Protein AF-A0A951DF27-F1 (afdb_monomer)

Sequence (608 aa):
MFQFIFRFQRRLIPIFALAALFVGFASRPVFAASPILPLKEVTPGMAGECRTVFQGTKIETFRFRVEGVGWDDVGPGRDTIWCRMLDDPTGSMVVAAGMSGSPCYVDGKLMGALAYGWSFNKEPLFGVQPIESMMDVPKDYGGLAGAKGSDRSISGGDGNEGAGGGTGWSMMSMGNVLGKLLRRPPETELPLPIQISRLHPRLARLIMPTWKKDGLTAMEAVGGTSRKTFRAELVPGAAAAGVLARGDFSATATGTLTWRDGDQVLAFGHPFTGLGKVNIPLAESEIIAVVSSYEHSFKMSNTGQIVGTLTDDRISAVAGKVGPKPRMIPLSMKVKYPTAEKEFHFEMADEKMFAPRVFEAGVLNFLAEVMERSGDATVRLTGTIHLKDHPPVTLKRLVSGEDFAWVADLAADTGDEINALYLNDLVKFQIESIDVKAEVDPTYRHWKIEELEVFPKEAHPGETVEGWVALRPPRDQRRTVPFKIKIPEETRPGDLEIRVSDSHGADEMEGRFMGFAVNKPHSADELIRILNERHESNKLYFYAVQDSPGYVLRNQRMPSLPGSIRELLDDEPGRREVQPIHEAHVVKMARELDGTVEGRKSFKITIK

pLDDT: mean 78.54, std 19.5, range [22.69, 98.12]

Mean predicted aligned error: 12.9 Å

Structure (mmCIF, N/CA/C/O backbone):
data_AF-A0A951DF27-F1
#
_entry.id   AF-A0A951DF27-F1
#
loop_
_atom_site.group_PDB
_atom_site.id
_atom_site.type_symbol
_atom_site.label_atom_id
_atom_site.label_alt_id
_atom_site.label_comp_id
_atom_site.label_asym_id
_atom_site.label_entity_id
_atom_site.label_seq_id
_atom_site.pdbx_PDB_ins_code
_atom_site.Cartn_x
_atom_site.Cartn_y
_atom_site.Cartn_z
_atom_site.occupancy
_atom_site.B_iso_or_equiv
_atom_site.auth_seq_id
_atom_site.auth_comp_id
_atom_site.auth_asym_id
_atom_site.auth_atom_id
_atom_site.pdbx_PDB_model_num
ATOM 1 N N . MET A 1 1 ? -75.885 -30.235 -4.280 1.00 36.50 1 MET A N 1
ATOM 2 C CA . MET A 1 1 ? -75.388 -30.214 -5.670 1.00 36.50 1 MET A CA 1
ATOM 3 C C . MET A 1 1 ? -74.949 -28.782 -5.973 1.00 36.50 1 MET A C 1
ATOM 5 O O . MET A 1 1 ? -75.816 -27.927 -5.983 1.00 36.50 1 MET A O 1
ATOM 9 N N . PHE A 1 2 ? -73.623 -28.556 -6.025 1.00 34.97 2 PHE A N 1
ATOM 10 C CA . PHE A 1 2 ? -72.830 -27.442 -6.611 1.00 34.97 2 PHE A CA 1
ATOM 11 C C . PHE A 1 2 ? -73.339 -25.977 -6.498 1.00 34.97 2 PHE A C 1
ATOM 13 O O . PHE A 1 2 ? -74.389 -25.649 -7.024 1.00 34.97 2 PHE A O 1
ATOM 20 N N . GLN A 1 3 ? -72.681 -25.113 -5.693 1.00 36.41 3 GLN A N 1
ATOM 21 C CA . GLN A 1 3 ? -71.585 -24.155 -6.049 1.00 36.41 3 GLN A CA 1
ATOM 22 C C . GLN A 1 3 ? -72.043 -22.904 -6.842 1.00 36.41 3 GLN A C 1
ATOM 24 O O . GLN A 1 3 ? -72.890 -23.032 -7.705 1.00 36.41 3 GLN A O 1
ATOM 29 N N . PHE A 1 4 ? -71.491 -21.684 -6.750 1.00 36.75 4 PHE A N 1
ATOM 30 C CA . PHE A 1 4 ? -70.700 -20.888 -5.791 1.00 36.75 4 PHE A CA 1
ATOM 31 C C . PHE A 1 4 ? -70.522 -19.492 -6.476 1.00 36.75 4 PHE A C 1
ATOM 33 O O . PHE A 1 4 ? -70.116 -19.454 -7.628 1.00 36.75 4 PHE A O 1
ATOM 40 N N . ILE A 1 5 ? -70.811 -18.384 -5.770 1.00 41.81 5 ILE A N 1
ATOM 41 C CA . ILE A 1 5 ? -70.131 -17.051 -5.757 1.00 41.81 5 ILE A CA 1
ATOM 42 C C . ILE A 1 5 ? -69.960 -16.176 -7.036 1.00 41.81 5 ILE A C 1
ATOM 44 O O . ILE A 1 5 ? -69.294 -16.575 -7.977 1.00 41.81 5 ILE A O 1
ATOM 48 N N . PHE A 1 6 ? -70.402 -14.896 -6.964 1.00 34.34 6 PHE A N 1
ATOM 49 C CA . PHE A 1 6 ? -69.589 -13.635 -7.040 1.00 34.34 6 PHE A CA 1
ATOM 50 C C . PHE A 1 6 ? -70.509 -12.384 -6.982 1.00 34.34 6 PHE A C 1
ATOM 52 O O . PHE A 1 6 ? -71.196 -12.056 -7.939 1.00 34.34 6 PHE A O 1
ATOM 59 N N . ARG A 1 7 ? -70.794 -11.803 -5.806 1.00 36.50 7 ARG A N 1
ATOM 60 C CA . ARG A 1 7 ? -70.132 -10.663 -5.116 1.00 36.50 7 ARG A CA 1
ATOM 61 C C . ARG A 1 7 ? -69.949 -9.355 -5.918 1.00 36.50 7 ARG A C 1
ATOM 63 O O . ARG A 1 7 ? -68.945 -9.129 -6.580 1.00 36.50 7 ARG A O 1
ATOM 70 N N . PHE A 1 8 ? -70.912 -8.458 -5.698 1.00 35.19 8 PHE A N 1
ATOM 71 C CA . PHE A 1 8 ? -70.879 -7.003 -5.872 1.00 35.19 8 PHE A CA 1
ATOM 72 C C . PHE A 1 8 ? -69.971 -6.358 -4.804 1.00 35.19 8 PHE A C 1
ATOM 74 O O . PHE A 1 8 ? -70.223 -6.536 -3.614 1.00 35.19 8 PHE A O 1
ATOM 81 N N . GLN A 1 9 ? -68.966 -5.568 -5.189 1.00 36.16 9 GLN A N 1
ATOM 82 C CA . GLN A 1 9 ? -68.341 -4.584 -4.294 1.00 36.16 9 GLN A CA 1
ATOM 83 C C . GLN A 1 9 ? -67.907 -3.347 -5.083 1.00 36.16 9 GLN A C 1
ATOM 85 O O . GLN A 1 9 ? -66.970 -3.382 -5.876 1.00 36.16 9 GLN A O 1
ATOM 90 N N . ARG A 1 10 ? -68.574 -2.221 -4.827 1.00 40.44 10 ARG A N 1
ATOM 91 C CA . ARG A 1 10 ? -68.063 -0.890 -5.148 1.00 40.44 10 ARG A CA 1
ATOM 92 C C . ARG A 1 10 ? -68.508 0.079 -4.059 1.00 40.44 10 ARG A C 1
ATOM 94 O O . ARG A 1 10 ? -69.696 0.178 -3.782 1.00 40.44 10 ARG A O 1
ATOM 101 N N . ARG A 1 11 ? -67.520 0.836 -3.572 1.00 44.31 11 ARG A N 1
ATOM 102 C CA . ARG A 1 11 ? -67.591 2.046 -2.734 1.00 44.31 11 ARG A CA 1
ATOM 103 C C . ARG A 1 11 ? -67.687 1.818 -1.226 1.00 44.31 11 ARG A C 1
ATOM 105 O O . ARG A 1 11 ? -68.772 1.668 -0.693 1.00 44.31 11 ARG A O 1
ATOM 112 N N . LEU A 1 12 ? -66.521 1.889 -0.578 1.00 39.09 12 LEU A N 1
ATOM 113 C CA . LEU A 1 12 ? -66.253 2.618 0.673 1.00 39.09 12 LEU A CA 1
ATOM 114 C C . LEU A 1 12 ? -64.730 2.580 0.932 1.00 39.09 12 LEU A C 1
ATOM 116 O O . LEU A 1 12 ? -64.225 1.759 1.685 1.00 39.09 12 LEU A O 1
ATOM 120 N N . ILE A 1 13 ? -63.981 3.442 0.242 1.00 48.94 13 ILE A N 1
ATOM 121 C CA . ILE A 1 13 ? -62.586 3.791 0.563 1.00 48.94 13 ILE A CA 1
ATOM 122 C C . ILE A 1 13 ? -62.527 5.308 0.362 1.00 48.94 13 ILE A C 1
ATOM 124 O O . ILE A 1 13 ? -62.643 5.742 -0.785 1.00 48.94 13 ILE A O 1
ATOM 128 N N . PRO A 1 14 ? -62.531 6.117 1.442 1.00 46.44 14 PRO A N 1
ATOM 129 C CA . PRO A 1 14 ? -61.310 6.870 1.738 1.00 46.44 14 PRO A CA 1
ATOM 130 C C . PRO A 1 14 ? -61.209 7.295 3.222 1.00 46.44 14 PRO A C 1
ATOM 132 O O . PRO A 1 14 ? -61.487 8.441 3.540 1.00 46.44 14 PRO A O 1
ATOM 135 N N . ILE A 1 15 ? -60.821 6.412 4.150 1.00 45.62 15 ILE A N 1
ATOM 136 C CA . ILE A 1 15 ? -60.373 6.846 5.503 1.00 45.62 15 ILE A CA 1
ATOM 137 C C . ILE A 1 15 ? -59.117 6.080 5.971 1.00 45.62 15 ILE A C 1
ATOM 139 O O . ILE A 1 15 ? -58.309 6.615 6.721 1.00 45.62 15 ILE A O 1
ATOM 143 N N . PHE A 1 16 ? -58.836 4.884 5.440 1.00 41.84 16 PHE A N 1
ATOM 144 C CA . PHE A 1 16 ? -57.645 4.108 5.831 1.00 41.84 16 PHE A CA 1
ATOM 145 C C . PHE A 1 16 ? -56.314 4.538 5.179 1.00 41.84 16 PHE A C 1
ATOM 147 O O . PHE A 1 16 ? -55.256 4.100 5.621 1.00 41.84 16 PHE A O 1
ATOM 154 N N . ALA A 1 17 ? -56.329 5.418 4.170 1.00 40.81 17 ALA A N 1
ATOM 155 C CA . ALA A 1 17 ? -55.104 5.853 3.486 1.00 40.81 17 ALA A CA 1
ATOM 156 C C . ALA A 1 17 ? -54.310 6.933 4.249 1.00 40.81 17 ALA A C 1
ATOM 158 O O . ALA A 1 17 ? -53.128 7.114 3.976 1.00 40.81 17 ALA A O 1
ATOM 159 N N . LEU A 1 18 ? -54.920 7.620 5.226 1.00 38.47 18 LEU A N 1
ATOM 160 C CA . LEU A 1 18 ? -54.225 8.647 6.015 1.00 38.47 18 LEU A CA 1
ATOM 161 C C . LEU A 1 18 ? -53.539 8.084 7.274 1.00 38.47 18 LEU A C 1
ATOM 163 O O . LEU A 1 18 ? -52.577 8.671 7.756 1.00 38.47 18 LEU A O 1
ATOM 167 N N . ALA A 1 19 ? -53.977 6.923 7.776 1.00 39.12 19 ALA A N 1
ATOM 168 C CA . ALA A 1 19 ? -53.366 6.263 8.937 1.00 39.12 19 ALA A CA 1
ATOM 169 C C . ALA A 1 19 ? -52.181 5.348 8.564 1.00 39.12 19 ALA A C 1
ATOM 171 O O . ALA A 1 19 ? -51.322 5.076 9.398 1.00 39.12 19 ALA A O 1
ATOM 172 N N . ALA A 1 20 ? -52.089 4.912 7.302 1.00 40.50 20 ALA A N 1
ATOM 173 C CA . ALA A 1 20 ? -50.977 4.095 6.810 1.00 40.50 20 ALA A CA 1
ATOM 174 C C . ALA A 1 20 ? -49.731 4.915 6.414 1.00 40.50 20 ALA A C 1
ATOM 176 O O . ALA A 1 20 ? -48.667 4.336 6.211 1.00 40.50 20 ALA A O 1
ATOM 177 N N . LEU A 1 21 ? -49.828 6.251 6.341 1.00 38.97 21 LEU A N 1
ATOM 178 C CA . LEU A 1 21 ? -48.683 7.119 6.030 1.00 38.97 21 LEU A CA 1
ATOM 179 C C . LEU A 1 21 ? -47.830 7.498 7.256 1.00 38.97 21 LEU A C 1
ATOM 181 O O . LEU A 1 21 ? -46.766 8.084 7.086 1.00 38.97 21 LEU A O 1
ATOM 185 N N . PHE A 1 22 ? -48.258 7.153 8.476 1.00 42.03 22 PHE A N 1
ATOM 186 C CA . PHE A 1 22 ? -47.570 7.545 9.717 1.00 42.03 22 PHE A CA 1
ATOM 187 C C . PHE A 1 22 ? -46.815 6.412 10.436 1.00 42.03 22 PHE A C 1
ATOM 189 O O . PHE A 1 22 ? -46.157 6.669 11.438 1.00 42.03 22 PHE A O 1
ATOM 196 N N . VAL A 1 23 ? -46.848 5.174 9.927 1.00 43.69 23 VAL A N 1
ATOM 197 C CA . VAL A 1 23 ? -46.215 4.001 10.583 1.00 43.69 23 VAL A CA 1
ATOM 198 C C . VAL A 1 23 ? -44.874 3.600 9.929 1.00 43.69 23 VAL A C 1
ATOM 200 O O . VAL A 1 23 ? -44.226 2.645 10.340 1.00 43.69 23 VAL A O 1
ATOM 203 N N . GLY A 1 24 ? -44.408 4.351 8.926 1.00 39.53 24 GLY A N 1
ATOM 204 C CA . GLY A 1 24 ? -43.211 4.021 8.139 1.00 39.53 24 GLY A CA 1
ATOM 205 C C . GLY A 1 24 ? -41.943 4.822 8.448 1.00 39.53 24 GLY A C 1
ATOM 206 O O . GLY A 1 24 ? -40.939 4.612 7.773 1.00 39.53 24 GLY A O 1
ATOM 207 N N . PHE A 1 25 ? -41.944 5.732 9.428 1.00 42.59 25 PHE A N 1
ATOM 208 C CA . PHE A 1 25 ? -40.685 6.293 9.923 1.00 42.59 25 PHE A CA 1
ATOM 209 C C . PHE A 1 25 ? -40.084 5.286 10.897 1.00 42.59 25 PHE A C 1
ATOM 211 O O . PHE A 1 25 ? -40.340 5.330 12.097 1.00 42.59 25 PHE A O 1
ATOM 218 N N . ALA A 1 26 ? -39.294 4.350 10.366 1.00 42.41 26 ALA A N 1
ATOM 219 C CA . ALA A 1 26 ? -38.326 3.633 11.175 1.00 42.41 26 ALA A CA 1
ATOM 220 C C . ALA A 1 26 ? -37.453 4.694 11.855 1.00 42.41 26 ALA A C 1
ATOM 222 O O . ALA A 1 26 ? -36.599 5.317 11.222 1.00 42.41 26 ALA A O 1
ATOM 223 N N . SER A 1 27 ? -37.732 4.952 13.130 1.00 40.56 27 SER A N 1
ATOM 224 C CA . SER A 1 27 ? -36.882 5.733 14.009 1.00 40.56 27 SER A CA 1
ATOM 225 C C . SER A 1 27 ? -35.501 5.094 13.953 1.00 40.56 27 SER A C 1
ATOM 227 O O . SER A 1 27 ? -35.292 4.013 14.507 1.00 40.56 27 SER A O 1
ATOM 229 N N . ARG A 1 28 ? -34.566 5.712 13.223 1.00 47.38 28 ARG A N 1
ATOM 230 C CA . ARG A 1 28 ? -33.155 5.355 13.348 1.00 47.38 28 ARG A CA 1
ATOM 231 C C . ARG A 1 28 ? -32.812 5.470 14.835 1.00 47.38 28 ARG A C 1
ATOM 233 O O . ARG A 1 28 ? -33.168 6.498 15.416 1.00 47.38 28 ARG A O 1
ATOM 240 N N . PRO A 1 29 ? -32.195 4.456 15.467 1.00 50.28 29 PRO A N 1
ATOM 241 C CA . PRO A 1 29 ? -31.736 4.610 16.837 1.00 50.28 29 PRO A CA 1
ATOM 242 C C . PRO A 1 29 ? -30.808 5.826 16.873 1.00 50.28 29 PRO A C 1
ATOM 244 O O . PRO A 1 29 ? -29.774 5.858 16.205 1.00 50.28 29 PRO A O 1
ATOM 247 N N . VAL A 1 30 ? -31.236 6.869 17.582 1.00 52.88 30 VAL A N 1
ATOM 248 C CA . VAL A 1 30 ? -30.407 8.042 17.837 1.00 52.88 30 VAL A CA 1
ATOM 249 C C . VAL A 1 30 ? -29.455 7.624 18.946 1.00 52.88 30 VAL A C 1
ATOM 251 O O . VAL A 1 30 ? -29.840 7.543 20.111 1.00 52.88 30 VAL A O 1
ATOM 254 N N . PHE A 1 31 ? -28.230 7.270 18.566 1.00 63.75 31 PHE A N 1
ATOM 255 C CA . PHE A 1 31 ? -27.162 7.020 19.523 1.00 63.75 31 PHE A CA 1
ATOM 256 C C . PHE A 1 31 ? -26.745 8.349 20.135 1.00 63.75 31 PHE A C 1
ATOM 258 O O . PHE A 1 31 ? -26.119 9.158 19.456 1.00 63.75 31 PHE A O 1
ATOM 265 N N . ALA A 1 32 ? -27.121 8.568 21.394 1.00 66.06 32 ALA A N 1
ATOM 266 C CA . ALA A 1 32 ? -26.644 9.696 22.175 1.00 66.06 32 ALA A CA 1
ATOM 267 C C . ALA A 1 32 ? -25.257 9.381 22.746 1.00 66.06 32 ALA A C 1
ATOM 269 O O . ALA A 1 32 ? -25.027 8.296 23.292 1.00 66.06 32 ALA A O 1
ATOM 270 N N . ALA A 1 33 ? -24.350 10.349 22.640 1.00 73.50 33 ALA A N 1
ATOM 271 C CA . ALA A 1 33 ? -23.034 10.296 23.257 1.00 73.50 33 ALA A CA 1
ATOM 272 C C . ALA A 1 33 ? -23.123 9.997 24.764 1.00 73.50 33 ALA A C 1
ATOM 274 O O . ALA A 1 33 ? -23.957 10.561 25.476 1.00 73.50 33 ALA A O 1
ATOM 275 N N . SER A 1 34 ? -22.227 9.142 25.268 1.00 81.81 34 SER A N 1
ATOM 276 C CA . SER A 1 34 ? -22.070 8.954 26.714 1.00 81.81 34 SER A CA 1
ATOM 277 C C . SER A 1 34 ? -21.668 10.276 27.388 1.00 81.81 34 SER A C 1
ATOM 279 O O . SER A 1 34 ? -20.889 11.031 26.799 1.00 81.81 34 SER A O 1
ATOM 281 N N . PRO A 1 35 ? -22.133 10.549 28.623 1.00 91.56 35 PRO A N 1
ATOM 282 C CA . PRO A 1 35 ? -21.623 11.663 29.419 1.00 91.56 35 PRO A CA 1
ATOM 283 C C . PRO A 1 35 ? -20.097 11.592 29.541 1.00 91.56 35 PRO A C 1
ATOM 285 O O . PRO A 1 35 ? -19.550 10.499 29.659 1.00 91.56 35 PRO A O 1
ATOM 288 N N . ILE A 1 36 ? -19.415 12.735 29.521 1.00 95.25 36 ILE A N 1
ATOM 289 C CA . ILE A 1 36 ? -17.947 12.821 29.575 1.00 95.25 36 ILE A CA 1
ATOM 290 C C . ILE A 1 36 ? -17.487 13.066 31.019 1.00 95.25 36 ILE A C 1
ATOM 292 O O . ILE A 1 36 ? -18.128 13.824 31.749 1.00 95.25 36 ILE A O 1
ATOM 296 N N . LEU A 1 37 ? -16.386 12.426 31.426 1.00 96.69 37 LEU A N 1
ATOM 297 C CA . LEU A 1 37 ? -15.624 12.779 32.624 1.00 96.69 37 LEU A CA 1
ATOM 298 C C . LEU A 1 37 ? -14.494 13.734 32.207 1.00 96.69 37 LEU A C 1
ATOM 300 O O . LEU A 1 37 ? -13.592 13.293 31.494 1.00 96.69 37 LEU A O 1
ATOM 304 N N . PRO A 1 38 ? -14.530 15.016 32.612 1.00 96.06 38 PRO A N 1
ATOM 305 C CA . PRO A 1 38 ? -13.468 15.966 32.289 1.00 96.06 38 PRO A CA 1
ATOM 306 C C . PRO A 1 38 ? -12.113 15.513 32.840 1.00 96.06 38 PRO A C 1
ATOM 308 O O . PRO A 1 38 ? -12.050 15.037 33.976 1.00 96.06 38 PRO A O 1
ATOM 311 N N . LEU A 1 39 ? -11.019 15.723 32.100 1.00 94.69 39 LEU A N 1
ATOM 312 C CA . LEU A 1 39 ? -9.683 15.262 32.503 1.00 94.69 39 LEU A CA 1
ATOM 313 C C . LEU A 1 39 ? -9.264 15.810 33.874 1.00 94.69 39 LEU A C 1
ATOM 315 O O . LEU A 1 39 ? -8.706 15.092 34.697 1.00 94.69 39 LEU A O 1
ATOM 319 N N . LYS A 1 40 ? -9.608 17.068 34.162 1.00 95.00 40 LYS A N 1
ATOM 320 C CA . LYS A 1 40 ? -9.341 17.727 35.453 1.00 95.00 40 LYS A CA 1
ATOM 321 C C . LYS A 1 40 ? -10.008 17.055 36.664 1.00 95.00 40 LYS A C 1
ATOM 323 O O . LYS A 1 40 ? -9.631 17.346 37.794 1.00 95.00 40 LYS A O 1
ATOM 328 N N . GLU A 1 41 ? -11.040 16.239 36.444 1.00 96.38 41 GLU A N 1
ATOM 329 C CA . GLU A 1 41 ? -11.749 15.503 37.498 1.00 96.38 41 GLU A CA 1
ATOM 330 C C . GLU A 1 41 ? -11.150 14.107 37.725 1.00 96.38 41 GLU A C 1
ATOM 332 O O . GLU A 1 41 ? -11.500 13.455 38.705 1.00 96.38 41 GLU A O 1
ATOM 337 N N . VAL A 1 42 ? -10.238 13.649 36.860 1.00 96.62 42 VAL A N 1
ATOM 338 C CA . VAL A 1 42 ? -9.584 12.341 36.968 1.00 96.62 42 VAL A CA 1
ATOM 339 C C . VAL A 1 42 ? -8.529 12.374 38.072 1.00 96.62 42 VAL A C 1
ATOM 341 O O . VAL A 1 42 ? -7.599 13.180 38.037 1.00 96.62 42 VAL A O 1
ATOM 344 N N . THR A 1 43 ? -8.641 11.469 39.047 1.00 96.12 43 THR A N 1
ATOM 345 C CA . THR A 1 43 ? -7.683 11.357 40.156 1.00 96.12 43 THR A CA 1
ATOM 346 C C . THR A 1 43 ? -7.165 9.924 40.337 1.00 96.12 43 THR A C 1
ATOM 348 O O . THR A 1 43 ? -7.876 8.958 40.035 1.00 96.12 43 THR A O 1
ATOM 351 N N . PRO A 1 44 ? -5.922 9.748 40.833 1.00 97.44 44 PRO A N 1
ATOM 352 C CA . PRO A 1 44 ? -5.400 8.433 41.193 1.00 97.44 44 PRO A CA 1
ATOM 353 C C . PRO A 1 44 ? -6.318 7.681 42.162 1.00 97.44 44 PRO A C 1
ATOM 355 O O . PRO A 1 44 ? -6.880 8.256 43.093 1.00 97.44 44 PRO A O 1
ATOM 358 N N . GLY A 1 45 ? -6.434 6.370 41.969 1.00 96.38 45 GLY A N 1
ATOM 359 C CA . GLY A 1 45 ? -7.245 5.478 42.794 1.00 96.38 45 GLY A CA 1
ATOM 360 C C . GLY A 1 45 ? -8.687 5.297 42.319 1.00 96.38 45 GLY A C 1
ATOM 361 O O . GLY A 1 45 ? -9.334 4.352 42.775 1.00 96.38 45 GLY A O 1
ATOM 362 N N . MET A 1 46 ? -9.180 6.120 41.384 1.00 98.12 46 MET A N 1
ATOM 363 C CA . MET A 1 46 ? -10.496 5.919 40.770 1.00 98.12 46 MET A CA 1
ATOM 364 C C . MET A 1 46 ? -10.596 4.526 40.137 1.00 98.12 46 MET A C 1
ATOM 366 O O . MET A 1 46 ? -9.696 4.092 39.413 1.00 98.12 46 MET A O 1
ATOM 370 N N . ALA A 1 47 ? -11.692 3.820 40.413 1.00 97.38 47 ALA A N 1
ATOM 371 C CA . ALA A 1 47 ? -12.009 2.550 39.771 1.00 97.38 47 ALA A CA 1
ATOM 372 C C . ALA A 1 47 ? -12.838 2.811 38.512 1.00 97.38 47 ALA A C 1
ATOM 374 O O . ALA A 1 47 ? -13.776 3.606 38.534 1.00 97.38 47 ALA A O 1
ATOM 375 N N . GLY A 1 48 ? -12.502 2.126 37.426 1.00 96.81 48 GLY A N 1
ATOM 376 C CA . GLY A 1 48 ? -13.189 2.279 36.154 1.00 96.81 48 GLY A CA 1
ATOM 377 C C . GLY A 1 48 ? -13.391 0.962 35.428 1.00 96.81 48 GLY A C 1
ATOM 378 O O . GLY A 1 48 ? -12.946 -0.102 35.865 1.00 96.81 48 GLY A O 1
ATOM 379 N N . GLU A 1 49 ? -14.088 1.049 34.304 1.00 96.19 49 GLU A N 1
ATOM 380 C CA . GLU A 1 49 ? -14.421 -0.076 33.445 1.00 96.19 49 GLU A CA 1
ATOM 381 C C . GLU A 1 49 ? -14.082 0.235 31.982 1.00 96.19 49 GLU A C 1
ATOM 383 O O . GLU A 1 49 ? -14.353 1.329 31.490 1.00 96.19 49 GLU A O 1
ATOM 388 N N . CYS A 1 50 ? -13.462 -0.704 31.272 1.00 95.94 50 CYS A N 1
ATOM 389 C CA . CYS A 1 50 ? -13.106 -0.554 29.863 1.00 95.94 50 CYS A CA 1
ATOM 390 C C . CYS A 1 50 ? -13.834 -1.602 29.024 1.00 95.94 50 CYS A C 1
ATOM 392 O O . CYS A 1 50 ? -13.865 -2.777 29.395 1.00 95.94 50 CYS A O 1
ATOM 394 N N . ARG A 1 51 ? -14.442 -1.173 27.912 1.00 95.62 51 ARG A N 1
ATOM 395 C CA . ARG A 1 51 ? -15.304 -2.023 27.075 1.00 95.62 51 ARG A CA 1
ATOM 396 C C . ARG A 1 51 ? -14.615 -2.407 25.777 1.00 95.62 51 ARG A C 1
ATOM 398 O O . ARG A 1 51 ? -14.131 -1.545 25.052 1.00 95.62 51 ARG A O 1
ATOM 405 N N . THR A 1 52 ? -14.596 -3.692 25.448 1.00 94.44 52 THR A N 1
ATOM 406 C CA . THR A 1 52 ? -13.931 -4.202 24.244 1.00 94.44 52 THR A CA 1
ATOM 407 C C . THR A 1 52 ? -14.500 -5.556 23.820 1.00 94.44 52 THR A C 1
ATOM 409 O O . THR A 1 52 ? -15.194 -6.210 24.588 1.00 94.44 52 THR A O 1
ATOM 412 N N . VAL A 1 53 ? -14.187 -6.016 22.609 1.00 93.81 53 VAL A N 1
ATOM 413 C CA . VAL A 1 53 ? -14.531 -7.376 22.150 1.00 93.81 53 VAL A CA 1
ATOM 414 C C . VAL A 1 53 ? -13.318 -8.300 22.265 1.00 93.81 53 VAL A C 1
ATOM 416 O O . VAL A 1 53 ? -12.302 -8.034 21.620 1.00 93.81 53 VAL A O 1
ATOM 419 N N . PHE A 1 54 ? -13.417 -9.389 23.029 1.00 91.75 54 PHE A N 1
ATOM 420 C CA . PHE A 1 54 ? -12.375 -10.428 23.092 1.00 91.75 54 PHE A CA 1
ATOM 421 C C . PHE A 1 54 ? -12.626 -11.584 22.115 1.00 91.75 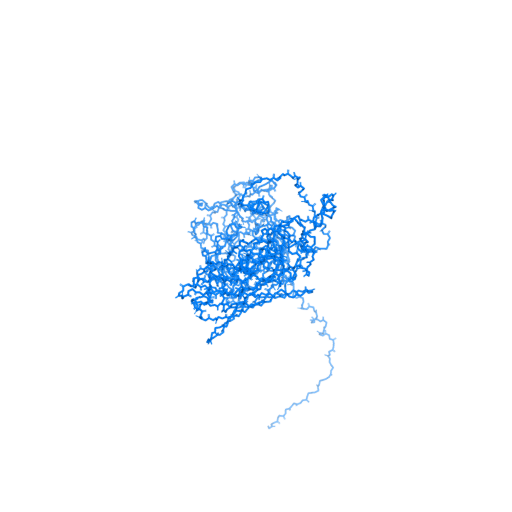54 PHE A C 1
ATOM 423 O O . PHE A 1 54 ? -11.673 -12.164 21.595 1.00 91.75 54 PHE A O 1
ATOM 430 N N . GLN A 1 55 ? -13.895 -11.891 21.830 1.00 91.69 55 GLN A N 1
ATOM 431 C CA . GLN A 1 55 ? -14.295 -12.943 20.897 1.00 91.69 55 GLN A CA 1
ATOM 432 C C . GLN A 1 55 ? -15.665 -12.647 20.261 1.00 91.69 55 GLN A C 1
ATOM 434 O O . GLN A 1 55 ? -16.588 -12.145 20.905 1.00 91.69 55 GLN A O 1
ATOM 439 N N . GLY A 1 56 ? -15.813 -12.989 18.982 1.00 92.62 56 GLY A N 1
ATOM 440 C CA . GLY A 1 56 ? -17.000 -12.733 18.176 1.00 92.62 56 GLY A CA 1
ATOM 441 C C . GLY A 1 56 ? -17.244 -11.237 17.987 1.00 92.62 56 GLY A C 1
ATOM 442 O O . GLY A 1 56 ? -16.355 -10.491 17.580 1.00 92.62 56 GLY A O 1
ATOM 443 N N . THR A 1 57 ? -18.464 -10.799 18.289 1.00 93.44 57 THR A N 1
ATOM 444 C CA . THR A 1 57 ? -18.887 -9.387 18.256 1.00 93.44 57 THR A CA 1
ATOM 445 C C . THR A 1 57 ? -19.411 -8.900 19.610 1.00 93.44 57 THR A C 1
ATOM 447 O O . THR A 1 57 ? -19.894 -7.774 19.724 1.00 93.44 57 THR A O 1
ATOM 450 N N . LYS A 1 58 ? -19.345 -9.746 20.647 1.00 93.62 58 LYS A N 1
ATOM 451 C CA . LYS A 1 58 ? -19.876 -9.445 21.977 1.00 93.62 58 LYS A CA 1
ATOM 452 C C . LYS A 1 58 ? -18.946 -8.464 22.685 1.00 93.62 58 LYS A C 1
ATOM 454 O O . LYS A 1 58 ? -17.771 -8.756 22.883 1.00 93.62 58 LYS A O 1
ATOM 459 N N . ILE A 1 59 ? -19.494 -7.324 23.090 1.00 94.50 59 ILE A N 1
ATOM 460 C CA . ILE A 1 59 ? -18.777 -6.351 23.913 1.00 94.50 59 ILE A CA 1
ATOM 461 C C . ILE A 1 59 ? -18.751 -6.863 25.351 1.00 94.50 59 ILE A C 1
ATOM 463 O O . ILE A 1 59 ? -19.781 -7.233 25.918 1.00 94.50 59 ILE A O 1
ATOM 467 N N . GLU A 1 60 ? -17.561 -6.880 25.927 1.00 93.25 60 GLU A N 1
ATOM 468 C CA . GLU A 1 60 ? -17.276 -7.299 27.289 1.00 93.25 60 GLU A CA 1
ATOM 469 C C . GLU A 1 60 ? -16.499 -6.200 28.007 1.00 93.25 60 GLU A C 1
ATOM 471 O O . GLU A 1 60 ? -15.959 -5.283 27.384 1.00 93.25 60 GLU A O 1
ATOM 476 N N . THR A 1 61 ? -16.463 -6.285 29.331 1.00 92.94 61 THR A N 1
ATOM 477 C CA . THR A 1 61 ? -15.920 -5.231 30.181 1.00 92.94 61 THR A CA 1
ATOM 478 C C . THR A 1 61 ? -14.865 -5.801 31.116 1.00 92.94 61 THR A C 1
ATOM 480 O O . THR A 1 61 ? -15.072 -6.867 31.693 1.00 92.94 61 THR A O 1
ATOM 483 N N . PHE A 1 62 ? -13.766 -5.074 31.304 1.00 93.00 62 PHE A N 1
ATOM 484 C CA . PHE A 1 62 ? -12.773 -5.356 32.342 1.00 93.00 62 PHE A CA 1
ATOM 485 C C . PHE A 1 62 ? -12.569 -4.140 33.241 1.00 93.00 62 PHE A C 1
ATOM 487 O O . PHE A 1 62 ? -12.676 -2.997 32.786 1.00 93.00 62 PHE A O 1
ATOM 494 N N . ARG A 1 63 ? -12.277 -4.369 34.524 1.00 95.12 63 ARG A N 1
ATOM 495 C CA . ARG A 1 63 ? -12.036 -3.283 35.479 1.00 95.12 63 ARG A CA 1
ATOM 496 C C . ARG A 1 63 ? -10.593 -2.809 35.439 1.00 95.12 63 ARG A C 1
ATOM 498 O O . ARG A 1 63 ? -9.662 -3.586 35.217 1.00 95.12 63 ARG A O 1
ATOM 505 N N . PHE A 1 64 ? -10.411 -1.532 35.738 1.00 95.44 64 PHE A N 1
ATOM 506 C CA . PHE A 1 64 ? -9.106 -0.915 35.923 1.00 95.44 64 PHE A CA 1
ATOM 507 C C . PHE A 1 64 ? -9.105 0.034 37.125 1.00 95.44 64 PHE A C 1
ATOM 509 O O . PHE A 1 64 ? -10.155 0.404 37.655 1.00 95.44 64 PHE A O 1
ATOM 516 N N . ARG A 1 65 ? -7.908 0.442 37.543 1.00 96.81 65 ARG A N 1
ATOM 517 C CA . ARG A 1 65 ? -7.680 1.543 38.481 1.00 96.81 65 ARG A CA 1
ATOM 518 C C . ARG A 1 65 ? -6.853 2.627 37.802 1.00 96.81 65 ARG A C 1
ATOM 520 O O . ARG A 1 65 ? -5.885 2.301 37.122 1.00 96.81 65 ARG A O 1
ATOM 527 N N . VAL A 1 66 ? -7.210 3.890 38.003 1.00 97.81 66 VAL A N 1
ATOM 528 C CA . VAL A 1 66 ? -6.387 5.032 37.589 1.00 97.81 66 VAL A CA 1
ATOM 529 C C . VAL A 1 66 ? -5.158 5.114 38.493 1.00 97.81 66 VAL A C 1
ATOM 531 O O . VAL A 1 66 ? -5.288 5.185 39.713 1.00 97.81 66 VAL A O 1
ATOM 534 N N . GLU A 1 67 ? -3.971 5.112 37.902 1.00 96.62 67 GLU A N 1
ATOM 535 C CA . GLU A 1 67 ? -2.692 5.285 38.600 1.00 96.62 67 GLU A CA 1
ATOM 536 C C . GLU A 1 67 ? -2.275 6.762 38.626 1.00 96.62 67 GLU A C 1
ATOM 538 O O . GLU A 1 67 ? -1.729 7.239 39.618 1.00 96.62 67 GLU A O 1
ATOM 543 N N . GLY A 1 68 ? -2.599 7.520 37.576 1.00 95.12 68 GLY A N 1
ATOM 544 C CA . GLY A 1 68 ? -2.393 8.965 37.544 1.00 95.12 68 GLY A CA 1
ATOM 545 C C . GLY A 1 68 ? -2.571 9.581 36.164 1.00 95.12 68 GLY A C 1
ATOM 546 O O . GLY A 1 68 ? -2.860 8.886 35.193 1.00 95.12 68 GLY A O 1
ATOM 547 N N . VAL A 1 69 ? -2.398 10.900 36.097 1.00 94.12 69 VAL A N 1
ATOM 548 C CA . VAL A 1 69 ? -2.376 11.662 34.844 1.00 94.12 69 VAL A CA 1
ATOM 549 C C . VAL A 1 69 ? -0.938 12.078 34.572 1.00 94.12 69 VAL A C 1
ATOM 551 O O . VAL A 1 69 ? -0.307 12.718 35.415 1.00 94.12 69 VAL A O 1
ATOM 554 N N . GLY A 1 70 ? -0.428 11.674 33.417 1.00 87.50 70 GLY A N 1
ATOM 555 C CA . GLY A 1 70 ? 0.829 12.144 32.866 1.00 87.50 70 GLY A CA 1
ATOM 556 C C . GLY A 1 70 ? 0.576 13.334 31.951 1.00 87.50 70 GLY A C 1
ATOM 557 O O . GLY A 1 70 ? -0.173 13.217 30.980 1.00 87.50 70 GLY A O 1
ATOM 558 N N . TRP A 1 71 ? 1.147 14.482 32.301 1.00 86.06 71 TRP A N 1
ATOM 559 C CA . TRP A 1 71 ? 0.948 15.743 31.590 1.00 86.06 71 TRP A CA 1
ATOM 560 C C . TRP A 1 71 ? 2.035 15.905 30.533 1.00 86.06 71 TRP A C 1
ATOM 562 O O . TRP A 1 71 ? 3.216 15.803 30.860 1.00 86.06 71 TRP A O 1
ATOM 572 N N . ASP A 1 72 ? 1.642 16.160 29.285 1.00 79.69 72 ASP A N 1
ATOM 573 C CA . ASP A 1 72 ? 2.550 16.258 28.127 1.00 79.69 72 ASP A CA 1
ATOM 574 C C . ASP A 1 72 ? 3.391 14.994 27.816 1.00 79.69 72 ASP A C 1
ATOM 576 O O . ASP A 1 72 ? 4.373 15.058 27.069 1.00 79.69 72 ASP A O 1
ATOM 580 N N . ASP A 1 73 ? 3.002 13.828 28.343 1.00 73.88 73 ASP A N 1
ATOM 581 C CA . ASP A 1 73 ? 3.762 12.568 28.251 1.00 73.88 73 ASP A CA 1
ATOM 582 C C . ASP A 1 73 ? 4.042 12.115 26.809 1.00 73.88 73 ASP A C 1
ATOM 584 O O . ASP A 1 73 ? 5.063 11.485 26.531 1.00 73.88 73 ASP A O 1
ATOM 588 N N . VAL A 1 74 ? 3.137 12.435 25.881 1.00 66.38 74 VAL A N 1
ATOM 589 C CA . VAL A 1 74 ? 3.238 12.061 24.457 1.00 66.38 74 VAL A CA 1
ATOM 590 C C . VAL A 1 74 ? 3.444 13.281 23.548 1.00 66.38 74 VAL A C 1
ATOM 592 O O . VAL A 1 74 ? 3.275 13.217 22.324 1.00 66.38 74 VAL A O 1
ATOM 595 N N . GLY A 1 75 ? 3.825 14.412 24.150 1.00 69.25 75 GLY A N 1
ATOM 596 C CA . GLY A 1 75 ? 4.165 15.672 23.497 1.00 69.25 75 GLY A CA 1
ATOM 597 C C . GLY A 1 75 ? 3.427 16.880 24.093 1.00 69.25 75 GLY A C 1
ATOM 598 O O . GLY A 1 75 ? 2.481 16.710 24.853 1.00 69.25 75 GLY A O 1
ATOM 599 N N . PRO A 1 76 ? 3.812 18.114 23.716 1.00 71.38 76 PRO A N 1
ATOM 600 C CA . PRO A 1 76 ? 3.199 19.328 24.256 1.00 71.38 76 PRO A CA 1
ATOM 601 C C . PRO A 1 76 ? 1.683 19.396 24.017 1.00 71.38 76 PRO A C 1
ATOM 603 O O . PRO A 1 76 ? 1.221 19.268 22.878 1.00 71.38 76 PRO A O 1
ATOM 606 N N . GLY A 1 77 ? 0.927 19.643 25.084 1.00 74.38 77 GLY A N 1
ATOM 607 C CA . GLY A 1 77 ? -0.533 19.656 25.133 1.00 74.38 77 GLY A CA 1
ATOM 608 C C . GLY A 1 77 ? -1.177 18.273 25.027 1.00 74.38 77 GLY A C 1
ATOM 609 O O . GLY A 1 77 ? -2.319 18.187 24.573 1.00 74.38 77 GLY A O 1
ATOM 610 N N . ARG A 1 78 ? -0.451 17.189 25.337 1.00 78.88 78 ARG A N 1
ATOM 611 C CA . ARG A 1 78 ? -0.946 15.815 25.161 1.00 78.88 78 ARG A CA 1
ATOM 612 C C . ARG A 1 78 ? -0.791 14.976 26.409 1.00 78.88 78 ARG A C 1
ATOM 614 O O . ARG A 1 78 ? 0.223 14.317 26.637 1.00 78.88 78 ARG A O 1
ATOM 621 N N . ASP A 1 79 ? -1.877 14.956 27.154 1.00 90.06 79 ASP A N 1
ATOM 622 C CA . ASP A 1 79 ? -1.964 14.242 28.411 1.00 90.06 79 ASP A CA 1
ATOM 623 C C . ASP A 1 79 ? -2.347 12.778 28.187 1.00 90.06 79 ASP A C 1
ATOM 625 O O . ASP A 1 79 ? -3.051 12.428 27.236 1.00 90.06 79 ASP A O 1
ATOM 629 N N . THR A 1 80 ? -1.896 11.915 29.090 1.00 92.12 80 THR A N 1
ATOM 630 C CA . THR A 1 80 ? -2.235 10.489 29.123 1.00 92.12 80 THR A CA 1
ATOM 631 C C . THR A 1 80 ? -2.725 10.118 30.513 1.00 92.12 80 THR A C 1
ATOM 633 O O . THR A 1 80 ? -2.143 10.516 31.519 1.00 92.12 80 THR A O 1
ATOM 636 N N . ILE A 1 81 ? -3.793 9.328 30.597 1.00 95.88 81 ILE A N 1
ATOM 637 C CA . ILE A 1 81 ? -4.271 8.789 31.873 1.00 95.88 81 ILE A CA 1
ATOM 638 C C . ILE A 1 81 ? -3.728 7.371 32.016 1.00 95.88 81 ILE A C 1
ATOM 640 O O . ILE A 1 81 ? -4.122 6.463 31.283 1.00 95.88 81 ILE A O 1
ATOM 644 N N . TRP A 1 82 ? -2.833 7.162 32.970 1.00 94.88 82 TRP A N 1
ATOM 645 C CA . TRP A 1 82 ? -2.245 5.857 33.236 1.00 94.88 82 TRP A CA 1
ATOM 646 C C . TRP A 1 82 ? -3.162 5.032 34.122 1.00 94.88 82 TRP A C 1
ATOM 648 O O . TRP A 1 82 ? -3.619 5.485 35.173 1.00 94.88 82 TRP A O 1
ATOM 658 N N . CYS A 1 83 ? -3.434 3.809 33.684 1.00 95.31 83 CYS A N 1
ATOM 659 C CA . CYS A 1 83 ? -4.340 2.884 34.339 1.00 95.31 83 CYS A CA 1
ATOM 660 C C . CYS A 1 83 ? -3.688 1.512 34.500 1.00 95.31 83 CYS A C 1
ATOM 662 O O . CYS A 1 83 ? -2.834 1.100 33.715 1.00 95.31 83 CYS A O 1
ATOM 664 N N . ARG A 1 84 ? -4.150 0.770 35.501 1.00 92.88 84 ARG A N 1
ATOM 665 C CA . ARG A 1 84 ? -3.783 -0.622 35.741 1.00 92.88 84 ARG A CA 1
ATOM 666 C C . ARG A 1 84 ? -5.000 -1.510 35.594 1.00 92.88 84 ARG A C 1
ATOM 668 O O . ARG A 1 84 ? -6.016 -1.278 36.249 1.00 92.88 84 ARG A O 1
ATOM 675 N N . MET A 1 85 ? -4.888 -2.544 34.771 1.00 91.56 85 MET A N 1
ATOM 676 C CA . MET A 1 85 ? -5.924 -3.563 34.647 1.00 91.56 85 MET A CA 1
ATOM 677 C C . MET A 1 85 ? -6.038 -4.355 35.956 1.00 91.56 85 MET A C 1
ATOM 679 O O . MET A 1 85 ? -5.027 -4.749 36.535 1.00 91.56 85 MET A O 1
ATOM 683 N N . LEU A 1 86 ? -7.264 -4.570 36.433 1.00 90.12 86 LEU A N 1
ATOM 684 C CA . LEU A 1 86 ? -7.540 -5.326 37.661 1.00 90.12 86 LEU A CA 1
ATOM 685 C C . LEU A 1 86 ? -8.053 -6.740 37.377 1.00 90.12 86 LEU A C 1
ATOM 687 O O . LEU A 1 86 ? -7.897 -7.623 38.217 1.00 90.12 86 LEU A O 1
ATOM 691 N N . ASP A 1 87 ? -8.658 -6.935 36.207 1.00 83.56 87 ASP A N 1
ATOM 692 C CA . ASP A 1 87 ? -9.208 -8.212 35.765 1.00 83.56 87 ASP A CA 1
ATOM 693 C C . ASP A 1 87 ? -8.439 -8.732 34.554 1.00 83.56 87 ASP A C 1
ATOM 695 O O . ASP A 1 87 ? -7.924 -7.954 33.759 1.00 83.56 87 ASP A O 1
ATOM 699 N N . ASP A 1 88 ? -8.412 -10.049 34.382 1.00 73.06 88 ASP A N 1
ATOM 700 C CA . ASP A 1 88 ? -7.740 -10.699 33.261 1.00 73.06 88 ASP A CA 1
ATOM 701 C C . ASP A 1 88 ? -8.711 -11.557 32.443 1.00 73.06 88 ASP A C 1
ATOM 703 O O . ASP A 1 88 ? -8.722 -12.784 32.567 1.00 73.06 88 ASP A O 1
ATOM 707 N N . PRO A 1 89 ? -9.566 -10.937 31.615 1.00 70.25 89 PRO A N 1
ATOM 708 C CA . PRO A 1 89 ? -10.538 -11.678 30.816 1.00 70.25 89 PRO A CA 1
ATOM 709 C C . PRO A 1 89 ? -9.888 -12.621 29.789 1.00 70.25 89 PRO A C 1
ATOM 711 O O . PRO A 1 89 ? -10.564 -13.523 29.301 1.00 70.25 89 PRO A O 1
ATOM 714 N N . THR A 1 90 ? -8.598 -12.451 29.468 1.00 68.12 90 THR A N 1
ATOM 715 C CA . THR A 1 90 ? -7.870 -13.305 28.512 1.00 68.12 90 THR A CA 1
ATOM 716 C C . THR A 1 90 ? -6.960 -14.340 29.177 1.00 68.12 90 THR A C 1
ATOM 718 O O . THR A 1 90 ? -6.401 -15.183 28.479 1.00 68.12 90 THR A O 1
ATOM 721 N N . GLY A 1 91 ? -6.793 -14.297 30.502 1.00 65.62 91 GLY A N 1
ATOM 722 C CA . GLY A 1 91 ? -5.889 -15.178 31.253 1.00 65.62 91 GLY A CA 1
ATOM 723 C C . GLY A 1 91 ? -4.391 -14.914 31.031 1.00 65.62 91 GLY A C 1
ATOM 724 O O . GLY A 1 91 ? -3.568 -15.749 31.407 1.00 65.62 91 GLY A O 1
ATOM 725 N N . SER A 1 92 ? -4.031 -13.792 30.396 1.00 65.38 92 SER A N 1
ATOM 726 C CA . SER A 1 92 ? -2.639 -13.412 30.119 1.00 65.38 92 SER A CA 1
ATOM 727 C C . SER A 1 92 ? -2.236 -12.026 30.638 1.00 65.38 92 SER A C 1
ATOM 729 O O . SER A 1 92 ? -1.067 -11.671 30.536 1.00 65.38 92 SER A O 1
ATOM 731 N N . MET A 1 93 ? -3.172 -11.236 31.169 1.00 64.81 93 MET A N 1
ATOM 732 C CA . MET A 1 93 ? -2.992 -9.859 31.645 1.00 64.81 93 MET A CA 1
ATOM 733 C C . MET A 1 93 ? -2.317 -8.932 30.622 1.00 64.81 93 MET A C 1
ATOM 735 O O . MET A 1 93 ? -1.531 -8.061 30.992 1.00 64.81 93 MET A O 1
ATOM 739 N N . VAL A 1 94 ? -2.619 -9.092 29.325 1.00 70.44 94 VAL A N 1
ATOM 740 C CA . VAL A 1 94 ? -1.964 -8.300 28.270 1.00 70.44 94 VAL A CA 1
ATOM 741 C C . VAL A 1 94 ? -2.937 -7.375 27.558 1.00 70.44 94 VAL A C 1
ATOM 743 O O . VAL A 1 94 ? -4.004 -7.777 27.100 1.00 70.44 94 VAL A O 1
ATOM 746 N N . VAL A 1 95 ? -2.502 -6.130 27.403 1.00 83.75 95 VAL A N 1
ATOM 747 C CA . VAL A 1 95 ? -3.107 -5.146 26.511 1.00 83.75 95 VAL A CA 1
ATOM 748 C C . VAL A 1 95 ? -2.707 -5.504 25.081 1.00 83.75 95 VAL A C 1
ATOM 750 O O . VAL A 1 95 ? -1.537 -5.418 24.712 1.00 83.75 95 VAL A O 1
ATOM 753 N N . ALA A 1 96 ? -3.670 -5.950 24.282 1.00 85.81 96 ALA A N 1
ATOM 754 C CA . ALA A 1 96 ? -3.421 -6.419 22.925 1.00 85.81 96 ALA A CA 1
ATOM 755 C C . ALA A 1 96 ? -3.635 -5.313 21.881 1.00 85.81 96 ALA A C 1
ATOM 757 O O . ALA A 1 96 ? -4.604 -4.553 21.948 1.00 85.81 96 ALA A O 1
ATOM 758 N N . ALA A 1 97 ? -2.794 -5.279 20.847 1.00 85.19 97 ALA A N 1
ATOM 759 C CA . ALA A 1 97 ? -3.039 -4.495 19.644 1.00 85.19 97 ALA A CA 1
ATOM 760 C C . ALA A 1 97 ? -4.426 -4.832 19.067 1.00 85.19 97 ALA A C 1
ATOM 762 O O . ALA A 1 97 ? -4.836 -5.994 19.010 1.00 85.19 97 ALA A O 1
ATOM 763 N N . GLY A 1 98 ? -5.185 -3.809 18.680 1.00 85.62 98 GLY A N 1
ATOM 764 C CA . GLY A 1 98 ? -6.602 -3.942 18.326 1.00 85.62 98 GLY A CA 1
ATOM 765 C C . GLY A 1 98 ? -7.579 -3.784 19.501 1.00 85.62 98 GLY A C 1
ATO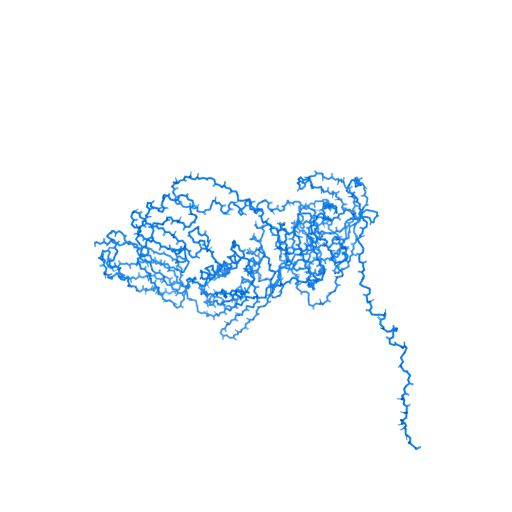M 766 O O . GLY A 1 98 ? -8.786 -3.687 19.277 1.00 85.62 98 GLY A O 1
ATOM 767 N N . MET A 1 99 ? -7.100 -3.692 20.750 1.00 91.50 99 MET A N 1
ATOM 768 C CA . MET A 1 99 ? -7.868 -3.088 21.853 1.00 91.50 99 MET A CA 1
ATOM 769 C C . MET A 1 99 ? -7.843 -1.560 21.792 1.00 91.50 99 MET A C 1
ATOM 771 O O . MET A 1 99 ? -8.696 -0.927 22.411 1.00 91.50 99 MET A O 1
ATOM 775 N N . SER A 1 100 ? -6.916 -0.969 21.039 1.00 90.75 100 SER A N 1
ATOM 776 C CA . SER A 1 100 ? -6.822 0.474 20.857 1.00 90.75 100 SER A CA 1
ATOM 777 C C . SER A 1 100 ? -8.175 1.076 20.469 1.00 90.75 100 SER A C 1
ATOM 779 O O . SER A 1 100 ? -8.860 0.569 19.574 1.00 90.75 100 SER A O 1
ATOM 781 N N . GLY A 1 101 ? -8.589 2.126 21.172 1.00 93.81 101 GLY A N 1
ATOM 782 C CA . GLY A 1 101 ? -9.902 2.743 21.034 1.00 93.81 101 GLY A CA 1
ATOM 783 C C . GLY A 1 101 ? -10.956 2.215 22.011 1.00 93.81 101 GLY A C 1
ATOM 784 O O . GLY A 1 101 ? -12.076 2.719 21.997 1.00 93.81 101 GLY A O 1
ATOM 785 N N . SER A 1 102 ? -10.648 1.219 22.850 1.00 96.56 102 SER A N 1
ATOM 786 C CA . SER A 1 102 ? -11.621 0.684 23.816 1.00 96.56 102 SER A CA 1
ATOM 787 C C . SER A 1 102 ? -12.014 1.773 24.819 1.00 96.56 102 SER A C 1
ATOM 789 O O . SER A 1 102 ? -11.122 2.316 25.475 1.00 96.56 102 SER A O 1
ATOM 791 N N . PRO A 1 103 ? -13.304 2.138 24.928 1.00 97.62 103 PRO A N 1
ATOM 792 C CA . PRO A 1 103 ? -13.725 3.237 25.781 1.00 97.62 103 PRO A CA 1
ATOM 793 C C . PRO A 1 103 ? -13.613 2.871 27.260 1.00 97.62 103 PRO A C 1
ATOM 795 O O . PRO A 1 103 ? -14.107 1.828 27.700 1.00 97.62 103 PRO A O 1
ATOM 798 N N . CYS A 1 104 ? -12.986 3.770 28.013 1.00 97.81 104 CYS A N 1
ATOM 799 C CA . CYS A 1 104 ? -12.751 3.682 29.446 1.00 97.81 104 CYS A CA 1
ATOM 800 C C . CYS A 1 104 ? -13.702 4.625 30.185 1.00 97.81 104 CYS A C 1
ATOM 802 O O . CYS A 1 104 ? -13.739 5.826 29.904 1.00 97.81 104 CYS A O 1
ATOM 804 N N . TYR A 1 105 ? -14.437 4.089 31.153 1.00 98.00 105 TYR A N 1
ATOM 805 C CA . TYR A 1 105 ? -15.440 4.805 31.927 1.00 98.00 105 TYR A CA 1
ATOM 806 C C . TYR A 1 105 ? -15.103 4.807 33.415 1.00 98.00 105 TYR A C 1
ATOM 808 O O . TYR A 1 105 ? -14.581 3.826 33.940 1.00 98.00 105 TYR A O 1
ATOM 816 N N . VAL A 1 106 ? -15.485 5.879 34.102 1.00 97.88 106 VAL A N 1
ATOM 817 C CA . VAL A 1 106 ? -15.540 5.972 35.568 1.00 97.88 106 VAL A CA 1
ATOM 818 C C . VAL A 1 106 ? -16.926 6.506 35.918 1.00 97.88 106 VAL A C 1
ATOM 820 O O . VAL A 1 106 ? -17.381 7.480 35.320 1.00 97.88 106 VAL A O 1
ATOM 823 N N . ASP A 1 107 ? -17.642 5.822 36.812 1.00 94.88 107 ASP A N 1
ATOM 824 C CA . ASP A 1 107 ? -19.024 6.157 37.197 1.00 94.88 107 ASP A CA 1
ATOM 825 C C . ASP A 1 107 ? -19.980 6.361 36.001 1.00 94.88 107 ASP A C 1
ATOM 827 O O . ASP A 1 107 ? -20.830 7.253 35.981 1.00 94.88 107 ASP A O 1
ATOM 831 N N . GLY A 1 108 ? -19.815 5.545 34.953 1.00 94.19 108 GLY A N 1
ATOM 832 C CA . GLY A 1 108 ? -20.613 5.609 33.722 1.00 94.19 108 GLY A CA 1
ATOM 833 C C . GLY A 1 108 ? -20.299 6.797 32.801 1.00 94.19 108 GLY A C 1
ATOM 834 O O . GLY A 1 108 ? -20.923 6.923 31.745 1.00 94.19 108 GLY A O 1
ATOM 835 N N . LYS A 1 109 ? -19.329 7.646 33.157 1.00 97.12 109 LYS A N 1
ATOM 836 C CA . LYS A 1 109 ? -18.846 8.758 32.334 1.00 97.12 109 LYS A CA 1
ATOM 837 C C . LYS A 1 109 ? -17.606 8.346 31.544 1.00 97.12 109 LYS A C 1
ATOM 839 O O . LYS A 1 109 ? -16.694 7.734 32.093 1.00 97.12 109 LYS A O 1
ATOM 844 N N . LEU A 1 110 ? -17.573 8.672 30.255 1.00 97.50 110 LEU A N 1
ATOM 845 C CA . LEU A 1 110 ? -16.466 8.378 29.350 1.00 97.50 110 LEU A CA 1
ATOM 846 C C . LEU A 1 110 ? -15.270 9.267 29.696 1.00 97.50 110 LEU A C 1
ATOM 848 O O . LEU A 1 110 ? -15.362 10.487 29.604 1.00 97.50 110 LEU A O 1
ATOM 852 N N . MET A 1 111 ? -14.163 8.641 30.073 1.00 97.31 111 MET A N 1
ATOM 853 C CA . MET A 1 111 ? -12.907 9.298 30.433 1.00 97.31 111 MET A CA 1
ATOM 854 C C . MET A 1 111 ? -11.947 9.372 29.237 1.00 97.31 111 MET A C 1
ATOM 856 O O . MET A 1 111 ? -11.197 10.333 29.084 1.00 97.31 111 MET A O 1
ATOM 860 N N . GLY A 1 112 ? -11.978 8.366 28.360 1.00 97.06 112 GLY A N 1
ATOM 861 C CA . GLY A 1 112 ? -11.056 8.274 27.232 1.00 97.06 112 GLY A CA 1
ATOM 862 C C . GLY A 1 112 ? -11.069 6.916 26.549 1.00 97.06 112 GLY A C 1
ATOM 863 O O . GLY A 1 112 ? -11.978 6.114 26.766 1.00 97.06 112 GLY A O 1
ATOM 864 N N . ALA A 1 113 ? -10.046 6.658 25.740 1.00 97.06 113 ALA A N 1
ATOM 865 C CA . ALA A 1 113 ? -9.825 5.382 25.072 1.00 97.06 113 ALA A CA 1
ATOM 866 C C . ALA A 1 113 ? -8.486 4.763 25.456 1.00 97.06 113 ALA A C 1
ATOM 868 O O . ALA A 1 113 ? -7.471 5.451 25.460 1.00 97.06 113 ALA A O 1
ATOM 869 N N . LEU A 1 114 ? -8.454 3.455 25.694 1.00 95.31 114 LEU A N 1
ATOM 870 C CA . LEU A 1 114 ? -7.200 2.707 25.762 1.00 95.31 114 LEU A CA 1
ATOM 871 C C . LEU A 1 114 ? -6.418 2.893 24.451 1.00 95.31 114 LEU A C 1
ATOM 873 O O . LEU A 1 114 ? -6.968 2.644 23.379 1.00 95.31 114 LEU A O 1
ATOM 877 N N . ALA A 1 115 ? -5.156 3.313 24.540 1.00 90.06 115 ALA A N 1
ATOM 878 C CA . ALA A 1 115 ? -4.330 3.660 23.377 1.00 90.06 115 ALA A CA 1
ATOM 879 C C . ALA A 1 115 ? -2.857 3.235 23.504 1.00 90.06 115 ALA A C 1
ATOM 881 O O . ALA A 1 115 ? -2.215 2.939 22.496 1.00 90.06 115 ALA A O 1
ATOM 882 N N . TYR A 1 116 ? -2.336 3.155 24.731 1.00 86.62 116 TYR A N 1
ATOM 883 C CA . TYR A 1 116 ? -0.913 2.942 24.993 1.00 86.62 116 TYR A CA 1
ATOM 884 C C . TYR A 1 116 ? -0.672 1.672 25.803 1.00 86.62 116 TYR A C 1
ATOM 886 O O . TYR A 1 116 ? -1.475 1.298 26.662 1.00 86.62 116 TYR A O 1
ATOM 894 N N . GLY A 1 117 ? 0.467 1.036 25.560 1.00 82.25 117 GLY A N 1
ATOM 895 C CA . GLY A 1 117 ? 0.931 -0.145 26.270 1.00 82.25 117 GLY A CA 1
ATOM 896 C C . GLY A 1 117 ? 2.393 -0.430 25.944 1.00 82.25 117 GLY A C 1
ATOM 897 O O . GLY A 1 117 ? 2.945 0.103 24.988 1.00 82.25 117 GLY A O 1
ATOM 898 N N . TRP A 1 118 ? 3.024 -1.289 26.739 1.00 74.25 118 TRP A N 1
ATOM 899 C CA . TRP A 1 118 ? 4.426 -1.654 26.548 1.00 74.25 118 TRP A CA 1
ATOM 900 C C . TRP A 1 118 ? 4.574 -3.111 26.127 1.00 74.25 118 TRP A C 1
ATOM 902 O O . TRP A 1 118 ? 3.921 -4.006 26.669 1.00 74.25 118 TRP A O 1
ATOM 912 N N . SER A 1 119 ? 5.504 -3.349 25.210 1.00 69.50 119 SER A N 1
ATOM 913 C CA . SER A 1 119 ? 6.016 -4.682 24.887 1.00 69.50 119 SER A CA 1
ATOM 914 C C . SER A 1 119 ? 6.722 -5.284 26.103 1.00 69.50 119 SER A C 1
ATOM 916 O O . SER A 1 119 ? 7.380 -4.567 26.858 1.00 69.50 119 SER A O 1
ATOM 918 N N . PHE A 1 120 ? 6.624 -6.603 26.288 1.00 70.44 120 PHE A N 1
ATOM 919 C CA . PHE A 1 120 ? 7.271 -7.336 27.390 1.00 70.44 120 PHE A CA 1
ATOM 920 C C . PHE A 1 120 ? 6.917 -6.858 28.817 1.00 70.44 120 PHE A C 1
ATOM 922 O O . PHE A 1 120 ? 7.653 -7.159 29.762 1.00 70.44 120 PHE A O 1
ATOM 929 N N . ASN A 1 121 ? 5.810 -6.129 29.007 1.00 70.00 121 ASN A N 1
ATOM 930 C CA . ASN A 1 121 ? 5.433 -5.646 30.334 1.00 70.00 121 ASN A CA 1
ATOM 931 C C . ASN A 1 121 ? 5.031 -6.807 31.259 1.00 70.00 121 ASN A C 1
ATOM 933 O O . ASN A 1 121 ? 4.282 -7.700 30.866 1.00 70.00 121 ASN A O 1
ATOM 937 N N . LYS A 1 122 ? 5.528 -6.787 32.500 1.00 68.31 122 LYS A N 1
ATOM 938 C CA . LYS A 1 122 ? 5.150 -7.756 33.544 1.00 68.31 122 LYS A CA 1
ATOM 939 C C . LYS A 1 122 ? 3.891 -7.338 34.294 1.00 68.31 122 LYS A C 1
ATOM 941 O O . LYS A 1 122 ? 3.233 -8.181 34.894 1.00 68.31 122 LYS A O 1
ATOM 946 N N . GLU A 1 123 ? 3.593 -6.044 34.293 1.00 75.88 123 GLU A N 1
ATOM 947 C CA . GLU A 1 123 ? 2.427 -5.477 34.952 1.00 75.88 123 GLU A CA 1
ATOM 948 C C . GLU A 1 123 ? 1.406 -5.021 33.905 1.00 75.88 123 GLU A C 1
ATOM 950 O O . GLU A 1 123 ? 1.799 -4.492 32.868 1.00 75.88 123 GLU A O 1
ATOM 955 N N . PRO A 1 124 ? 0.093 -5.156 34.149 1.00 83.56 124 PRO A N 1
ATOM 956 C CA . PRO A 1 124 ? -0.921 -4.794 33.164 1.00 83.56 124 PRO A CA 1
ATOM 957 C C . PRO A 1 124 ? -1.224 -3.285 33.179 1.00 83.56 124 PRO A C 1
ATOM 959 O O . PRO A 1 124 ? -2.365 -2.860 33.378 1.00 83.56 124 PRO A O 1
ATOM 962 N N . LEU A 1 125 ? -0.184 -2.464 33.031 1.00 88.44 125 LEU A N 1
ATOM 963 C CA . LEU A 1 125 ? -0.298 -1.014 32.894 1.00 88.44 125 LEU A CA 1
ATOM 964 C C . LEU A 1 125 ? -0.613 -0.639 31.444 1.00 88.44 125 LEU A C 1
ATOM 966 O O . LEU A 1 125 ? -0.015 -1.177 30.510 1.00 88.44 125 LEU A O 1
ATOM 970 N N . PHE A 1 126 ? -1.523 0.314 31.271 1.00 91.44 126 PHE A N 1
ATOM 971 C CA . PHE A 1 126 ? -1.909 0.864 29.976 1.00 91.44 126 PHE A CA 1
ATOM 972 C C . PHE A 1 126 ? -2.210 2.353 30.079 1.00 91.44 126 PHE A C 1
ATOM 974 O O . PHE A 1 126 ? -2.601 2.852 31.135 1.00 91.44 126 PHE A O 1
ATOM 981 N N . GLY A 1 127 ? -2.039 3.062 28.969 1.00 92.81 127 GLY A N 1
ATOM 982 C CA . GLY A 1 127 ? -2.401 4.470 28.872 1.00 92.81 127 GLY A CA 1
ATOM 983 C C . GLY A 1 127 ? -3.734 4.646 28.162 1.00 92.81 127 GLY A C 1
ATOM 984 O O . GLY A 1 127 ? -4.056 3.952 27.190 1.00 92.81 127 GLY A O 1
ATOM 985 N N . VAL A 1 128 ? -4.499 5.606 28.659 1.00 95.94 128 VAL A N 1
ATOM 986 C CA . VAL A 1 128 ? -5.777 6.042 28.117 1.00 95.94 128 VAL A CA 1
ATOM 987 C C . VAL A 1 128 ? -5.601 7.441 27.541 1.00 95.94 128 VAL A C 1
ATOM 989 O O . VAL A 1 128 ? -5.230 8.366 28.261 1.00 95.94 128 VAL A O 1
ATOM 992 N N . GLN A 1 129 ? -5.892 7.595 26.252 1.00 95.38 129 GLN A N 1
ATOM 993 C CA . GLN A 1 129 ? -6.010 8.887 25.591 1.00 95.38 129 GLN A CA 1
ATOM 994 C C . GLN A 1 129 ? -7.280 9.590 26.102 1.00 95.38 129 GLN A C 1
ATOM 996 O O . GLN A 1 129 ? -8.374 9.035 25.932 1.00 95.38 129 GLN A O 1
ATOM 1001 N N . PRO A 1 130 ? -7.181 10.786 26.714 1.00 96.38 130 PRO A N 1
ATOM 1002 C CA . PRO A 1 130 ? -8.342 11.523 27.200 1.00 96.38 130 PRO A CA 1
ATOM 1003 C C . PRO A 1 130 ? -9.366 11.790 26.098 1.00 96.38 130 PRO A C 1
ATOM 1005 O O . PRO A 1 130 ? -9.014 12.180 24.983 1.00 96.38 130 PRO A O 1
ATOM 1008 N N . ILE A 1 131 ? -10.652 11.622 26.420 1.00 95.81 131 ILE A N 1
ATOM 1009 C CA . ILE A 1 131 ? -11.732 11.819 25.444 1.00 95.81 131 ILE A CA 1
ATOM 1010 C C . ILE A 1 131 ? -11.774 13.256 24.918 1.00 95.81 131 ILE A C 1
ATOM 1012 O O . ILE A 1 131 ? -12.077 13.459 23.747 1.00 95.81 131 ILE A O 1
ATOM 1016 N N . GLU A 1 132 ? -11.429 14.242 25.747 1.00 93.38 132 GLU A N 1
ATOM 1017 C CA . GLU A 1 132 ? -11.376 15.655 25.357 1.00 93.38 132 GLU A CA 1
ATOM 1018 C C . GLU A 1 132 ? -10.402 15.855 24.182 1.00 93.38 132 GLU A C 1
ATOM 1020 O O . GLU A 1 132 ? -10.796 16.395 23.151 1.00 93.38 132 GLU A O 1
ATOM 1025 N N . SER A 1 133 ? -9.202 15.266 24.249 1.00 92.06 133 SER A N 1
ATOM 1026 C CA . SER A 1 133 ? -8.220 15.304 23.156 1.00 92.06 133 SER A CA 1
ATOM 1027 C C . SER A 1 133 ? -8.697 14.590 21.888 1.00 92.06 133 SER A C 1
ATOM 1029 O O . SER A 1 133 ? -8.329 14.974 20.778 1.00 92.06 133 SER A O 1
ATOM 1031 N N . MET A 1 134 ? -9.493 13.525 22.024 1.00 93.75 134 MET A N 1
ATOM 1032 C CA . MET A 1 134 ? -10.068 12.815 20.874 1.00 93.75 134 MET A CA 1
ATOM 1033 C C . MET A 1 134 ? -11.193 13.619 20.212 1.00 93.75 134 MET A C 1
ATOM 1035 O O . MET A 1 134 ? -11.383 13.536 19.000 1.00 93.75 134 MET A O 1
ATOM 1039 N N . MET A 1 135 ? -11.953 14.390 20.993 1.00 92.19 135 MET A N 1
ATOM 1040 C CA . MET A 1 135 ? -13.071 15.202 20.506 1.00 92.19 135 MET A CA 1
ATOM 1041 C C . MET A 1 135 ? -12.621 16.410 19.683 1.00 92.19 135 MET A C 1
ATOM 1043 O O . MET A 1 135 ? -13.390 16.854 18.829 1.00 92.19 135 MET A O 1
ATOM 1047 N N . ASP A 1 136 ? -11.387 16.876 19.881 1.00 89.81 136 ASP A N 1
ATOM 1048 C CA . ASP A 1 136 ? -10.756 17.931 19.078 1.00 89.81 136 ASP A CA 1
ATOM 1049 C C . ASP A 1 136 ? -10.441 17.487 17.639 1.00 89.81 136 ASP A C 1
ATOM 1051 O O . ASP A 1 136 ? -10.168 18.313 16.762 1.00 89.81 136 ASP A O 1
ATOM 1055 N N . VAL A 1 137 ? -10.486 16.179 17.358 1.00 86.75 137 VAL A N 1
ATOM 1056 C CA . VAL A 1 137 ? -10.299 15.660 16.003 1.00 86.75 137 VAL A CA 1
ATOM 1057 C C . VAL A 1 137 ? -11.483 16.077 15.123 1.00 86.75 137 VAL A C 1
ATOM 1059 O O . VAL A 1 137 ? -12.633 15.782 15.460 1.00 86.75 137 VAL A O 1
ATOM 1062 N N . PRO A 1 138 ? -11.240 16.717 13.961 1.00 83.81 138 PRO A N 1
ATOM 1063 C CA . PRO A 1 138 ? -12.311 17.093 13.050 1.00 83.81 138 PRO A CA 1
ATOM 1064 C C . PRO A 1 138 ? -13.122 15.874 12.607 1.00 83.81 138 PRO A C 1
ATOM 1066 O O . PRO A 1 138 ? -12.564 14.878 12.158 1.00 83.81 138 PRO A O 1
ATOM 1069 N N . LYS A 1 139 ? -14.451 15.977 12.686 1.00 74.12 139 LYS A N 1
ATOM 1070 C CA . LYS A 1 139 ? -15.377 14.891 12.318 1.00 74.12 139 LYS A CA 1
ATOM 1071 C C . LYS A 1 139 ? -16.003 15.083 10.939 1.00 74.12 139 LYS A C 1
ATOM 1073 O O . LYS A 1 139 ? -16.810 14.262 10.516 1.00 74.12 139 LYS A O 1
ATOM 1078 N N . ASP A 1 140 ? -15.649 16.154 10.227 1.00 64.69 140 ASP A N 1
ATOM 1079 C CA . ASP A 1 140 ? -16.238 16.503 8.936 1.00 64.69 140 ASP A CA 1
ATOM 1080 C C . ASP A 1 140 ? -15.299 16.281 7.752 1.00 64.69 140 ASP A C 1
ATOM 1082 O O . ASP A 1 140 ? -14.216 16.863 7.653 1.00 64.69 140 ASP A O 1
ATOM 1086 N N . TYR A 1 141 ? -15.795 15.520 6.775 1.00 52.41 141 TYR A N 1
ATOM 1087 C CA . TYR A 1 141 ? -15.327 15.566 5.395 1.00 52.41 141 TYR A CA 1
ATOM 1088 C C . TYR A 1 141 ? -15.927 16.805 4.710 1.00 52.41 141 TYR A C 1
ATOM 1090 O O . TYR A 1 141 ? -16.895 16.724 3.958 1.00 52.41 141 TYR A O 1
ATOM 1098 N N . GLY A 1 142 ? -15.393 17.983 5.027 1.00 43.53 142 GLY A N 1
ATOM 1099 C CA . GLY A 1 142 ? -15.533 19.139 4.149 1.00 43.53 142 GLY A CA 1
ATOM 1100 C C . GLY A 1 142 ? -14.538 18.949 3.014 1.00 43.53 142 GLY A C 1
ATOM 1101 O O . GLY A 1 142 ? -13.333 18.994 3.265 1.00 43.53 142 GLY A O 1
ATOM 1102 N N . GLY A 1 143 ? -15.020 18.664 1.802 1.00 38.81 143 GLY A N 1
ATOM 1103 C CA . GLY A 1 143 ? -14.167 18.568 0.620 1.00 38.81 143 GLY A CA 1
ATOM 1104 C C . GLY A 1 143 ? -13.211 19.759 0.562 1.00 38.81 143 GLY A C 1
ATOM 1105 O O . GLY A 1 143 ? -13.595 20.881 0.891 1.00 38.81 143 GLY A O 1
ATOM 1106 N N . LEU A 1 144 ? -11.958 19.506 0.185 1.00 38.09 144 LEU A N 1
ATOM 1107 C CA . LEU A 1 144 ? -10.942 20.530 -0.053 1.00 38.09 144 LEU A CA 1
ATOM 1108 C C . LEU A 1 144 ? -11.350 21.405 -1.250 1.00 38.09 144 LEU A C 1
ATOM 1110 O O . LEU A 1 144 ? -10.792 21.314 -2.334 1.00 38.09 144 LEU A O 1
ATOM 1114 N N . ALA A 1 145 ? -12.336 22.265 -1.041 1.00 34.06 145 ALA A N 1
ATOM 1115 C CA . ALA A 1 145 ? -12.594 23.457 -1.816 1.00 34.06 145 ALA A CA 1
ATOM 1116 C C . ALA A 1 145 ? -12.354 24.628 -0.855 1.00 34.06 145 ALA A C 1
ATOM 1118 O O . ALA A 1 145 ? -13.278 25.107 -0.206 1.00 34.06 145 ALA A O 1
ATOM 1119 N N . GLY A 1 146 ? -11.090 25.037 -0.689 1.00 30.14 146 GLY A N 1
ATOM 1120 C CA . GLY A 1 146 ? -10.777 26.317 -0.036 1.00 30.14 146 GLY A CA 1
ATOM 1121 C C . GLY A 1 146 ? -9.664 26.345 1.012 1.00 30.14 146 GLY A C 1
ATOM 1122 O O . GLY A 1 146 ? -9.307 27.437 1.447 1.00 30.14 146 GLY A O 1
ATOM 1123 N N . ALA A 1 147 ? -9.052 25.222 1.398 1.00 28.06 147 ALA A N 1
ATOM 1124 C CA . ALA A 1 147 ? -7.826 25.295 2.191 1.00 28.06 147 ALA A CA 1
ATOM 1125 C C . ALA A 1 147 ? -6.663 25.659 1.257 1.00 28.06 147 ALA A C 1
ATOM 1127 O O . ALA A 1 147 ? -6.113 24.790 0.583 1.00 28.06 147 ALA A O 1
ATOM 1128 N N . LYS A 1 148 ? -6.308 26.951 1.190 1.00 29.27 148 LYS A N 1
ATOM 1129 C CA . LYS A 1 148 ? -4.996 27.373 0.686 1.00 29.27 148 LYS A CA 1
ATOM 1130 C C . LYS A 1 148 ? -3.960 26.552 1.447 1.00 29.27 148 LYS A C 1
ATOM 1132 O O . LYS A 1 148 ? -3.826 26.722 2.659 1.00 29.27 148 LYS A O 1
ATOM 1137 N N . GLY A 1 149 ? -3.289 25.637 0.749 1.00 29.75 149 GLY A N 1
ATOM 1138 C CA . GLY A 1 149 ? -2.134 24.944 1.292 1.00 29.75 149 GLY A CA 1
ATOM 1139 C C . GLY A 1 149 ? -1.189 26.004 1.832 1.00 29.75 149 GLY A C 1
ATOM 1140 O O . GLY A 1 149 ? -0.815 26.929 1.112 1.00 29.75 149 GLY A O 1
ATOM 1141 N N . SER A 1 150 ? -0.880 25.942 3.122 1.00 28.33 150 SER A N 1
ATOM 1142 C CA . SER A 1 150 ? 0.218 26.721 3.665 1.00 28.33 150 SER A CA 1
ATOM 1143 C C . SER A 1 150 ? 1.493 26.125 3.079 1.00 28.33 150 SER A C 1
ATOM 1145 O O . SER A 1 150 ? 2.082 25.216 3.664 1.00 28.33 150 SER A O 1
ATOM 1147 N N . ASP A 1 151 ? 1.867 26.607 1.896 1.00 30.33 151 ASP A N 1
ATOM 1148 C CA . ASP A 1 151 ? 3.187 26.441 1.308 1.00 30.33 151 ASP A CA 1
ATOM 1149 C C . ASP A 1 151 ? 4.193 27.056 2.280 1.00 30.33 151 ASP A C 1
ATOM 1151 O O . ASP A 1 151 ? 4.482 28.251 2.272 1.00 30.33 151 ASP A O 1
ATOM 1155 N N . ARG A 1 152 ? 4.708 26.231 3.188 1.00 27.56 152 ARG A N 1
ATOM 1156 C CA . ARG A 1 152 ? 5.988 26.497 3.832 1.00 27.56 152 ARG A CA 1
ATOM 1157 C C . ARG A 1 152 ? 7.030 25.697 3.078 1.00 27.56 152 ARG A C 1
ATOM 1159 O O . ARG A 1 152 ? 7.492 24.655 3.534 1.00 27.56 152 ARG A O 1
ATOM 1166 N N . SER A 1 153 ? 7.385 26.209 1.903 1.00 26.45 153 SER A N 1
ATOM 1167 C CA . SER A 1 153 ? 8.643 25.870 1.258 1.00 26.45 153 SER A CA 1
ATOM 1168 C C . SER A 1 153 ? 9.773 26.284 2.200 1.00 26.45 153 SER A C 1
ATOM 1170 O O . SER A 1 153 ? 9.989 27.474 2.434 1.00 26.45 153 SER A O 1
ATOM 1172 N N . ILE A 1 154 ? 10.476 25.309 2.768 1.00 26.52 154 ILE A N 1
ATOM 1173 C CA . ILE A 1 154 ? 11.766 25.553 3.409 1.00 26.52 154 ILE A CA 1
ATOM 1174 C C . ILE A 1 154 ? 12.723 25.938 2.279 1.00 26.52 154 ILE A C 1
ATOM 1176 O O . ILE A 1 154 ? 13.081 25.107 1.446 1.00 26.52 154 ILE A O 1
ATOM 1180 N N . SER A 1 155 ? 13.076 27.219 2.207 1.00 25.97 155 SER A N 1
ATOM 1181 C CA . SER A 1 155 ? 14.113 27.730 1.317 1.00 25.97 155 SER A CA 1
ATOM 1182 C C . SER A 1 155 ? 15.476 27.252 1.826 1.00 25.97 155 SER A C 1
ATOM 1184 O O . SER A 1 155 ? 15.986 27.777 2.816 1.00 25.97 155 SER A O 1
ATOM 1186 N N . GLY A 1 156 ? 16.041 26.228 1.187 1.00 27.39 156 GLY A N 1
ATOM 1187 C CA . GLY A 1 156 ? 17.448 25.859 1.348 1.00 27.39 156 GLY A CA 1
ATOM 1188 C C . GLY A 1 156 ? 18.308 26.746 0.452 1.00 27.39 156 GLY A C 1
ATOM 1189 O O . GLY A 1 156 ? 18.057 26.801 -0.748 1.00 27.39 156 GLY A O 1
ATOM 1190 N N . GLY A 1 157 ? 19.246 27.474 1.061 1.00 23.80 157 GLY A N 1
ATOM 1191 C CA . GLY A 1 157 ? 20.164 28.394 0.392 1.00 23.80 157 GLY A CA 1
ATOM 1192 C C . GLY A 1 157 ? 21.264 27.707 -0.422 1.00 23.80 157 GLY A C 1
ATOM 1193 O O . GLY A 1 157 ? 21.506 26.507 -0.290 1.00 23.80 157 GLY A O 1
ATOM 1194 N N . ASP A 1 158 ? 21.891 28.528 -1.260 1.00 27.64 158 ASP A N 1
ATOM 1195 C CA . ASP A 1 158 ? 22.824 28.197 -2.334 1.00 27.64 158 ASP A CA 1
ATOM 1196 C C . ASP A 1 158 ? 24.133 27.503 -1.917 1.00 27.64 158 ASP A C 1
ATOM 1198 O O . ASP A 1 158 ? 24.738 27.827 -0.897 1.00 27.64 158 ASP A O 1
ATOM 1202 N N . GLY A 1 159 ? 24.588 26.625 -2.821 1.00 27.38 159 GLY A N 1
ATOM 1203 C CA . GLY A 1 159 ? 25.964 26.553 -3.329 1.00 27.38 159 GLY A CA 1
ATOM 1204 C C . GLY A 1 159 ? 27.066 25.985 -2.430 1.00 27.38 159 GLY A C 1
ATOM 1205 O O . GLY A 1 159 ? 27.590 26.685 -1.572 1.00 27.38 159 GLY A O 1
ATOM 1206 N N . ASN A 1 160 ? 27.556 24.782 -2.759 1.00 24.94 160 ASN A N 1
ATOM 1207 C CA . ASN A 1 160 ? 28.907 24.656 -3.324 1.00 24.94 160 ASN A CA 1
ATOM 1208 C C . ASN A 1 160 ? 29.119 23.288 -3.999 1.00 24.94 160 ASN A C 1
ATOM 1210 O O . ASN A 1 160 ? 28.744 22.246 -3.462 1.00 24.94 160 ASN A O 1
ATOM 1214 N N . GLU A 1 161 ? 29.746 23.322 -5.170 1.00 28.25 161 GLU A N 1
ATOM 1215 C CA . GLU A 1 161 ? 30.199 22.171 -5.947 1.00 28.25 161 GLU A CA 1
ATOM 1216 C C . GLU A 1 161 ? 31.480 21.565 -5.353 1.00 28.25 161 GLU A C 1
ATOM 1218 O O . GLU A 1 161 ? 32.317 22.277 -4.794 1.00 28.25 161 GLU A O 1
ATOM 1223 N N . GLY A 1 162 ? 31.682 20.258 -5.559 1.00 23.09 162 GLY A N 1
ATOM 1224 C CA . GLY A 1 162 ? 33.025 19.679 -5.562 1.00 23.09 162 GLY A CA 1
ATOM 1225 C C . GLY A 1 162 ? 33.174 18.271 -4.982 1.00 23.09 162 GLY A C 1
ATOM 1226 O O . GLY A 1 162 ? 33.230 18.100 -3.771 1.00 23.09 162 GLY A O 1
ATOM 1227 N N . ALA A 1 163 ? 33.433 17.330 -5.897 1.00 22.69 163 ALA A N 1
ATOM 1228 C CA . ALA A 1 163 ? 34.233 16.107 -5.742 1.00 22.69 163 ALA A CA 1
ATOM 1229 C C . ALA A 1 163 ? 33.551 14.789 -5.315 1.00 22.69 163 ALA A C 1
ATOM 1231 O O . ALA A 1 163 ? 33.128 14.600 -4.181 1.00 22.69 163 ALA A O 1
ATOM 1232 N N . GLY A 1 164 ? 33.669 13.804 -6.216 1.00 22.86 164 GLY A N 1
ATOM 1233 C CA . GLY A 1 164 ? 33.887 12.399 -5.860 1.00 22.86 164 GLY A CA 1
ATOM 1234 C C . GLY A 1 164 ? 32.660 11.500 -5.967 1.00 22.86 164 GLY A C 1
ATOM 1235 O O . GLY A 1 164 ? 31.628 11.761 -5.369 1.00 22.86 164 GLY A O 1
ATOM 1236 N N . GLY A 1 165 ? 32.785 10.424 -6.746 1.00 28.98 165 GLY A N 1
ATOM 1237 C CA . GLY A 1 165 ? 31.710 9.473 -7.005 1.00 28.98 165 GLY A CA 1
ATOM 1238 C C . GLY A 1 165 ? 31.177 8.755 -5.762 1.00 28.98 165 GLY A C 1
ATOM 1239 O O . GLY A 1 165 ? 31.875 8.555 -4.772 1.00 28.98 165 GLY A O 1
ATOM 1240 N N . GLY A 1 166 ? 29.926 8.310 -5.880 1.00 29.42 166 GLY A N 1
ATOM 1241 C CA . GLY A 1 166 ? 29.186 7.605 -4.839 1.00 29.42 166 GLY A CA 1
ATOM 1242 C C . GLY A 1 166 ? 28.172 8.507 -4.136 1.00 29.42 166 GLY A C 1
ATOM 1243 O O . GLY A 1 166 ? 28.462 9.638 -3.776 1.00 29.42 166 GLY A O 1
ATOM 1244 N N . THR A 1 167 ? 26.971 7.974 -3.904 1.00 29.61 167 THR A N 1
ATOM 1245 C CA . THR A 1 167 ? 25.941 8.515 -2.992 1.00 29.61 167 THR A CA 1
ATOM 1246 C C . THR A 1 167 ? 25.225 9.817 -3.394 1.00 29.61 167 THR A C 1
ATOM 1248 O O . THR A 1 167 ? 25.296 10.830 -2.713 1.00 29.61 167 THR A O 1
ATOM 1251 N N . GLY A 1 168 ? 24.340 9.733 -4.396 1.00 25.38 168 GLY A N 1
ATOM 1252 C CA . GLY A 1 168 ? 23.195 10.651 -4.574 1.00 25.38 168 GLY A CA 1
ATOM 1253 C C . GLY A 1 168 ? 22.049 10.418 -3.568 1.00 25.38 168 GLY A C 1
ATOM 1254 O O . GLY A 1 168 ? 20.875 10.552 -3.901 1.00 25.38 168 GLY A O 1
ATOM 1255 N N . TRP A 1 169 ? 22.374 10.017 -2.338 1.00 32.06 169 TRP A N 1
ATOM 1256 C CA . TRP A 1 169 ? 21.456 9.887 -1.204 1.00 32.06 169 TRP A CA 1
ATOM 1257 C C . TRP A 1 169 ? 21.689 11.082 -0.263 1.00 32.06 169 TRP A C 1
ATOM 1259 O O . TRP A 1 169 ? 22.455 10.926 0.679 1.00 32.06 169 TRP A O 1
ATOM 1269 N N . SER A 1 170 ? 21.110 12.279 -0.474 1.00 40.56 170 SER A N 1
ATOM 1270 C CA . SER A 1 170 ? 21.344 13.352 0.530 1.00 40.56 170 SER A CA 1
ATOM 1271 C C . SER A 1 170 ? 20.342 14.510 0.697 1.00 40.56 170 SER A C 1
ATOM 1273 O O . SER A 1 170 ? 20.610 15.392 1.505 1.00 40.56 170 SER A O 1
ATOM 1275 N N . MET A 1 171 ? 19.156 14.552 0.075 1.00 26.59 171 MET A N 1
ATOM 1276 C CA . MET A 1 171 ? 18.163 15.571 0.510 1.00 26.59 171 MET A CA 1
ATOM 1277 C C . MET A 1 171 ? 16.709 15.112 0.446 1.00 26.59 171 MET A C 1
ATOM 1279 O O . MET A 1 171 ? 15.982 15.254 1.427 1.00 26.59 171 MET A O 1
ATOM 1283 N N . MET A 1 172 ? 16.300 14.443 -0.636 1.00 33.47 172 MET A N 1
ATOM 1284 C CA . MET A 1 172 ? 14.981 13.796 -0.713 1.00 33.47 172 MET A CA 1
ATOM 1285 C C . MET A 1 172 ? 14.865 12.589 0.229 1.00 33.47 172 MET A C 1
ATOM 1287 O O . MET A 1 172 ? 13.821 12.402 0.856 1.00 33.47 172 MET A O 1
ATOM 1291 N N . SER A 1 173 ? 15.941 11.804 0.395 1.00 38.25 173 SER A N 1
ATOM 1292 C CA . SER A 1 173 ? 15.956 10.731 1.397 1.00 38.25 173 SER A CA 1
ATOM 1293 C C . SER A 1 173 ? 15.971 11.308 2.806 1.00 38.25 173 SER A C 1
ATOM 1295 O O . SER A 1 173 ? 15.267 10.784 3.646 1.00 38.25 173 SER A O 1
ATOM 1297 N N . MET A 1 174 ? 16.651 12.428 3.066 1.00 28.45 174 MET A N 1
ATOM 1298 C CA . MET A 1 174 ? 16.663 13.048 4.392 1.00 28.45 174 MET A CA 1
ATOM 1299 C C . MET A 1 174 ? 15.297 13.631 4.775 1.00 28.45 174 MET A C 1
ATOM 1301 O O . MET A 1 174 ? 14.867 13.431 5.900 1.00 28.45 174 MET A O 1
ATOM 1305 N N . GLY A 1 175 ? 14.570 14.273 3.853 1.00 33.81 175 GLY A N 1
ATOM 1306 C CA . GLY A 1 175 ? 13.204 14.756 4.102 1.00 33.81 175 GLY A CA 1
ATOM 1307 C C . GLY A 1 175 ? 12.199 13.620 4.324 1.00 33.81 175 GLY A C 1
ATOM 1308 O O . GLY A 1 175 ? 11.399 13.673 5.256 1.00 33.81 175 GLY A O 1
ATOM 1309 N N . ASN A 1 176 ? 12.290 12.545 3.534 1.00 40.22 176 ASN A N 1
ATOM 1310 C CA . ASN A 1 176 ? 11.458 11.355 3.714 1.00 40.22 176 ASN A CA 1
ATOM 1311 C C . ASN A 1 176 ? 11.864 10.522 4.936 1.00 40.22 176 ASN A C 1
ATOM 1313 O O . ASN A 1 176 ? 10.996 9.959 5.587 1.00 40.22 176 ASN A O 1
ATOM 1317 N N . VAL A 1 177 ? 13.148 10.442 5.282 1.00 38.53 177 VAL A N 1
ATOM 1318 C CA . VAL A 1 177 ? 13.660 9.723 6.459 1.00 38.53 177 VAL A CA 1
ATOM 1319 C C . VAL A 1 177 ? 13.372 10.513 7.726 1.00 38.53 177 VAL A C 1
ATOM 1321 O O . VAL A 1 177 ? 12.901 9.916 8.681 1.00 38.53 177 VAL A O 1
ATOM 1324 N N . LEU A 1 178 ? 13.562 11.833 7.739 1.00 33.47 178 LEU A N 1
ATOM 1325 C CA . LEU A 1 178 ? 13.205 12.698 8.866 1.00 33.47 178 LEU A CA 1
ATOM 1326 C C . LEU A 1 178 ? 11.684 12.762 9.031 1.00 33.47 178 LEU A C 1
ATOM 1328 O O . LEU A 1 178 ? 11.189 12.641 10.143 1.00 33.47 178 LEU A O 1
ATOM 1332 N N . GLY A 1 179 ? 10.929 12.843 7.932 1.00 46.34 179 GLY A N 1
ATOM 1333 C CA . GLY A 1 179 ? 9.472 12.718 7.939 1.00 46.34 179 GLY A CA 1
ATOM 1334 C C . GLY A 1 179 ? 8.994 11.348 8.429 1.00 46.34 179 GLY A C 1
ATOM 1335 O O . GLY A 1 179 ? 8.057 11.288 9.214 1.00 46.34 179 GLY A O 1
ATOM 1336 N N . LYS A 1 180 ? 9.649 10.247 8.035 1.00 42.97 180 LYS A N 1
ATOM 1337 C CA . LYS A 1 180 ? 9.371 8.894 8.554 1.00 42.97 180 LYS A CA 1
ATOM 1338 C C . LYS A 1 180 ? 9.773 8.747 10.023 1.00 42.97 180 LYS A C 1
ATOM 1340 O O . LYS A 1 180 ? 9.042 8.115 10.770 1.00 42.97 180 LYS A O 1
ATOM 1345 N N . LEU A 1 181 ? 10.889 9.341 10.449 1.00 42.84 181 LEU A N 1
ATOM 1346 C CA . LEU A 1 181 ? 11.395 9.290 11.823 1.00 42.84 181 LEU A CA 1
ATOM 1347 C C . LEU A 1 181 ? 10.511 10.103 12.777 1.00 42.84 181 LEU A C 1
ATOM 1349 O O . LEU A 1 181 ? 10.185 9.617 13.851 1.00 42.84 181 LEU A O 1
ATOM 1353 N N . LEU A 1 182 ? 10.065 11.292 12.360 1.00 47.97 182 LEU A N 1
ATOM 1354 C CA . LEU A 1 182 ? 9.140 12.150 13.113 1.00 47.97 182 LEU A CA 1
ATOM 1355 C C . LEU A 1 182 ? 7.695 11.621 13.125 1.00 47.97 182 LEU A C 1
ATOM 1357 O O . LEU A 1 182 ? 6.898 12.061 13.946 1.00 47.97 182 LEU A O 1
ATOM 1361 N N . ARG A 1 183 ? 7.346 10.704 12.212 1.00 51.22 183 ARG A N 1
ATOM 1362 C CA . ARG A 1 183 ? 6.039 10.021 12.161 1.00 51.22 183 ARG A CA 1
ATOM 1363 C C . ARG A 1 183 ? 6.050 8.644 12.814 1.00 51.22 183 ARG A C 1
ATOM 1365 O O . ARG A 1 183 ? 5.017 7.978 12.794 1.00 51.22 183 ARG A O 1
ATOM 1372 N N . ARG A 1 184 ? 7.187 8.191 13.357 1.00 51.41 184 ARG A N 1
ATOM 1373 C CA . ARG A 1 184 ? 7.198 6.953 14.133 1.00 51.41 184 ARG A CA 1
ATOM 1374 C C . ARG A 1 184 ? 6.380 7.174 15.402 1.00 51.41 184 ARG A C 1
ATOM 1376 O O . ARG A 1 184 ? 6.671 8.133 16.120 1.00 51.41 184 ARG A O 1
ATOM 1383 N N . PRO A 1 185 ? 5.383 6.319 15.672 1.00 54.91 185 PRO A N 1
ATOM 1384 C CA . PRO A 1 185 ? 4.702 6.362 16.951 1.00 54.91 185 PRO A CA 1
ATOM 1385 C C . PRO A 1 185 ? 5.734 6.126 18.072 1.00 54.91 185 PRO A C 1
ATOM 1387 O O . PRO A 1 185 ? 6.707 5.389 17.853 1.00 54.91 185 PRO A O 1
ATOM 1390 N N . PRO A 1 186 ? 5.578 6.757 19.249 1.00 59.44 186 PRO A N 1
ATOM 1391 C CA . PRO A 1 186 ? 6.338 6.409 20.444 1.00 59.44 186 PRO A CA 1
ATOM 1392 C C . PRO A 1 186 ? 6.323 4.893 20.671 1.00 59.44 186 PRO A C 1
ATOM 1394 O O . PRO A 1 186 ? 5.315 4.243 20.407 1.00 59.44 186 PRO A O 1
ATOM 1397 N N . GLU A 1 187 ? 7.396 4.318 21.224 1.00 59.22 187 GLU A N 1
ATOM 1398 C CA . GLU A 1 187 ? 7.451 2.874 21.540 1.00 59.22 187 GLU A CA 1
ATOM 1399 C C . GLU A 1 187 ? 6.350 2.416 22.521 1.00 59.22 187 GLU A C 1
ATOM 1401 O O . GLU A 1 187 ? 6.124 1.219 22.686 1.00 59.22 187 GLU A O 1
ATOM 1406 N N . THR A 1 188 ? 5.680 3.368 23.172 1.00 60.34 188 THR A N 1
ATOM 1407 C CA . THR A 1 188 ? 4.586 3.170 24.125 1.00 60.34 188 THR A CA 1
ATOM 1408 C C . THR A 1 188 ? 3.191 3.216 23.489 1.00 60.34 188 THR A C 1
ATOM 1410 O O . THR A 1 188 ? 2.219 2.835 24.141 1.00 60.34 188 THR A O 1
ATOM 1413 N N . GLU A 1 189 ? 3.047 3.678 22.242 1.00 68.56 189 GLU A N 1
ATOM 1414 C CA . GLU A 1 189 ? 1.785 3.569 21.497 1.00 68.56 189 GLU A CA 1
ATOM 1415 C C . GLU A 1 189 ? 1.541 2.116 21.095 1.00 68.56 189 GLU A C 1
ATOM 1417 O O . GLU A 1 189 ? 2.450 1.417 20.640 1.00 68.56 189 GLU A O 1
ATOM 1422 N N . LEU A 1 190 ? 0.296 1.647 21.238 1.00 65.69 190 LEU A N 1
ATOM 1423 C CA . LEU A 1 190 ? -0.036 0.314 20.753 1.00 65.69 190 LEU A CA 1
ATOM 1424 C C . LEU A 1 190 ? 0.137 0.274 19.233 1.00 65.69 190 LEU A C 1
ATOM 1426 O O . LEU A 1 190 ? -0.428 1.113 18.527 1.00 65.69 190 LEU A O 1
ATOM 1430 N N . PRO A 1 191 ? 0.877 -0.712 18.698 1.00 70.94 191 PRO A N 1
ATOM 1431 C CA . PRO A 1 191 ? 1.064 -0.803 17.264 1.00 70.94 191 PRO A CA 1
ATOM 1432 C C . PRO A 1 191 ? -0.292 -1.001 16.591 1.00 70.94 191 PRO A C 1
ATOM 1434 O O . PRO A 1 191 ? -1.066 -1.862 17.010 1.00 70.94 191 PRO A O 1
ATOM 1437 N N . LEU A 1 192 ? -0.572 -0.251 15.521 1.00 74.06 192 LEU A N 1
ATOM 1438 C CA . LEU A 1 192 ? -1.731 -0.524 14.676 1.00 74.06 192 LEU A CA 1
ATOM 1439 C C . LEU A 1 192 ? -1.496 -1.855 13.941 1.00 74.06 192 LEU A C 1
ATOM 1441 O O . LEU A 1 192 ? -0.643 -1.895 13.047 1.00 74.06 192 LEU A O 1
ATOM 1445 N N . PRO A 1 193 ? -2.223 -2.941 14.270 1.00 74.19 193 PRO A N 1
ATOM 1446 C CA . PRO A 1 193 ? -1.968 -4.225 13.647 1.00 74.19 193 PRO A CA 1
ATOM 1447 C C . PRO A 1 193 ? -2.624 -4.230 12.268 1.00 74.19 193 PRO A C 1
ATOM 1449 O O . PRO A 1 193 ? -3.852 -4.311 12.154 1.00 74.19 193 PRO A O 1
ATOM 1452 N N . ILE A 1 194 ? -1.815 -4.148 11.210 1.00 81.88 194 ILE A N 1
ATOM 1453 C CA . ILE A 1 194 ? -2.306 -4.387 9.854 1.00 81.88 194 ILE A CA 1
ATOM 1454 C C . ILE A 1 194 ? -2.235 -5.883 9.593 1.00 81.88 194 ILE A C 1
ATOM 1456 O O . ILE A 1 194 ? -1.168 -6.449 9.354 1.00 81.88 194 ILE A O 1
ATOM 1460 N N . GLN A 1 195 ? -3.402 -6.511 9.641 1.00 83.06 195 GLN A N 1
ATOM 1461 C CA . GLN A 1 195 ? -3.576 -7.915 9.323 1.00 83.06 195 GLN A CA 1
ATOM 1462 C C . GLN A 1 195 ? -3.568 -8.079 7.810 1.00 83.06 195 GLN A C 1
ATOM 1464 O O . GLN A 1 195 ? -4.458 -7.577 7.116 1.00 83.06 195 GLN A O 1
ATOM 1469 N N . ILE A 1 196 ? -2.550 -8.775 7.311 1.00 82.94 196 ILE A N 1
ATOM 1470 C CA . ILE A 1 196 ? -2.463 -9.182 5.913 1.00 82.94 196 ILE A CA 1
ATOM 1471 C C . ILE A 1 196 ? -2.869 -10.649 5.836 1.00 82.94 196 ILE A C 1
ATOM 1473 O O . ILE A 1 196 ? -2.353 -11.486 6.577 1.00 82.94 196 ILE A O 1
ATOM 1477 N N . SER A 1 197 ? -3.798 -10.958 4.937 1.00 81.25 197 SER A N 1
ATOM 1478 C CA . SER A 1 197 ? -4.286 -12.319 4.724 1.00 81.25 197 SER A CA 1
ATOM 1479 C C . SER A 1 197 ? -4.332 -12.673 3.247 1.00 81.25 197 SER A C 1
ATOM 1481 O O . SER A 1 197 ? -4.327 -11.792 2.384 1.00 81.25 197 SER A O 1
ATOM 1483 N N . ARG A 1 198 ? -4.370 -13.985 2.970 1.00 80.12 198 ARG A N 1
ATOM 1484 C CA . ARG A 1 198 ? -4.225 -14.553 1.615 1.00 80.12 198 ARG A CA 1
ATOM 1485 C C . ARG A 1 198 ? -2.898 -14.157 0.954 1.00 80.12 198 ARG A C 1
ATOM 1487 O O . ARG A 1 198 ? -2.814 -14.004 -0.262 1.00 80.12 198 ARG A O 1
ATOM 1494 N N . LEU A 1 199 ? -1.872 -13.994 1.787 1.00 82.44 199 LEU A N 1
ATOM 1495 C CA . LEU A 1 199 ? -0.508 -13.751 1.359 1.00 82.44 199 LEU A CA 1
ATOM 1496 C C . LEU A 1 199 ? 0.184 -15.082 1.056 1.00 82.44 199 LEU A C 1
ATOM 1498 O O . LEU A 1 199 ? 0.047 -16.046 1.809 1.00 82.44 199 LEU A O 1
ATOM 1502 N N . HIS A 1 200 ? 0.947 -15.128 -0.028 1.00 82.88 200 HIS A N 1
ATOM 1503 C CA . HIS A 1 200 ? 1.770 -16.272 -0.372 1.00 82.88 200 HIS A CA 1
ATOM 1504 C C . HIS A 1 200 ? 2.801 -16.532 0.749 1.00 82.88 200 HIS A C 1
ATOM 1506 O O . HIS A 1 200 ? 3.497 -15.595 1.152 1.00 82.88 200 HIS A O 1
ATOM 1512 N N . PRO A 1 201 ? 2.984 -17.776 1.239 1.00 76.62 201 PRO A N 1
ATOM 1513 C CA . PRO A 1 201 ? 3.791 -18.052 2.437 1.00 76.62 201 PRO A CA 1
ATOM 1514 C C . PRO A 1 201 ? 5.245 -17.559 2.377 1.00 76.62 201 PRO A C 1
ATOM 1516 O O . PRO A 1 201 ? 5.836 -17.195 3.392 1.00 76.62 201 PRO A O 1
ATOM 1519 N N . ARG A 1 202 ? 5.844 -17.510 1.180 1.00 76.62 202 ARG A N 1
ATOM 1520 C CA . ARG A 1 202 ? 7.221 -17.008 0.997 1.00 76.62 202 ARG A CA 1
ATOM 1521 C C . ARG A 1 202 ? 7.351 -15.485 1.149 1.00 76.62 202 ARG A C 1
ATOM 1523 O O . ARG A 1 202 ? 8.464 -14.997 1.321 1.00 76.62 202 ARG A O 1
ATOM 1530 N N . LEU A 1 203 ? 6.245 -14.738 1.120 1.00 77.19 203 LEU A N 1
ATOM 1531 C CA . LEU A 1 203 ? 6.252 -13.273 1.089 1.00 77.19 203 LEU A CA 1
ATOM 1532 C C . LEU A 1 203 ? 6.247 -12.592 2.447 1.00 77.19 203 LEU A C 1
ATOM 1534 O O . LEU A 1 203 ? 6.667 -11.438 2.539 1.00 77.19 203 LEU A O 1
ATOM 1538 N N . ALA A 1 204 ? 5.828 -13.288 3.502 1.00 74.06 204 ALA A N 1
ATOM 1539 C CA . ALA A 1 204 ? 5.787 -12.729 4.850 1.00 74.06 204 ALA A CA 1
ATOM 1540 C C . ALA A 1 204 ? 7.134 -12.097 5.255 1.00 74.06 204 ALA A C 1
ATOM 1542 O O . ALA A 1 204 ? 7.189 -10.973 5.753 1.00 74.06 204 ALA A O 1
ATOM 1543 N N . ARG A 1 205 ? 8.241 -12.778 4.928 1.00 71.75 205 ARG A N 1
ATOM 1544 C CA . ARG A 1 205 ? 9.612 -12.339 5.242 1.00 71.75 205 ARG A CA 1
ATOM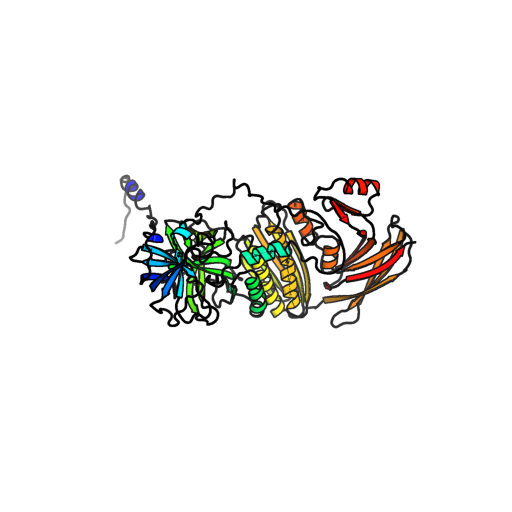 1545 C C . ARG A 1 205 ? 10.102 -11.144 4.418 1.00 71.75 205 ARG A C 1
ATOM 1547 O O . ARG A 1 205 ? 11.078 -10.521 4.818 1.00 71.75 205 ARG A O 1
ATOM 1554 N N . LEU A 1 206 ? 9.451 -10.829 3.299 1.00 70.94 206 LEU A N 1
ATOM 1555 C CA . LEU A 1 206 ? 9.813 -9.712 2.420 1.00 70.94 206 LEU A CA 1
ATOM 1556 C C . LEU A 1 206 ? 8.977 -8.462 2.721 1.00 70.94 206 LEU A C 1
ATOM 1558 O O . LEU A 1 206 ? 9.520 -7.366 2.836 1.00 70.94 206 LEU A O 1
ATOM 1562 N N . ILE A 1 207 ? 7.664 -8.625 2.901 1.00 73.50 207 ILE A N 1
ATOM 1563 C CA . ILE A 1 207 ? 6.733 -7.499 3.069 1.00 73.50 207 ILE A CA 1
ATOM 1564 C C . ILE A 1 207 ? 6.815 -6.907 4.480 1.00 73.50 207 ILE A C 1
ATOM 1566 O O . ILE A 1 207 ? 6.908 -5.687 4.638 1.00 73.50 207 ILE A O 1
ATOM 1570 N N . MET A 1 208 ? 6.802 -7.755 5.515 1.00 75.12 208 MET A N 1
ATOM 1571 C CA . MET A 1 208 ? 6.678 -7.286 6.902 1.00 75.12 208 MET A CA 1
ATOM 1572 C C . MET A 1 208 ? 7.835 -6.377 7.343 1.00 75.12 208 MET A C 1
ATOM 1574 O O . MET A 1 208 ? 7.554 -5.323 7.919 1.00 75.12 208 MET A O 1
ATOM 1578 N N . PRO A 1 209 ? 9.121 -6.684 7.056 1.00 73.44 209 PRO A N 1
ATOM 1579 C CA . PRO A 1 209 ? 10.219 -5.796 7.440 1.00 73.44 209 PRO A CA 1
ATOM 1580 C C . PRO A 1 209 ? 10.154 -4.429 6.754 1.00 73.44 209 PRO A C 1
ATOM 1582 O O . PRO A 1 209 ? 10.487 -3.415 7.368 1.00 73.44 209 PRO A O 1
ATOM 1585 N N . THR A 1 210 ? 9.720 -4.388 5.494 1.00 69.69 210 THR A N 1
ATOM 1586 C CA . THR A 1 210 ? 9.620 -3.153 4.704 1.00 69.69 210 THR A CA 1
ATOM 1587 C C . THR A 1 210 ? 8.525 -2.243 5.253 1.00 69.69 210 THR A C 1
ATOM 1589 O O . THR A 1 210 ? 8.764 -1.060 5.486 1.00 69.69 210 THR A O 1
ATOM 1592 N N . TRP A 1 211 ? 7.360 -2.805 5.584 1.00 75.19 211 TRP A N 1
ATOM 1593 C CA . TRP A 1 211 ? 6.265 -2.053 6.202 1.00 75.19 211 TRP A CA 1
ATOM 1594 C C . TRP A 1 211 ? 6.626 -1.587 7.623 1.00 75.19 211 TRP A C 1
ATOM 1596 O O . TRP A 1 211 ? 6.367 -0.434 7.970 1.00 75.19 211 TRP A O 1
ATOM 1606 N N . LYS A 1 212 ? 7.337 -2.417 8.404 1.00 72.25 212 LYS A N 1
ATOM 1607 C CA . LYS A 1 212 ? 7.849 -2.040 9.735 1.00 72.25 212 LYS A CA 1
ATOM 1608 C C . LYS A 1 212 ? 8.839 -0.879 9.674 1.00 72.25 212 LYS A C 1
ATOM 1610 O O . LYS A 1 212 ? 8.761 0.036 10.493 1.00 72.25 212 LYS A O 1
ATOM 1615 N N . LYS A 1 213 ? 9.753 -0.865 8.694 1.00 65.62 213 LYS A N 1
ATOM 1616 C CA . LYS A 1 213 ? 10.684 0.264 8.484 1.00 65.62 213 LYS A CA 1
ATOM 1617 C C . LYS A 1 213 ? 9.945 1.585 8.269 1.00 65.62 213 LYS A C 1
ATOM 1619 O O . LYS A 1 213 ? 10.413 2.613 8.762 1.00 65.62 213 LYS A O 1
ATOM 1624 N N . ASP A 1 214 ? 8.789 1.520 7.618 1.00 59.03 214 ASP A N 1
ATOM 1625 C CA . ASP A 1 214 ? 7.906 2.647 7.322 1.00 59.03 214 ASP A CA 1
ATOM 1626 C C . ASP A 1 214 ? 6.931 3.008 8.459 1.00 59.03 214 ASP A C 1
ATOM 1628 O O . ASP A 1 214 ? 6.087 3.882 8.278 1.00 59.03 214 ASP A O 1
ATOM 1632 N N . GLY A 1 215 ? 7.061 2.382 9.635 1.00 61.12 215 GLY A N 1
ATOM 1633 C CA . GLY A 1 215 ? 6.246 2.683 10.819 1.00 61.12 215 GLY A CA 1
ATOM 1634 C C . GLY A 1 215 ? 4.926 1.911 10.901 1.00 61.12 215 GLY A C 1
ATOM 1635 O O . GLY A 1 215 ? 4.120 2.192 11.781 1.00 61.12 215 GLY A O 1
ATOM 1636 N N . LEU A 1 216 ? 4.698 0.932 10.020 1.00 68.62 216 LEU A N 1
ATOM 1637 C CA . LEU A 1 216 ? 3.503 0.088 10.026 1.00 68.62 216 LEU A CA 1
ATOM 1638 C C . LEU A 1 216 ? 3.794 -1.268 10.669 1.00 68.62 216 LEU A C 1
ATOM 1640 O O . LEU A 1 216 ? 4.698 -1.985 10.242 1.00 68.62 216 LEU A O 1
ATOM 1644 N N . THR A 1 217 ? 2.980 -1.683 11.639 1.00 69.19 217 THR A N 1
ATOM 1645 C CA . THR A 1 217 ? 3.102 -3.028 12.219 1.00 69.19 217 THR A CA 1
ATOM 1646 C C . THR A 1 217 ? 2.253 -4.009 11.418 1.00 69.19 217 THR A C 1
ATOM 1648 O O . THR A 1 217 ? 1.095 -4.280 11.734 1.00 69.19 217 THR A O 1
ATOM 1651 N N . ALA A 1 218 ? 2.829 -4.505 10.322 1.00 67.25 218 ALA A N 1
ATOM 1652 C CA . ALA A 1 218 ? 2.230 -5.566 9.523 1.00 67.25 218 ALA A CA 1
ATOM 1653 C C . ALA A 1 218 ? 2.388 -6.917 10.230 1.00 67.25 218 ALA A C 1
ATOM 1655 O O . ALA A 1 218 ? 3.475 -7.257 10.697 1.00 67.25 218 ALA A O 1
ATOM 1656 N N . MET A 1 219 ? 1.309 -7.691 10.275 1.00 66.50 219 MET A N 1
ATOM 1657 C CA . MET A 1 219 ? 1.284 -9.028 10.860 1.00 66.50 219 MET A CA 1
ATOM 1658 C C . MET A 1 219 ? 0.670 -10.015 9.872 1.00 66.50 219 MET A C 1
ATOM 1660 O O . MET A 1 219 ? -0.297 -9.690 9.173 1.00 66.50 219 MET A O 1
ATOM 1664 N N . GLU A 1 220 ? 1.215 -11.233 9.830 1.00 60.38 220 GLU A N 1
ATOM 1665 C CA . GLU A 1 220 ? 0.540 -12.335 9.147 1.00 60.38 220 GLU A CA 1
ATOM 1666 C C . GLU A 1 220 ? -0.689 -12.693 9.964 1.00 60.38 220 GLU A C 1
ATOM 1668 O O . GLU A 1 220 ? -0.576 -13.071 11.131 1.00 60.38 220 GLU A O 1
ATOM 1673 N N . ALA A 1 221 ? -1.864 -12.568 9.364 1.00 59.72 221 ALA A N 1
ATOM 1674 C CA . ALA A 1 221 ? -3.085 -13.001 10.008 1.00 59.72 221 ALA A CA 1
ATOM 1675 C C . ALA A 1 221 ? -3.545 -14.324 9.404 1.00 59.72 221 ALA A C 1
ATOM 1677 O O . ALA A 1 221 ? -3.821 -14.427 8.206 1.00 59.72 221 ALA A O 1
ATOM 1678 N N . VAL A 1 222 ? -3.726 -15.326 10.267 1.00 50.84 222 VAL A N 1
ATOM 1679 C CA . VAL A 1 222 ? -4.541 -16.508 9.964 1.00 50.84 222 VAL A CA 1
ATOM 1680 C C . VAL A 1 222 ? -6.011 -16.136 10.211 1.00 50.84 222 VAL A C 1
ATOM 1682 O O . VAL A 1 222 ? -6.662 -16.598 11.137 1.00 50.84 222 VAL A O 1
ATOM 1685 N N . GLY A 1 223 ? -6.524 -15.216 9.400 1.00 49.62 223 GLY A N 1
ATOM 1686 C CA . GLY A 1 223 ? -7.871 -14.647 9.486 1.00 49.62 223 GLY A CA 1
ATOM 1687 C C . GLY A 1 223 ? -8.102 -13.773 8.258 1.00 49.62 223 GLY A C 1
ATOM 1688 O O . GLY A 1 223 ? -7.165 -13.139 7.794 1.00 49.62 223 GLY A O 1
ATOM 1689 N N . GLY A 1 224 ? -9.287 -13.810 7.649 1.00 53.12 224 GLY A N 1
ATOM 1690 C CA . GLY A 1 224 ? -9.513 -13.221 6.322 1.00 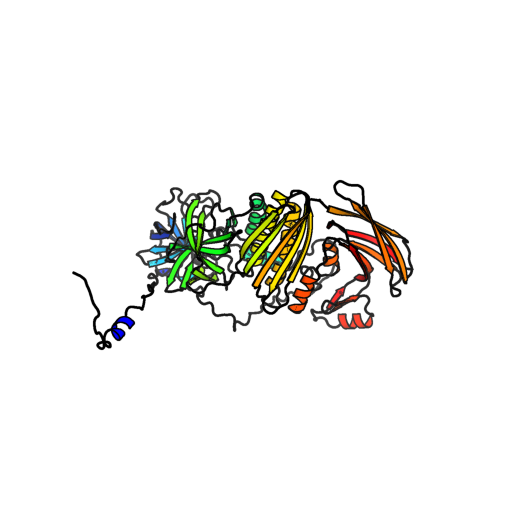53.12 224 GLY A CA 1
ATOM 1691 C C . GLY A 1 224 ? -10.805 -12.420 6.230 1.00 53.12 224 GLY A C 1
ATOM 1692 O O . GLY A 1 224 ? -11.401 -12.021 7.226 1.00 53.12 224 GLY A O 1
ATOM 1693 N N . THR A 1 225 ? -11.298 -12.193 5.011 1.00 56.62 225 THR A N 1
ATOM 1694 C CA . THR A 1 225 ? -12.696 -11.770 4.840 1.00 56.62 225 THR A CA 1
ATOM 1695 C C . THR A 1 225 ? -13.609 -12.897 5.326 1.00 56.62 225 THR A C 1
ATOM 1697 O O . THR A 1 225 ? -13.494 -14.024 4.830 1.00 56.62 225 THR A O 1
ATOM 1700 N N . SER A 1 226 ? -14.512 -12.613 6.272 1.00 54.72 226 SER A N 1
ATOM 1701 C CA . SER A 1 226 ? -15.425 -13.647 6.773 1.00 54.72 226 SER A CA 1
ATOM 1702 C C . SER A 1 226 ? -16.286 -14.195 5.634 1.00 54.72 226 SER A C 1
ATOM 1704 O O . SER A 1 226 ? -16.882 -13.437 4.867 1.00 54.72 226 SER A O 1
ATOM 1706 N N . ARG A 1 227 ? -16.374 -15.527 5.526 1.00 55.03 227 ARG A N 1
ATOM 1707 C CA . ARG A 1 227 ? -17.338 -16.199 4.634 1.00 55.03 227 ARG A CA 1
ATOM 1708 C C . ARG A 1 227 ? -18.761 -16.161 5.195 1.00 55.03 227 ARG A C 1
ATOM 1710 O O . ARG A 1 227 ? -19.709 -16.393 4.451 1.00 55.03 227 ARG A O 1
ATOM 1717 N N . LYS A 1 228 ? -18.918 -15.891 6.495 1.00 57.03 228 LYS A N 1
ATOM 1718 C CA . LYS A 1 228 ? -20.217 -15.707 7.143 1.00 57.03 228 LYS A CA 1
ATOM 1719 C C . LYS A 1 228 ? -20.507 -14.217 7.250 1.00 57.03 228 LYS A C 1
ATOM 1721 O O . LYS A 1 228 ? -19.678 -13.440 7.710 1.00 57.03 228 LYS A O 1
ATOM 1726 N N . THR A 1 229 ? -21.704 -13.810 6.853 1.00 64.25 229 THR A N 1
ATOM 1727 C CA . THR A 1 229 ? -22.185 -12.459 7.141 1.00 64.25 229 THR A CA 1
ATOM 1728 C C . THR A 1 229 ? -22.436 -12.341 8.639 1.00 64.25 229 THR A C 1
ATOM 1730 O O . THR A 1 229 ? -23.391 -12.928 9.146 1.00 64.25 229 THR A O 1
ATOM 1733 N N . PHE A 1 230 ? -21.590 -11.592 9.338 1.00 77.88 230 PHE A N 1
ATOM 1734 C CA . PHE A 1 230 ? -21.896 -11.079 10.667 1.00 77.88 230 PHE A CA 1
ATOM 1735 C C . PHE A 1 230 ? -22.337 -9.618 10.547 1.00 77.88 230 PHE A C 1
ATOM 1737 O O . PHE A 1 230 ? -22.035 -8.952 9.555 1.00 77.88 230 PHE A O 1
ATOM 1744 N N . ARG A 1 231 ? -23.098 -9.152 11.538 1.00 75.12 231 ARG A N 1
ATOM 1745 C CA . ARG A 1 231 ? -23.352 -7.730 11.747 1.00 75.12 231 ARG A CA 1
ATOM 1746 C C . ARG A 1 231 ? -22.854 -7.356 13.129 1.00 75.12 231 ARG A C 1
ATOM 1748 O O . ARG A 1 231 ? -23.339 -7.914 14.112 1.00 75.12 231 ARG A O 1
ATOM 1755 N N . ALA A 1 232 ? -21.891 -6.449 13.191 1.00 77.31 232 ALA A N 1
ATOM 1756 C CA . ALA A 1 232 ? -21.472 -5.816 14.431 1.00 77.31 232 ALA A CA 1
ATOM 1757 C C . ALA A 1 232 ? -22.012 -4.388 14.435 1.00 77.31 232 ALA A C 1
ATOM 1759 O O . ALA A 1 232 ? -21.611 -3.558 13.623 1.00 77.31 232 ALA A O 1
ATOM 1760 N N . GLU A 1 233 ? -22.949 -4.094 15.333 1.00 85.88 233 GLU A N 1
ATOM 1761 C CA . GLU A 1 233 ? -23.414 -2.722 15.485 1.00 85.88 233 GLU A CA 1
ATOM 1762 C C . GLU A 1 233 ? -22.255 -1.856 15.995 1.00 85.88 233 GLU A C 1
ATOM 1764 O O . GLU A 1 233 ? -21.674 -2.141 17.042 1.00 85.88 233 GLU A O 1
ATOM 1769 N N . LEU A 1 234 ? -21.890 -0.814 15.242 1.00 90.50 234 LEU A N 1
ATOM 1770 C CA . LEU A 1 234 ? -20.804 0.088 15.622 1.00 90.50 234 LEU A CA 1
ATOM 1771 C C . LEU A 1 234 ? -21.243 0.983 16.786 1.00 90.50 234 LEU A C 1
ATOM 1773 O O . LEU A 1 234 ? -21.693 2.107 16.580 1.00 90.50 234 LEU A O 1
ATOM 1777 N N . VAL A 1 235 ? -21.123 0.478 18.006 1.00 93.88 235 VAL A N 1
ATOM 1778 C CA . VAL A 1 235 ? -21.329 1.205 19.267 1.00 93.88 235 VAL A CA 1
ATOM 1779 C C . VAL A 1 235 ? -20.017 1.260 20.061 1.00 93.88 235 VAL A C 1
ATOM 1781 O O . VAL A 1 235 ? -19.111 0.476 19.770 1.00 93.88 235 VAL A O 1
ATOM 1784 N N . PRO A 1 236 ? -19.868 2.164 21.048 1.00 95.69 236 PRO A N 1
ATOM 1785 C CA . PRO A 1 236 ? -18.683 2.205 21.906 1.00 95.69 236 PRO A CA 1
ATOM 1786 C C . PRO A 1 236 ? -18.310 0.822 22.472 1.00 95.69 236 PRO A C 1
ATOM 1788 O O . PRO A 1 236 ? -19.130 0.170 23.119 1.00 95.69 236 PRO A O 1
ATOM 1791 N N . GLY A 1 237 ? -17.079 0.374 22.212 1.00 95.25 237 GLY A N 1
ATOM 1792 C CA . GLY A 1 237 ? -16.554 -0.949 22.571 1.00 95.25 237 GLY A CA 1
ATOM 1793 C C . GLY A 1 237 ? -16.603 -1.994 21.450 1.00 95.25 237 GLY A C 1
ATOM 1794 O O . GLY A 1 237 ? -15.942 -3.026 21.566 1.00 95.25 237 GLY A O 1
ATOM 1795 N N . ALA A 1 238 ? -17.332 -1.743 20.357 1.00 95.88 238 ALA A N 1
ATOM 1796 C CA . ALA A 1 238 ? -17.386 -2.640 19.203 1.00 95.88 238 ALA A CA 1
ATOM 1797 C C . ALA A 1 238 ? -16.064 -2.643 18.420 1.00 95.88 238 ALA A C 1
ATOM 1799 O O . ALA A 1 238 ? -15.410 -1.608 18.272 1.00 95.88 238 ALA A O 1
ATOM 1800 N N . ALA A 1 239 ? -15.696 -3.799 17.865 1.00 95.00 239 ALA A N 1
ATOM 1801 C CA . ALA A 1 239 ? -14.544 -3.904 16.979 1.00 95.00 239 ALA A CA 1
ATOM 1802 C C . ALA A 1 239 ? -14.844 -3.269 15.609 1.00 95.00 239 ALA A C 1
ATOM 1804 O O . ALA A 1 239 ? -15.887 -3.514 14.998 1.00 95.00 239 ALA A O 1
ATOM 1805 N N . ALA A 1 240 ? -13.898 -2.476 15.115 1.00 94.50 240 ALA A N 1
ATOM 1806 C CA . ALA A 1 240 ? -13.980 -1.767 13.844 1.00 94.50 240 ALA A CA 1
ATOM 1807 C C . ALA A 1 240 ? -12.678 -1.940 13.057 1.00 94.50 240 ALA A C 1
ATOM 1809 O O . ALA A 1 240 ? -11.617 -2.175 13.639 1.00 94.50 240 ALA A O 1
ATOM 1810 N N . ALA A 1 241 ? -12.751 -1.821 11.733 1.00 92.81 241 ALA A N 1
ATOM 1811 C CA . ALA A 1 241 ? -11.592 -1.958 10.864 1.00 92.81 241 ALA A CA 1
ATOM 1812 C C . ALA A 1 241 ? -11.486 -0.826 9.837 1.00 92.81 241 ALA A C 1
ATOM 1814 O O . ALA A 1 241 ? -12.483 -0.413 9.246 1.00 92.81 241 ALA A O 1
ATOM 1815 N N . GLY A 1 242 ? -10.257 -0.365 9.599 1.00 93.94 242 GLY A N 1
ATOM 1816 C CA . GLY A 1 242 ? -9.889 0.397 8.409 1.00 93.94 242 GLY A CA 1
ATOM 1817 C C . GLY A 1 242 ? -9.416 -0.560 7.318 1.00 93.94 242 GLY A C 1
ATOM 1818 O O . GLY A 1 242 ? -8.478 -1.334 7.530 1.00 93.94 242 GLY A O 1
ATOM 1819 N N . VAL A 1 243 ? -10.070 -0.535 6.159 1.00 94.31 243 VAL A N 1
ATOM 1820 C CA . VAL A 1 243 ? -9.797 -1.475 5.061 1.00 94.31 243 VAL A CA 1
ATOM 1821 C C . VAL A 1 243 ? -8.846 -0.840 4.053 1.00 94.31 243 VAL A C 1
ATOM 1823 O O . VAL A 1 243 ? -9.222 0.109 3.377 1.00 94.31 243 VAL A O 1
ATOM 1826 N N . LEU A 1 244 ? -7.629 -1.375 3.925 1.00 93.69 244 LEU A N 1
ATOM 1827 C CA . LEU A 1 244 ? -6.652 -0.929 2.923 1.00 93.69 244 LEU A CA 1
ATOM 1828 C C . LEU A 1 244 ? -6.743 -1.756 1.636 1.00 93.69 244 LEU A C 1
ATOM 1830 O O . LEU A 1 244 ? -6.581 -1.211 0.549 1.00 93.69 244 LEU A O 1
ATOM 1834 N N . ALA A 1 245 ? -7.032 -3.053 1.759 1.00 94.50 245 ALA A N 1
ATOM 1835 C CA . ALA A 1 245 ? -7.309 -3.946 0.639 1.00 94.50 245 ALA A CA 1
ATOM 1836 C C . ALA A 1 245 ? -8.326 -5.024 1.025 1.00 94.50 245 ALA A C 1
ATOM 1838 O O . ALA A 1 245 ? -8.343 -5.465 2.179 1.00 94.50 245 ALA A O 1
ATOM 1839 N N . ARG A 1 246 ? -9.131 -5.485 0.063 1.00 92.69 246 ARG A N 1
ATOM 1840 C CA . ARG A 1 246 ? -10.078 -6.597 0.240 1.00 92.69 246 ARG A CA 1
ATOM 1841 C C . ARG A 1 246 ? -10.247 -7.392 -1.056 1.00 92.69 246 ARG A C 1
ATOM 1843 O O . ARG A 1 246 ? -10.425 -6.805 -2.114 1.00 92.69 246 ARG A O 1
ATOM 1850 N N . GLY A 1 247 ? -10.295 -8.720 -0.951 1.00 91.19 247 GLY A N 1
ATOM 1851 C CA . GLY A 1 247 ? -10.481 -9.631 -2.084 1.00 91.19 247 GLY A CA 1
ATOM 1852 C C . GLY A 1 247 ? -9.547 -10.829 -1.974 1.00 91.19 247 GLY A C 1
ATOM 1853 O O . GLY A 1 247 ? -9.378 -11.386 -0.886 1.00 91.19 247 GLY A O 1
ATOM 1854 N N . ASP A 1 248 ? -8.929 -11.218 -3.084 1.00 89.69 248 ASP A N 1
ATOM 1855 C CA . ASP A 1 248 ? -7.898 -12.263 -3.130 1.00 89.69 248 ASP A CA 1
ATOM 1856 C C . ASP A 1 248 ? -6.583 -11.850 -2.458 1.00 89.69 248 ASP A C 1
ATOM 1858 O O . ASP A 1 248 ? -5.810 -12.711 -2.052 1.00 89.69 248 ASP A O 1
ATOM 1862 N N . PHE A 1 249 ? -6.394 -10.551 -2.230 1.00 90.00 249 PHE A N 1
ATOM 1863 C CA . PHE A 1 249 ? -5.442 -9.975 -1.287 1.00 90.00 249 PHE A CA 1
ATOM 1864 C C . PHE A 1 249 ? -6.212 -9.080 -0.309 1.00 90.00 249 PHE A C 1
ATOM 1866 O O . PHE A 1 249 ? -7.124 -8.351 -0.708 1.00 90.00 249 PHE A O 1
ATOM 1873 N N . SER A 1 250 ? -5.890 -9.147 0.983 1.00 89.50 250 SER A N 1
ATOM 1874 C CA . SER A 1 250 ? -6.581 -8.359 2.006 1.00 89.50 250 SER A CA 1
ATOM 1875 C C . SER A 1 250 ? -5.590 -7.800 3.014 1.00 89.50 250 SER A C 1
ATOM 1877 O O . SER A 1 250 ? -4.759 -8.536 3.542 1.00 89.50 250 SER A O 1
ATOM 1879 N N . ALA A 1 251 ? -5.733 -6.512 3.315 1.00 90.00 251 ALA A N 1
ATOM 1880 C CA . ALA A 1 251 ? -4.922 -5.779 4.279 1.00 90.00 251 ALA A CA 1
ATOM 1881 C C . ALA A 1 251 ? -5.842 -4.861 5.089 1.00 90.00 251 ALA A C 1
ATOM 1883 O O . ALA A 1 251 ? -6.473 -3.956 4.537 1.00 90.00 251 ALA A O 1
ATOM 1884 N N . THR A 1 252 ? -5.964 -5.117 6.389 1.00 90.00 252 THR A N 1
ATOM 1885 C CA . THR A 1 252 ? -6.953 -4.442 7.241 1.00 90.00 252 THR A CA 1
ATOM 1886 C C . THR A 1 252 ? -6.380 -4.128 8.610 1.00 90.00 252 THR A C 1
ATOM 1888 O O . THR A 1 252 ? -5.810 -5.002 9.261 1.00 90.00 252 THR A O 1
ATOM 1891 N N . ALA A 1 253 ? -6.569 -2.896 9.067 1.00 89.50 253 ALA A N 1
ATOM 1892 C CA . ALA A 1 253 ? -6.208 -2.474 10.410 1.00 89.50 253 ALA A CA 1
ATOM 1893 C C . ALA A 1 253 ? -7.418 -2.610 11.336 1.00 89.50 253 ALA A C 1
ATOM 1895 O O . ALA A 1 253 ? -8.454 -2.013 11.056 1.00 89.50 253 ALA A O 1
ATOM 1896 N N . THR A 1 254 ? -7.306 -3.374 12.424 1.00 90.38 254 THR A N 1
ATOM 1897 C CA . THR A 1 254 ? -8.414 -3.577 13.379 1.00 90.38 254 THR A CA 1
ATOM 1898 C C . THR A 1 254 ? -8.168 -2.827 14.682 1.00 90.38 254 THR A C 1
ATOM 1900 O O . THR A 1 254 ? -7.060 -2.848 15.211 1.00 90.38 254 THR A O 1
ATOM 1903 N N . GLY A 1 255 ? -9.219 -2.204 15.209 1.00 92.69 255 GLY A N 1
ATOM 1904 C CA . GLY A 1 255 ? -9.251 -1.523 16.499 1.00 92.69 255 GLY A CA 1
ATOM 1905 C C . GLY A 1 255 ? -10.651 -1.541 17.102 1.00 92.69 255 GLY A C 1
ATOM 1906 O O . GLY A 1 255 ? -11.490 -2.372 16.745 1.00 92.69 255 GLY A O 1
ATOM 1907 N N . THR A 1 256 ? -10.907 -0.616 18.020 1.00 95.06 256 THR A N 1
ATOM 1908 C CA . THR A 1 256 ? -12.177 -0.501 18.745 1.00 95.06 256 THR A CA 1
ATOM 1909 C C . THR A 1 256 ? -12.789 0.887 18.552 1.00 95.06 256 THR A C 1
ATOM 1911 O O . THR A 1 256 ? -12.077 1.892 18.471 1.00 95.06 256 THR A O 1
ATOM 1914 N N . LEU A 1 257 ? -14.118 0.948 18.473 1.00 95.88 257 LEU A N 1
ATOM 1915 C CA . LEU A 1 257 ? -14.875 2.195 18.470 1.00 95.88 257 LEU A CA 1
ATOM 1916 C C . LEU A 1 257 ? -14.914 2.782 19.887 1.00 95.88 257 LEU A C 1
ATOM 1918 O O . LEU A 1 257 ? -15.387 2.126 20.813 1.00 95.88 257 LEU A O 1
ATOM 1922 N N . THR A 1 258 ? -14.478 4.023 20.059 1.00 96.31 258 THR A N 1
ATOM 1923 C CA . THR A 1 258 ? -14.500 4.714 21.357 1.00 96.31 258 THR A CA 1
ATOM 1924 C C . THR A 1 258 ? -15.827 5.405 21.598 1.00 96.31 258 THR A C 1
ATOM 1926 O O . THR A 1 258 ? -16.404 5.327 22.678 1.00 96.31 258 THR A O 1
ATOM 1929 N N . TRP A 1 259 ? -16.304 6.127 20.592 1.00 95.44 259 TRP A N 1
ATOM 1930 C CA . TRP A 1 259 ? -17.416 7.049 20.744 1.00 95.44 259 TRP A CA 1
ATOM 1931 C C . TRP A 1 259 ? -18.233 7.109 19.463 1.00 95.44 259 TRP A C 1
ATOM 1933 O O . TRP A 1 259 ? -17.689 6.985 18.363 1.00 95.44 259 TRP A O 1
ATOM 1943 N N . ARG A 1 260 ? -19.540 7.318 19.621 1.00 93.38 260 ARG A N 1
ATOM 1944 C CA . ARG A 1 260 ? -20.473 7.526 18.522 1.00 93.38 260 ARG A CA 1
ATOM 1945 C C . ARG A 1 260 ? -21.565 8.507 18.926 1.00 93.38 260 ARG A C 1
ATOM 1947 O O . ARG A 1 260 ? -22.132 8.372 20.007 1.00 93.38 260 ARG A O 1
ATOM 1954 N N . ASP A 1 261 ? -21.879 9.422 18.020 1.00 91.69 261 ASP A N 1
ATOM 1955 C CA . ASP A 1 261 ? -23.046 10.303 18.085 1.00 91.69 261 ASP A CA 1
ATOM 1956 C C . ASP A 1 261 ? -23.683 10.374 16.699 1.00 91.69 261 ASP A C 1
ATOM 1958 O O . ASP A 1 261 ? -23.074 10.838 15.728 1.00 91.69 261 ASP A O 1
ATOM 1962 N N . GLY A 1 262 ? -24.883 9.807 16.587 1.00 91.19 262 GLY A N 1
ATOM 1963 C CA . GLY A 1 262 ? -25.525 9.562 15.298 1.00 91.19 262 GLY A CA 1
ATOM 1964 C C . GLY A 1 262 ? -24.616 8.784 14.336 1.00 91.19 262 GLY A C 1
ATOM 1965 O O . GLY A 1 262 ? -24.295 7.613 14.566 1.00 91.19 262 GLY A O 1
ATOM 1966 N N . ASP A 1 263 ? -24.213 9.437 13.247 1.00 92.81 263 ASP A N 1
ATOM 1967 C CA . ASP A 1 263 ? -23.345 8.854 12.219 1.00 92.81 263 ASP A CA 1
ATOM 1968 C C . ASP A 1 263 ? -21.855 9.137 12.458 1.00 92.81 263 ASP A C 1
ATOM 1970 O O . ASP A 1 263 ? -21.022 8.508 11.814 1.00 92.81 263 ASP A O 1
ATOM 1974 N N . GLN A 1 264 ? -21.488 10.046 13.364 1.00 94.12 264 GLN A N 1
ATOM 1975 C CA . GLN A 1 264 ? -20.087 10.377 13.639 1.00 94.12 264 GLN A CA 1
ATOM 1976 C C . GLN A 1 264 ? -19.468 9.381 14.614 1.00 94.12 264 GLN A C 1
ATOM 1978 O O . GLN A 1 264 ? -20.100 8.999 15.599 1.00 94.12 264 GLN A O 1
ATOM 1983 N N . VAL A 1 265 ? -18.216 8.996 14.367 1.00 95.25 265 VAL A N 1
ATOM 1984 C CA . VAL A 1 265 ? -17.489 8.042 15.209 1.00 95.25 265 VAL A CA 1
ATOM 1985 C C . VAL A 1 265 ? -16.056 8.479 15.494 1.00 95.25 265 VAL A C 1
ATOM 1987 O O . VAL A 1 265 ? -15.431 9.152 14.674 1.00 95.25 265 VAL A O 1
ATOM 1990 N N . LEU A 1 266 ? -15.534 8.043 16.642 1.00 95.75 266 LEU A N 1
ATOM 1991 C CA . LEU A 1 266 ? -14.112 8.080 16.996 1.00 95.75 266 LEU A CA 1
ATOM 1992 C C . LEU A 1 266 ? -13.635 6.661 17.321 1.00 95.75 266 LEU A C 1
ATOM 1994 O O . LEU A 1 266 ? -14.357 5.902 17.975 1.00 95.75 266 LEU A O 1
ATOM 1998 N N . ALA A 1 267 ? -12.432 6.305 16.879 1.00 94.38 267 ALA A N 1
ATOM 1999 C CA . ALA A 1 267 ? -11.847 4.977 17.045 1.00 94.38 267 ALA A CA 1
ATOM 2000 C C . ALA A 1 267 ? -10.325 5.034 17.270 1.00 94.38 267 ALA A C 1
ATOM 2002 O O . ALA A 1 267 ? -9.694 6.079 17.091 1.00 94.38 267 ALA A O 1
ATOM 2003 N N . PHE A 1 268 ? -9.751 3.880 17.630 1.00 88.00 268 PHE A N 1
ATOM 2004 C CA . PHE A 1 268 ? -8.316 3.603 17.818 1.00 88.00 268 PHE A CA 1
ATOM 2005 C C . PHE A 1 268 ? -7.623 4.342 18.974 1.00 88.00 268 PHE A C 1
ATOM 2007 O O . PHE A 1 268 ? -6.721 3.772 19.571 1.00 88.00 268 PHE A O 1
ATOM 2014 N N . GLY A 1 269 ? -8.038 5.553 19.355 1.00 81.38 269 GLY A N 1
ATOM 2015 C CA . GLY A 1 269 ? -7.401 6.304 20.452 1.00 81.38 269 GLY A CA 1
ATOM 2016 C C . GLY A 1 269 ? -5.956 6.745 20.172 1.00 81.38 269 GLY A C 1
ATOM 2017 O O . GLY A 1 269 ? -5.319 7.292 21.059 1.00 81.38 269 GLY A O 1
ATOM 2018 N N . HIS A 1 270 ? -5.454 6.493 18.961 1.00 83.06 270 HIS A N 1
ATOM 2019 C CA . HIS A 1 270 ? -4.138 6.863 18.441 1.00 83.06 270 HIS A CA 1
ATOM 2020 C C . HIS A 1 270 ? -4.224 6.923 16.897 1.00 83.06 270 HIS A C 1
ATOM 2022 O O . HIS A 1 270 ? -5.240 6.486 16.331 1.00 83.06 270 HIS A O 1
ATOM 2028 N N . PRO A 1 271 ? -3.208 7.447 16.186 1.00 82.06 271 PRO A N 1
ATOM 2029 C CA . PRO A 1 271 ? -3.264 7.579 14.739 1.00 82.06 271 PRO A CA 1
ATOM 2030 C C 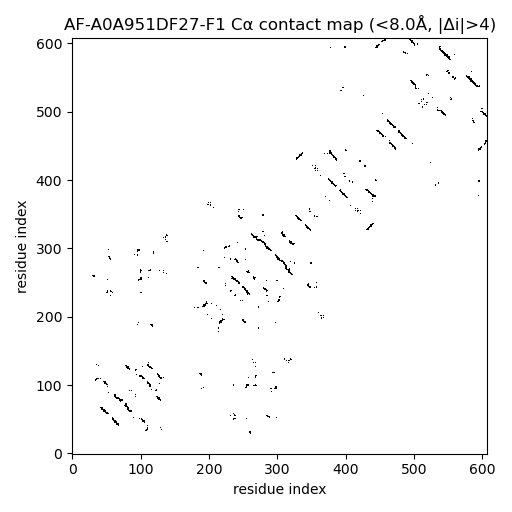. PRO A 1 271 ? -3.023 6.238 14.030 1.00 82.06 271 PRO A C 1
ATOM 2032 O O . PRO A 1 271 ? -2.420 5.319 14.583 1.00 82.06 271 PRO A O 1
ATOM 2035 N N . PHE A 1 272 ? -3.407 6.154 12.754 1.00 76.69 272 PHE A N 1
ATOM 2036 C CA . PHE A 1 272 ? -2.815 5.187 11.828 1.00 76.69 272 PHE A CA 1
ATOM 2037 C C . PHE A 1 272 ? -1.363 5.566 11.557 1.00 76.69 272 PHE A C 1
ATOM 2039 O O . PHE A 1 272 ? -0.451 4.819 11.887 1.00 76.69 272 PHE A O 1
ATOM 2046 N N . THR A 1 273 ? -1.160 6.731 10.937 1.00 72.88 273 THR A N 1
ATOM 2047 C CA . THR A 1 273 ? 0.170 7.328 10.692 1.00 72.88 273 THR A CA 1
ATOM 2048 C C . THR A 1 273 ? 0.133 8.866 10.741 1.00 72.88 273 THR A C 1
ATOM 2050 O O . THR A 1 273 ? 1.057 9.552 10.282 1.00 72.88 273 THR A O 1
ATOM 2053 N N . GLY A 1 274 ? -0.965 9.433 11.254 1.00 80.06 274 GLY A N 1
ATOM 2054 C CA . GLY A 1 274 ? -1.193 10.868 11.362 1.00 80.06 274 GLY A CA 1
ATOM 2055 C C . GLY A 1 274 ? -1.326 11.525 9.990 1.00 80.06 274 GLY A C 1
ATOM 2056 O O . GLY A 1 274 ? -0.690 12.545 9.727 1.00 80.06 274 GLY A O 1
ATOM 2057 N N . LEU A 1 275 ? -2.074 10.913 9.069 1.00 78.62 275 LEU A N 1
ATOM 2058 C CA . LEU A 1 275 ? -2.215 11.395 7.686 1.00 78.62 275 LEU A CA 1
ATOM 2059 C C . LEU A 1 275 ? -3.008 12.699 7.560 1.00 78.62 275 LEU A C 1
ATOM 2061 O O . LEU A 1 275 ? -2.936 13.368 6.530 1.00 78.62 275 LEU A O 1
ATOM 2065 N N . GLY A 1 276 ? -3.741 13.095 8.598 1.00 87.62 276 GLY A N 1
ATOM 2066 C CA . GLY A 1 276 ? -4.678 14.199 8.515 1.00 87.62 276 GLY A CA 1
ATOM 2067 C C . GLY A 1 276 ? -5.954 13.754 7.815 1.00 87.62 276 GLY A C 1
ATOM 2068 O O . GLY A 1 276 ? -6.596 12.818 8.272 1.00 87.62 276 GLY A O 1
ATOM 2069 N N . LYS A 1 277 ? -6.360 14.429 6.737 1.00 89.62 277 LYS A N 1
ATOM 2070 C CA . LYS A 1 277 ? -7.570 14.041 5.998 1.00 89.62 277 LYS A CA 1
ATOM 2071 C C . LYS A 1 277 ? -7.318 12.744 5.236 1.00 89.62 277 LYS A C 1
ATOM 2073 O O . LYS A 1 277 ? -6.361 12.671 4.474 1.00 89.62 277 LYS A O 1
ATOM 2078 N N . VAL A 1 278 ? -8.201 11.770 5.421 1.00 90.44 278 VAL A N 1
ATOM 2079 C CA . VAL A 1 278 ? -8.118 10.441 4.801 1.00 90.44 278 VAL A CA 1
ATOM 2080 C C . VAL A 1 278 ? -9.459 10.035 4.207 1.00 90.44 278 VAL A C 1
ATOM 2082 O O . VAL A 1 278 ? -10.493 10.634 4.506 1.00 90.44 278 VAL A O 1
ATOM 2085 N N . ASN A 1 279 ? -9.440 9.025 3.341 1.00 91.31 279 ASN A N 1
ATOM 2086 C CA . ASN A 1 279 ? -10.647 8.459 2.743 1.00 91.31 279 ASN A CA 1
ATOM 2087 C C . ASN A 1 279 ? -10.627 6.924 2.794 1.00 91.31 279 ASN A C 1
ATOM 2089 O O . ASN A 1 279 ? -10.708 6.247 1.769 1.00 91.31 279 ASN A O 1
ATOM 2093 N N . ILE A 1 280 ? -10.473 6.369 3.999 1.00 94.06 280 ILE A N 1
ATOM 2094 C CA . ILE A 1 280 ? -10.279 4.927 4.209 1.00 94.06 280 ILE A CA 1
ATOM 2095 C C . ILE A 1 280 ? -11.628 4.265 4.542 1.00 94.06 280 ILE A C 1
ATOM 2097 O O . ILE A 1 280 ? -12.350 4.768 5.403 1.00 94.06 280 ILE A O 1
ATOM 2101 N N . PRO A 1 281 ? -12.003 3.138 3.911 1.00 95.94 281 PRO A N 1
ATOM 2102 C CA . PRO A 1 281 ? -13.244 2.446 4.246 1.00 95.94 281 PRO A CA 1
ATOM 2103 C C . PRO A 1 281 ? -13.293 1.982 5.708 1.00 95.94 281 PRO A C 1
ATOM 2105 O O . PRO A 1 281 ? -12.390 1.290 6.180 1.00 95.94 281 PRO A O 1
ATOM 2108 N N . LEU A 1 282 ? -14.386 2.328 6.397 1.00 95.88 282 LEU A N 1
ATOM 2109 C CA . LEU A 1 282 ? -14.712 1.855 7.744 1.00 95.88 282 LEU A CA 1
ATOM 2110 C C . LEU A 1 282 ? -15.589 0.607 7.641 1.00 95.88 282 LEU A C 1
ATOM 2112 O O . LEU A 1 282 ? -16.673 0.651 7.049 1.00 95.88 282 LEU A O 1
ATOM 2116 N N . ALA A 1 283 ? -15.141 -0.487 8.245 1.00 94.50 283 ALA A N 1
ATOM 2117 C CA . ALA A 1 283 ? -15.839 -1.761 8.260 1.00 94.50 283 ALA A CA 1
ATOM 2118 C C . ALA A 1 283 ? -16.095 -2.279 9.678 1.00 94.50 283 ALA A C 1
ATOM 2120 O O . ALA A 1 283 ? -15.386 -1.956 10.632 1.00 94.50 283 ALA A O 1
ATOM 2121 N N . GLU A 1 284 ? -17.116 -3.121 9.788 1.00 93.12 284 GLU A N 1
ATOM 2122 C CA . GLU A 1 284 ? -17.361 -3.949 10.967 1.00 93.12 284 GLU A CA 1
ATOM 2123 C C . GLU A 1 284 ? -16.262 -5.015 11.110 1.00 93.12 284 GLU A C 1
ATOM 2125 O O . GLU A 1 284 ? -15.725 -5.495 10.107 1.00 93.12 284 GLU A O 1
ATOM 2130 N N . SER A 1 285 ? -15.946 -5.418 12.342 1.00 92.25 285 SER A N 1
ATOM 2131 C CA . SER A 1 285 ? -14.930 -6.440 12.617 1.00 92.25 285 SER A CA 1
ATOM 2132 C C . SER A 1 285 ? -15.443 -7.481 13.616 1.00 92.25 285 SER A C 1
ATOM 2134 O O . SER A 1 285 ? -16.162 -7.155 14.559 1.00 92.25 285 SER A O 1
ATOM 2136 N N . GLU A 1 286 ? -15.094 -8.745 13.386 1.00 92.62 286 GLU A N 1
ATOM 2137 C CA . GLU A 1 286 ? -15.365 -9.873 14.282 1.00 92.62 286 GLU A CA 1
ATOM 2138 C C . GLU A 1 286 ? -14.029 -10.374 14.818 1.00 92.62 286 GLU A C 1
ATOM 2140 O O . GLU A 1 286 ? -13.126 -10.683 14.043 1.00 92.62 286 GLU A O 1
ATOM 2145 N N . ILE A 1 287 ? -13.891 -10.487 16.135 1.00 91.69 287 ILE A N 1
ATOM 2146 C CA . ILE A 1 287 ? -12.660 -10.975 16.753 1.00 91.69 287 ILE A CA 1
ATOM 2147 C C . ILE A 1 287 ? -12.706 -12.500 16.821 1.00 91.69 287 ILE A C 1
ATOM 2149 O O . ILE A 1 287 ? -13.577 -13.077 17.461 1.00 91.69 287 ILE A O 1
ATOM 2153 N N . ILE A 1 288 ? -11.759 -13.174 16.177 1.00 90.38 288 ILE A N 1
ATOM 2154 C CA . ILE A 1 288 ? -11.640 -14.634 16.246 1.00 90.38 288 ILE A CA 1
ATOM 2155 C C . ILE A 1 288 ? -11.098 -15.032 17.620 1.00 90.38 288 ILE A C 1
ATOM 2157 O O . ILE A 1 288 ? -11.669 -15.892 18.290 1.00 90.38 288 ILE A O 1
ATOM 2161 N N . ALA A 1 289 ? -9.990 -14.404 18.016 1.00 88.25 289 ALA A N 1
ATOM 2162 C CA . ALA A 1 289 ? -9.316 -14.624 19.287 1.00 88.25 289 ALA A CA 1
ATOM 2163 C C . ALA A 1 289 ? -8.353 -13.470 19.598 1.00 88.25 289 ALA A C 1
ATOM 2165 O O . ALA A 1 289 ? -7.915 -12.741 18.701 1.00 88.25 289 ALA A O 1
ATOM 2166 N N . VAL A 1 290 ? -7.965 -13.360 20.867 1.00 88.00 290 VAL A N 1
ATOM 2167 C CA . VAL A 1 290 ? -6.791 -12.588 21.283 1.00 88.00 290 VAL A CA 1
ATOM 2168 C C . VAL A 1 290 ? -5.590 -13.525 21.329 1.00 88.00 290 VAL A C 1
ATOM 2170 O O . VAL A 1 290 ? -5.626 -14.551 22.003 1.00 88.00 290 VAL A O 1
ATOM 2173 N N . VAL A 1 291 ? -4.540 -13.184 20.588 1.00 85.19 291 VAL A N 1
ATOM 2174 C CA . VAL A 1 291 ? -3.278 -13.922 20.569 1.00 85.19 291 VAL A CA 1
ATOM 2175 C C . VAL A 1 291 ? -2.335 -13.278 21.575 1.00 85.19 291 VAL A C 1
ATOM 2177 O O . VAL A 1 291 ? -1.898 -12.140 21.389 1.00 85.19 291 VAL A O 1
ATOM 2180 N N . SER A 1 292 ? -2.017 -14.015 22.634 1.00 82.88 292 SER A N 1
ATOM 2181 C CA . SER A 1 292 ? -1.037 -13.598 23.635 1.00 82.88 292 SER A CA 1
ATOM 2182 C C . SER A 1 292 ? 0.377 -13.894 23.131 1.00 82.88 292 SER A C 1
ATOM 2184 O O . SER A 1 292 ? 0.697 -15.027 22.775 1.00 82.88 292 SER A O 1
ATOM 2186 N N . SER A 1 293 ? 1.232 -12.876 23.094 1.00 77.38 293 SER A N 1
ATOM 2187 C CA . SER A 1 293 ? 2.618 -12.965 22.626 1.00 77.38 293 SER A CA 1
ATOM 2188 C C . SER A 1 293 ? 3.533 -12.121 23.505 1.00 77.38 293 SER A C 1
ATOM 2190 O O . SER A 1 293 ? 3.137 -11.048 23.966 1.00 77.38 293 SER A O 1
ATOM 2192 N N . TYR A 1 294 ? 4.759 -12.610 23.714 1.00 72.81 294 TYR A N 1
ATOM 2193 C CA . TYR A 1 294 ? 5.796 -11.887 24.449 1.00 72.81 294 TYR A CA 1
ATOM 2194 C C . TYR A 1 294 ? 6.263 -10.632 23.707 1.00 72.81 294 TYR A C 1
ATOM 2196 O O . TYR A 1 294 ? 6.558 -9.638 24.359 1.00 72.81 294 TYR A O 1
ATOM 2204 N N . GLU A 1 295 ? 6.312 -10.671 22.369 1.00 72.31 295 GLU A N 1
ATOM 2205 C CA . GLU A 1 295 ? 6.714 -9.515 21.560 1.00 72.31 295 GLU A CA 1
ATOM 2206 C C . GLU A 1 295 ? 5.587 -8.473 21.541 1.00 72.31 295 GLU A C 1
ATOM 2208 O O . GLU A 1 295 ? 5.713 -7.414 22.149 1.00 72.31 295 GLU A O 1
ATOM 2213 N N . HIS A 1 296 ? 4.450 -8.809 20.924 1.00 75.25 296 HIS A N 1
ATOM 2214 C CA . HIS A 1 296 ? 3.241 -7.984 20.919 1.00 75.25 296 HIS A CA 1
ATOM 2215 C C . HIS A 1 296 ? 1.997 -8.868 20.871 1.00 75.25 296 HIS A C 1
ATOM 2217 O O . HIS A 1 296 ? 1.802 -9.607 19.905 1.00 75.25 296 HIS A O 1
ATOM 2223 N N . SER A 1 297 ? 1.135 -8.778 21.885 1.00 83.25 297 SER A N 1
ATOM 2224 C CA . SER A 1 297 ? -0.188 -9.416 21.844 1.00 83.25 297 SER A CA 1
ATOM 2225 C C . SER A 1 297 ? -1.116 -8.658 20.893 1.00 83.25 297 SER A C 1
ATOM 2227 O O . SER A 1 297 ? -1.016 -7.437 20.787 1.00 83.25 297 SER A O 1
ATOM 2229 N N . PHE A 1 298 ? -2.027 -9.348 20.205 1.00 85.38 298 PHE A N 1
ATOM 2230 C CA . PHE A 1 298 ? -2.919 -8.727 19.217 1.00 85.38 298 PHE A CA 1
ATOM 2231 C C . PHE A 1 298 ? -4.262 -9.453 19.088 1.00 85.38 298 PHE A C 1
ATOM 2233 O O . PHE A 1 298 ? -4.381 -10.642 19.380 1.00 85.38 298 PHE A O 1
ATOM 2240 N N . LYS A 1 299 ? -5.290 -8.742 18.619 1.00 88.44 299 LYS A N 1
ATOM 2241 C CA . LYS A 1 299 ? -6.562 -9.341 18.206 1.00 88.44 299 LYS A CA 1
ATOM 2242 C C . LYS A 1 299 ? -6.462 -9.847 16.775 1.00 88.44 299 LYS A C 1
ATOM 2244 O O . LYS A 1 299 ? -6.172 -9.076 15.865 1.00 88.44 299 LYS A O 1
ATOM 2249 N N . MET A 1 300 ? -6.769 -11.121 16.578 1.00 87.06 300 MET A N 1
ATOM 2250 C CA . MET A 1 300 ? -6.954 -11.717 15.260 1.00 87.06 300 MET A CA 1
ATOM 2251 C C . MET A 1 300 ? -8.423 -11.580 14.869 1.00 87.06 300 MET A C 1
ATOM 2253 O O . MET A 1 300 ? -9.302 -11.954 15.650 1.00 87.06 300 MET A O 1
ATOM 2257 N N . SER A 1 301 ? -8.712 -11.035 13.690 1.00 88.00 301 SER A N 1
ATOM 2258 C CA . SER A 1 301 ? -10.079 -10.665 13.321 1.00 88.00 301 SER A CA 1
ATOM 2259 C C . SER A 1 301 ? -10.440 -11.021 11.885 1.00 88.00 301 SER A C 1
ATOM 2261 O O . SER A 1 301 ? -9.592 -11.162 11.007 1.00 88.00 301 SER A O 1
ATOM 2263 N N . ASN A 1 302 ? -11.743 -11.151 11.650 1.00 89.62 302 ASN A N 1
ATOM 2264 C CA . ASN A 1 302 ? -12.317 -11.115 10.319 1.00 89.62 302 ASN A CA 1
ATOM 2265 C C . ASN A 1 302 ? -12.864 -9.719 10.027 1.00 89.62 302 ASN A C 1
ATOM 2267 O O . ASN A 1 302 ? -13.522 -9.105 10.868 1.00 89.62 302 ASN A O 1
ATOM 2271 N N . THR A 1 303 ? -12.693 -9.266 8.787 1.00 90.19 303 THR A N 1
ATOM 2272 C CA . THR A 1 303 ? -13.315 -8.020 8.316 1.00 90.19 303 THR A CA 1
ATOM 2273 C C . THR A 1 303 ? -14.691 -8.292 7.713 1.00 90.19 303 THR A C 1
ATOM 2275 O O . THR A 1 303 ? -14.857 -9.197 6.886 1.00 90.19 303 THR A O 1
ATOM 2278 N N . GLY A 1 304 ? -15.674 -7.503 8.145 1.00 89.31 304 GLY A N 1
ATOM 2279 C CA . GLY A 1 304 ? -17.072 -7.564 7.736 1.00 89.31 304 GLY A CA 1
ATOM 2280 C C . GLY A 1 304 ? -17.405 -6.611 6.588 1.00 89.31 304 GLY A C 1
ATOM 2281 O O . GLY A 1 304 ? -16.619 -6.396 5.664 1.00 89.31 304 GLY A O 1
ATOM 2282 N N . GLN A 1 305 ? -18.621 -6.064 6.613 1.00 90.38 305 GLN A N 1
ATOM 2283 C CA . GLN A 1 305 ? -19.083 -5.121 5.595 1.00 90.38 305 GLN A CA 1
ATOM 2284 C C . GLN A 1 305 ? -18.494 -3.728 5.817 1.00 90.38 305 GLN A C 1
ATOM 2286 O O . GLN A 1 305 ? -18.380 -3.267 6.951 1.00 90.38 305 GLN A O 1
ATOM 2291 N N . ILE A 1 306 ? -18.192 -3.033 4.717 1.00 93.88 306 ILE A N 1
ATOM 2292 C CA . ILE A 1 306 ? -17.897 -1.598 4.752 1.00 93.88 306 ILE A CA 1
ATOM 2293 C C . ILE A 1 306 ? -19.210 -0.873 5.039 1.00 93.88 306 ILE A C 1
ATOM 2295 O O . ILE A 1 306 ? -20.185 -1.011 4.290 1.00 93.88 306 ILE A O 1
ATOM 2299 N N . VAL A 1 307 ? -19.225 -0.109 6.122 1.00 94.25 307 VAL A N 1
ATOM 2300 C CA . VAL A 1 307 ? -20.398 0.596 6.652 1.00 94.25 307 VAL A CA 1
ATOM 2301 C C . VAL A 1 307 ? -20.213 2.107 6.689 1.00 94.25 307 VAL A C 1
ATOM 2303 O O . VAL A 1 307 ? -21.172 2.818 6.972 1.00 94.25 307 VAL A O 1
ATOM 2306 N N . GLY A 1 308 ? -19.020 2.611 6.375 1.00 95.19 308 GLY A N 1
ATOM 2307 C CA . GLY A 1 308 ? -18.756 4.042 6.354 1.00 95.19 308 GLY A CA 1
ATOM 2308 C C . GLY A 1 308 ? -17.362 4.396 5.854 1.00 95.19 308 GLY A C 1
ATOM 2309 O O . GLY A 1 308 ? -16.721 3.616 5.147 1.00 95.19 308 GLY A O 1
ATOM 2310 N N . THR A 1 309 ? -16.886 5.563 6.278 1.00 95.81 309 THR A N 1
ATOM 2311 C CA . THR A 1 309 ? -15.597 6.146 5.891 1.00 95.81 309 THR A CA 1
ATOM 2312 C C . THR A 1 309 ? -14.874 6.695 7.121 1.00 95.81 309 THR A C 1
ATOM 2314 O O . THR A 1 309 ? -15.472 7.418 7.913 1.00 95.81 309 THR A O 1
ATOM 2317 N N . LEU A 1 310 ? -13.587 6.393 7.271 1.00 94.69 310 LEU A N 1
ATOM 2318 C CA . LEU A 1 310 ? -12.662 7.122 8.141 1.00 94.69 310 LEU A CA 1
ATOM 2319 C C . LEU A 1 310 ? -12.223 8.395 7.409 1.00 94.69 310 LEU A C 1
ATOM 2321 O O . LEU A 1 310 ? -11.800 8.315 6.255 1.00 94.69 310 LEU A O 1
ATOM 2325 N N . THR A 1 311 ? -12.346 9.551 8.060 1.00 94.56 311 THR A N 1
ATOM 2326 C CA . THR A 1 311 ? -12.217 10.875 7.422 1.00 94.56 311 THR A CA 1
ATOM 2327 C C . THR A 1 311 ? -11.034 11.691 7.928 1.00 94.56 311 THR A C 1
ATOM 2329 O O . THR A 1 311 ? -10.487 12.505 7.182 1.00 94.56 311 THR A O 1
ATOM 2332 N N . ASP A 1 312 ? -10.620 11.474 9.178 1.00 92.75 312 ASP A N 1
ATOM 2333 C CA . ASP A 1 312 ? -9.468 12.145 9.773 1.00 92.75 312 ASP A CA 1
ATOM 2334 C C . ASP A 1 312 ? -8.642 11.155 10.596 1.00 92.75 312 ASP A C 1
ATOM 2336 O O . ASP A 1 312 ? -9.154 10.509 11.501 1.00 92.75 312 ASP A O 1
ATOM 2340 N N . ASP A 1 313 ? -7.353 11.078 10.292 1.00 90.38 313 ASP A N 1
ATOM 2341 C CA . ASP A 1 313 ? -6.326 10.353 11.030 1.00 90.38 313 ASP A CA 1
ATOM 2342 C C . ASP A 1 313 ? -5.428 11.375 11.742 1.00 90.38 313 ASP A C 1
ATOM 2344 O O . ASP A 1 313 ? -4.551 12.000 11.132 1.00 90.38 313 ASP A O 1
ATOM 2348 N N . ARG A 1 314 ? -5.700 11.610 13.028 1.00 88.94 314 ARG A N 1
ATOM 2349 C CA . ARG A 1 314 ? -4.969 12.556 13.878 1.00 88.94 314 ARG A CA 1
ATOM 2350 C C . ARG A 1 314 ? -4.317 11.816 15.027 1.00 88.94 314 ARG A C 1
ATOM 2352 O O . ARG A 1 314 ? -4.646 10.680 15.333 1.00 88.94 314 ARG A O 1
ATOM 2359 N N . ILE A 1 315 ? -3.405 12.510 15.692 1.00 83.00 315 ILE A N 1
ATOM 2360 C CA . ILE A 1 315 ? -2.560 11.889 16.705 1.00 83.00 315 ILE A CA 1
ATOM 2361 C C . ILE A 1 315 ? -3.379 11.398 17.909 1.00 83.00 315 ILE A C 1
ATOM 2363 O O . ILE A 1 315 ? -3.100 10.329 18.422 1.00 83.00 315 ILE A O 1
ATOM 2367 N N . SER A 1 316 ? -4.447 12.098 18.293 1.00 87.44 316 SER A N 1
ATOM 2368 C CA . SER A 1 316 ? -5.285 11.666 19.420 1.00 87.44 316 SER A CA 1
ATOM 2369 C C . SER A 1 316 ? -6.343 10.620 19.043 1.00 87.44 316 SER A C 1
ATOM 2371 O O . SER A 1 316 ? -6.857 9.929 19.912 1.00 87.44 316 SER A O 1
ATOM 2373 N N . ALA A 1 317 ? -6.763 10.532 17.777 1.00 91.81 317 ALA A N 1
ATOM 2374 C CA . ALA A 1 317 ? -7.818 9.608 17.357 1.00 91.81 317 ALA A CA 1
ATOM 2375 C C . ALA A 1 317 ? -7.960 9.538 15.836 1.00 91.81 317 ALA A C 1
ATOM 2377 O O . ALA A 1 317 ? -7.602 10.467 15.104 1.00 91.81 317 ALA A O 1
ATOM 2378 N N . VAL A 1 318 ? -8.646 8.487 15.389 1.00 93.44 318 VAL A N 1
ATOM 2379 C CA . VAL A 1 318 ? -9.211 8.417 14.044 1.00 93.44 318 VAL A CA 1
ATOM 2380 C C . VAL A 1 318 ? -10.702 8.731 14.108 1.00 93.44 318 VAL A C 1
ATOM 2382 O O . VAL A 1 318 ? -11.453 8.058 14.818 1.00 93.44 318 VAL A O 1
ATOM 2385 N N . ALA A 1 319 ? -11.141 9.733 13.351 1.00 95.56 319 ALA A N 1
ATOM 2386 C CA . ALA A 1 319 ? -12.549 10.067 13.189 1.00 95.56 319 ALA A CA 1
ATOM 2387 C C . ALA A 1 319 ? -13.113 9.506 11.882 1.00 95.56 319 ALA A C 1
ATOM 2389 O O . ALA A 1 319 ? -12.404 9.317 10.889 1.00 95.56 319 ALA A O 1
ATOM 2390 N N . GLY A 1 320 ? -14.420 9.273 11.867 1.00 94.94 320 GLY A N 1
ATOM 2391 C CA . GLY A 1 320 ? -15.120 8.816 10.678 1.00 94.94 320 GLY A CA 1
ATOM 2392 C C . GLY A 1 320 ? -16.620 9.043 10.738 1.00 94.94 320 GLY A C 1
ATOM 2393 O O . GLY A 1 320 ? -17.159 9.587 11.706 1.00 94.94 320 GLY A O 1
ATOM 2394 N N . LYS A 1 321 ? -17.297 8.589 9.684 1.00 94.56 321 LYS A N 1
ATOM 2395 C CA . LYS A 1 321 ? -18.753 8.596 9.567 1.00 94.56 321 LYS A CA 1
ATOM 2396 C C . LYS A 1 321 ? -19.276 7.245 9.099 1.00 94.56 321 LYS A C 1
ATOM 2398 O O . LYS A 1 321 ? -18.770 6.680 8.131 1.00 94.56 321 LYS A O 1
ATOM 2403 N N . VAL A 1 322 ? -20.323 6.754 9.752 1.00 93.94 322 VAL A N 1
ATOM 2404 C CA . VAL A 1 322 ? -21.165 5.656 9.264 1.00 93.94 322 VAL A CA 1
ATOM 2405 C C . VAL A 1 322 ? -22.070 6.193 8.150 1.00 93.94 322 VAL A C 1
ATOM 2407 O O . VAL A 1 322 ? -22.535 7.327 8.209 1.00 93.94 322 VAL A O 1
ATOM 2410 N N . GLY A 1 323 ? -22.317 5.392 7.114 1.00 92.31 323 GLY A N 1
ATOM 2411 C CA . GLY A 1 323 ? -23.164 5.756 5.979 1.00 92.31 323 GLY A CA 1
ATOM 2412 C C . GLY A 1 323 ? -22.381 5.807 4.663 1.00 92.31 323 GLY A C 1
ATOM 2413 O O . GLY A 1 323 ? -22.120 4.736 4.107 1.00 92.31 323 GLY A O 1
ATOM 2414 N N . PRO A 1 324 ? -22.048 6.998 4.117 1.00 90.19 324 PRO A N 1
ATOM 2415 C CA . PRO A 1 324 ? -21.318 7.109 2.856 1.00 90.19 324 PRO A CA 1
ATOM 2416 C C . PRO A 1 324 ? -20.025 6.291 2.886 1.00 90.19 324 PRO A C 1
ATOM 2418 O O . PRO A 1 324 ? -19.244 6.387 3.834 1.00 90.19 324 PRO A O 1
ATOM 2421 N N . LYS A 1 325 ? -19.820 5.478 1.850 1.00 93.38 325 LYS A N 1
ATOM 2422 C CA . LYS A 1 325 ? -18.654 4.600 1.706 1.00 93.38 325 LYS A CA 1
ATOM 2423 C C . LYS A 1 325 ? -17.692 5.224 0.703 1.00 93.38 325 LYS A C 1
ATOM 2425 O O . LYS A 1 325 ? -18.167 5.737 -0.316 1.00 93.38 325 LYS A O 1
ATOM 2430 N N . PRO A 1 326 ? -16.377 5.164 0.942 1.00 92.44 326 PRO A N 1
ATOM 2431 C CA . PRO A 1 326 ? -15.431 5.686 -0.019 1.00 92.44 326 PRO A CA 1
ATOM 2432 C C . PRO A 1 326 ? -15.331 4.722 -1.200 1.00 92.44 326 PRO A C 1
ATOM 2434 O O . PRO A 1 326 ? -15.559 3.517 -1.070 1.00 92.44 326 PRO A O 1
ATOM 2437 N N . ARG A 1 327 ? -14.977 5.257 -2.366 1.00 92.62 327 ARG A N 1
ATOM 2438 C CA . ARG A 1 327 ? -14.627 4.433 -3.520 1.00 92.62 327 ARG A CA 1
ATOM 2439 C C . ARG A 1 327 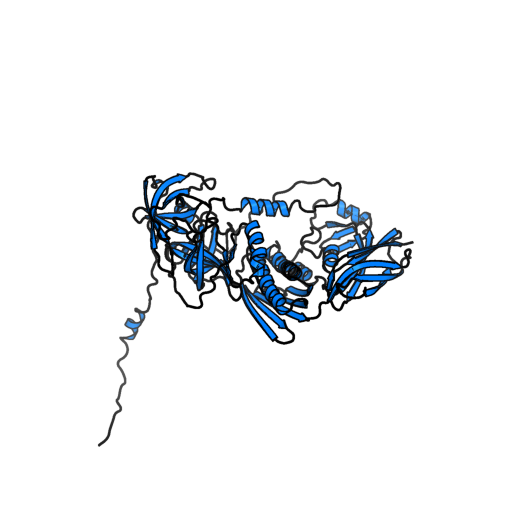? -13.323 3.688 -3.229 1.00 92.62 327 ARG A C 1
ATOM 2441 O O . ARG A 1 327 ? -12.369 4.293 -2.746 1.00 92.62 327 ARG A O 1
ATOM 2448 N N . MET A 1 328 ? -13.283 2.410 -3.583 1.00 95.94 328 MET A N 1
ATOM 2449 C CA . MET A 1 328 ? -12.049 1.633 -3.669 1.00 95.94 328 MET A CA 1
ATOM 2450 C C . MET A 1 328 ? -11.669 1.445 -5.141 1.00 95.94 328 MET A C 1
ATOM 2452 O O . MET A 1 328 ? -12.539 1.470 -6.010 1.00 95.94 328 MET A O 1
ATOM 2456 N N . ILE A 1 329 ? -10.376 1.316 -5.423 1.00 97.75 329 ILE A N 1
ATOM 2457 C CA . ILE A 1 329 ? -9.861 1.075 -6.773 1.00 97.75 329 ILE A CA 1
ATOM 2458 C C . ILE A 1 329 ? -9.872 -0.438 -7.007 1.00 97.75 329 ILE A C 1
ATOM 2460 O O . ILE A 1 329 ? -9.175 -1.141 -6.274 1.00 97.75 329 ILE A O 1
ATOM 2464 N N . PRO A 1 330 ? -10.640 -0.956 -7.977 1.00 97.94 330 PRO A N 1
ATOM 2465 C CA . PRO A 1 330 ? -10.619 -2.365 -8.337 1.00 97.94 330 PRO A CA 1
ATOM 2466 C C . PRO A 1 330 ? -9.352 -2.720 -9.122 1.00 97.94 330 PRO A C 1
ATOM 2468 O O . PRO A 1 330 ? -8.911 -1.972 -9.997 1.00 97.94 330 PRO A O 1
ATOM 2471 N N . LEU A 1 331 ? -8.798 -3.892 -8.819 1.00 97.56 331 LEU A N 1
ATOM 2472 C CA . LEU A 1 331 ? -7.662 -4.494 -9.500 1.00 97.56 331 LEU A CA 1
ATOM 2473 C C . LEU A 1 331 ? -8.045 -5.877 -10.010 1.00 97.56 331 LEU A C 1
ATOM 2475 O O . LEU A 1 331 ? -8.478 -6.733 -9.233 1.00 97.56 331 LEU A O 1
ATOM 2479 N N . SER A 1 332 ? -7.839 -6.098 -11.306 1.00 97.50 332 SER A N 1
ATOM 2480 C CA . SER A 1 332 ? -7.990 -7.403 -11.940 1.00 97.50 332 SER A CA 1
ATOM 2481 C C . SER A 1 332 ? -6.637 -7.884 -12.436 1.00 97.50 332 SER A C 1
ATOM 2483 O O . SER A 1 332 ? -5.997 -7.232 -13.257 1.00 97.50 332 SER A O 1
ATOM 2485 N N . MET A 1 333 ? -6.181 -9.028 -11.935 1.00 95.88 333 MET A N 1
ATOM 2486 C CA . MET A 1 333 ? -4.926 -9.637 -12.355 1.00 95.88 333 MET A CA 1
ATOM 2487 C C . MET A 1 333 ? -5.199 -11.017 -12.939 1.00 95.88 333 MET A C 1
ATOM 2489 O O . MET A 1 333 ? -5.816 -11.867 -12.299 1.00 95.88 333 MET A O 1
ATOM 2493 N N . LYS A 1 334 ? -4.742 -11.262 -14.164 1.00 96.25 334 LYS A N 1
ATOM 2494 C CA . LYS A 1 334 ? -4.934 -12.538 -14.860 1.00 96.25 334 LYS A CA 1
ATOM 2495 C C . LYS A 1 334 ? -3.595 -13.149 -15.207 1.00 96.25 334 LYS A C 1
ATOM 2497 O O . LYS A 1 334 ? -2.732 -12.474 -15.756 1.00 96.25 334 LYS A O 1
ATOM 2502 N N . VAL A 1 335 ? -3.421 -14.434 -14.935 1.00 94.38 335 VAL A N 1
ATOM 2503 C CA . VAL A 1 335 ? -2.256 -15.192 -15.390 1.00 94.38 335 VAL A CA 1
ATOM 2504 C C . VAL A 1 335 ? -2.688 -16.270 -16.370 1.00 94.38 335 VAL A C 1
ATOM 2506 O O . VAL A 1 335 ? -3.523 -17.120 -16.056 1.00 94.38 335 VAL A O 1
ATOM 2509 N N . LYS A 1 336 ? -2.075 -16.256 -17.553 1.00 94.38 336 LYS A N 1
ATOM 2510 C CA . LYS A 1 336 ? -2.228 -17.275 -18.586 1.00 94.38 336 LYS A CA 1
ATOM 2511 C C . LYS A 1 336 ? -0.982 -18.156 -18.624 1.00 94.38 336 LYS A C 1
ATOM 2513 O O . LYS A 1 336 ? 0.095 -17.713 -19.016 1.00 94.38 336 LYS A O 1
ATOM 2518 N N . TYR A 1 337 ? -1.162 -19.414 -18.248 1.00 90.50 337 TYR A N 1
ATOM 2519 C CA . TYR A 1 337 ? -0.193 -20.491 -18.426 1.00 90.50 337 TYR A CA 1
ATOM 2520 C C . TYR A 1 337 ? -0.475 -21.232 -19.744 1.00 90.50 337 TYR A C 1
ATOM 2522 O O . TYR A 1 337 ? -1.579 -21.119 -20.284 1.00 90.50 337 TYR A O 1
ATOM 2530 N N . PRO A 1 338 ? 0.453 -22.073 -20.239 1.00 87.25 338 PRO A N 1
ATOM 2531 C CA . PRO A 1 338 ? 0.209 -22.882 -21.436 1.00 87.25 338 PRO A CA 1
ATOM 2532 C C . PRO A 1 338 ? -1.027 -23.792 -21.342 1.00 87.25 338 PRO A C 1
ATOM 2534 O O . PRO A 1 338 ? -1.675 -24.063 -22.348 1.00 87.25 338 PRO A O 1
ATOM 2537 N N . THR A 1 339 ? -1.363 -24.263 -20.136 1.00 86.81 339 THR A N 1
ATOM 2538 C CA . THR A 1 339 ? -2.415 -25.271 -19.904 1.00 86.81 339 THR A CA 1
ATOM 2539 C C . THR A 1 339 ? -3.604 -24.769 -19.087 1.00 86.81 339 THR A C 1
ATOM 2541 O O . THR A 1 339 ? -4.548 -25.523 -18.866 1.00 86.81 339 THR A O 1
ATOM 2544 N N . ALA A 1 340 ? -3.565 -23.534 -18.585 1.00 89.38 340 ALA A N 1
ATOM 2545 C CA . ALA A 1 340 ? -4.570 -23.030 -17.654 1.00 89.38 340 ALA A CA 1
ATOM 2546 C C . ALA A 1 340 ? -4.525 -21.505 -17.538 1.00 89.38 340 ALA A C 1
ATOM 2548 O O . ALA A 1 340 ? -3.500 -20.881 -17.789 1.00 89.38 340 ALA A O 1
ATOM 2549 N N . GLU A 1 341 ? -5.616 -20.926 -17.059 1.00 92.62 341 GLU A N 1
ATOM 2550 C CA . GLU A 1 341 ? -5.723 -19.508 -16.726 1.00 92.62 341 GLU A CA 1
ATOM 2551 C C . GLU A 1 341 ? -6.220 -19.370 -15.286 1.00 92.62 341 GLU A C 1
ATOM 2553 O O . GLU A 1 341 ? -6.977 -20.216 -14.800 1.00 92.62 341 GLU A O 1
ATOM 2558 N N . LYS A 1 342 ? -5.755 -18.340 -14.581 1.00 91.56 342 LYS A N 1
ATOM 2559 C CA . LYS A 1 342 ? -6.214 -18.006 -13.232 1.00 91.56 342 LYS A CA 1
ATOM 2560 C C . LYS A 1 342 ? -6.395 -16.501 -13.121 1.00 91.56 342 LYS A C 1
ATOM 2562 O O . LYS A 1 342 ? -5.588 -15.737 -13.645 1.00 91.56 342 LYS A O 1
ATOM 2567 N N . GLU A 1 343 ? -7.438 -16.096 -12.415 1.00 93.88 343 GLU A N 1
ATOM 2568 C CA . GLU A 1 343 ? -7.729 -14.696 -12.134 1.00 93.88 343 GLU A CA 1
ATOM 2569 C C . GLU A 1 343 ? -7.607 -14.420 -10.636 1.00 93.88 343 GLU A C 1
ATOM 2571 O O . GLU A 1 343 ? -7.857 -15.298 -9.807 1.00 93.88 343 GLU A O 1
ATOM 2576 N N . PHE A 1 344 ? -7.220 -13.191 -10.322 1.00 93.94 344 PHE A N 1
ATOM 2577 C CA . PHE A 1 344 ? -7.090 -12.636 -8.988 1.00 93.94 344 PHE A CA 1
ATOM 2578 C C . PHE A 1 344 ? -7.754 -11.268 -8.989 1.00 93.94 344 PHE A C 1
ATOM 2580 O O . PHE A 1 344 ? -7.452 -10.428 -9.837 1.00 93.94 344 PHE A O 1
ATOM 2587 N N . HIS A 1 345 ? -8.645 -11.040 -8.032 1.00 95.69 345 HIS A N 1
ATOM 2588 C CA . HIS A 1 345 ? -9.396 -9.795 -7.938 1.00 95.69 345 HIS A CA 1
ATOM 2589 C C . HIS A 1 345 ? -9.338 -9.247 -6.518 1.00 95.69 345 HIS A C 1
ATOM 2591 O O . HIS A 1 345 ? -9.650 -9.941 -5.546 1.00 95.69 345 HIS A O 1
ATOM 2597 N N . PHE A 1 346 ? -8.955 -7.982 -6.382 1.00 95.75 346 PHE A N 1
ATOM 2598 C CA . PHE A 1 346 ? -9.050 -7.268 -5.114 1.00 95.75 346 PHE A CA 1
ATOM 2599 C C . PHE A 1 346 ? -9.293 -5.782 -5.341 1.00 95.75 346 PHE A C 1
ATOM 2601 O O . PHE A 1 346 ? -9.053 -5.255 -6.418 1.00 95.75 346 PHE A O 1
ATOM 2608 N N . GLU A 1 347 ? -9.788 -5.106 -4.316 1.00 96.25 347 GLU A N 1
ATOM 2609 C CA . GLU A 1 347 ? -9.963 -3.660 -4.306 1.00 96.25 347 GLU A CA 1
ATOM 2610 C C . GLU A 1 347 ? -8.999 -3.050 -3.288 1.00 96.25 347 GLU A C 1
ATOM 2612 O O . GLU A 1 347 ? -8.801 -3.618 -2.208 1.00 96.25 347 GLU A O 1
ATOM 2617 N N . MET A 1 348 ? -8.429 -1.886 -3.600 1.00 95.81 348 MET A N 1
ATOM 2618 C CA . MET A 1 348 ? -7.563 -1.131 -2.691 1.00 95.81 348 MET A CA 1
ATOM 2619 C C . MET A 1 348 ? -8.151 0.231 -2.324 1.00 95.81 348 MET A C 1
ATOM 2621 O O . MET A 1 348 ? -8.853 0.859 -3.116 1.00 95.81 348 MET A O 1
ATOM 2625 N N . ALA A 1 349 ? -7.860 0.705 -1.116 1.00 94.12 349 ALA A N 1
ATOM 2626 C CA . ALA A 1 349 ? -8.213 2.055 -0.703 1.00 94.12 349 ALA A CA 1
ATOM 2627 C C . ALA A 1 349 ? -7.440 3.091 -1.534 1.00 94.12 349 ALA A C 1
ATOM 2629 O O . ALA A 1 349 ? -6.227 2.980 -1.707 1.00 94.12 349 ALA A O 1
ATOM 2630 N N . ASP A 1 350 ? -8.144 4.115 -2.015 1.00 92.56 350 ASP A N 1
ATOM 2631 C CA . ASP A 1 350 ? -7.575 5.227 -2.782 1.00 92.56 350 ASP A CA 1
ATOM 2632 C C . ASP A 1 350 ? -6.945 6.266 -1.839 1.00 92.56 350 ASP A C 1
ATOM 2634 O O . ASP A 1 350 ? -7.496 7.343 -1.600 1.00 92.56 350 ASP A O 1
ATOM 2638 N N . GLU A 1 351 ? -5.818 5.893 -1.229 1.00 88.38 351 GLU A N 1
ATOM 2639 C CA . GLU A 1 351 ? -5.129 6.698 -0.220 1.00 88.38 351 GLU A CA 1
ATOM 2640 C C . GLU A 1 351 ? -3.637 6.840 -0.541 1.00 88.38 351 GLU A C 1
ATOM 2642 O O . GLU A 1 351 ? -2.934 5.843 -0.701 1.00 88.38 351 GLU A O 1
ATOM 2647 N N . LYS A 1 352 ? -3.128 8.082 -0.575 1.00 84.19 352 LYS A N 1
ATOM 2648 C CA . LYS A 1 352 ? -1.798 8.424 -1.125 1.00 84.19 352 LYS A CA 1
ATOM 2649 C C . LYS A 1 352 ? -0.652 7.672 -0.450 1.00 84.19 352 LYS A C 1
ATOM 2651 O O . LYS A 1 352 ? 0.334 7.336 -1.098 1.00 84.19 352 LYS A O 1
ATOM 2656 N N . MET A 1 353 ? -0.771 7.413 0.850 1.00 79.75 353 MET A N 1
ATOM 2657 C CA . MET A 1 353 ? 0.261 6.705 1.612 1.00 79.75 353 MET A CA 1
ATOM 2658 C C . MET A 1 353 ? 0.194 5.182 1.407 1.00 79.75 353 MET A C 1
ATOM 2660 O O . MET A 1 353 ? 1.222 4.505 1.389 1.00 79.75 353 MET A O 1
ATOM 2664 N N . PHE A 1 354 ? -1.008 4.622 1.262 1.00 84.31 354 PHE A N 1
ATOM 2665 C CA . PHE A 1 354 ? -1.213 3.172 1.308 1.00 84.31 354 PHE A CA 1
ATOM 2666 C C . PHE A 1 354 ? -1.357 2.531 -0.070 1.00 84.31 354 PHE A C 1
ATOM 2668 O O . PHE A 1 354 ? -0.859 1.423 -0.250 1.00 84.31 354 PHE A O 1
ATOM 2675 N N . ALA A 1 355 ? -1.982 3.208 -1.035 1.00 89.81 355 ALA A N 1
ATOM 2676 C CA . ALA A 1 355 ? -2.283 2.642 -2.347 1.00 89.81 355 ALA A CA 1
ATOM 2677 C C . ALA A 1 355 ? -1.038 2.095 -3.072 1.00 89.81 355 ALA A C 1
ATOM 2679 O O . ALA A 1 355 ? -1.098 0.939 -3.491 1.00 89.81 355 ALA A O 1
ATOM 2680 N N . PRO A 1 356 ? 0.117 2.798 -3.139 1.00 87.81 356 PRO A N 1
ATOM 2681 C CA . PRO A 1 356 ? 1.303 2.235 -3.790 1.00 87.81 356 PRO A CA 1
ATOM 2682 C C . PRO A 1 356 ? 1.830 0.961 -3.119 1.00 87.81 356 PRO A C 1
ATOM 2684 O O . PRO A 1 356 ? 2.148 -0.007 -3.799 1.00 87.81 356 PRO A O 1
ATOM 2687 N N . ARG A 1 357 ? 1.841 0.913 -1.780 1.00 83.81 357 ARG A N 1
ATOM 2688 C CA . ARG A 1 357 ? 2.305 -0.265 -1.021 1.00 83.81 357 ARG A CA 1
ATOM 2689 C C . ARG A 1 357 ? 1.360 -1.449 -1.150 1.00 83.81 357 ARG A C 1
ATOM 2691 O O . ARG A 1 357 ? 1.800 -2.591 -1.227 1.00 83.81 357 ARG A O 1
ATOM 2698 N N . VAL A 1 358 ? 0.057 -1.181 -1.116 1.00 89.75 358 VAL A N 1
ATOM 2699 C CA . VAL A 1 358 ? -0.980 -2.199 -1.296 1.00 89.75 358 VAL A CA 1
ATOM 2700 C C . VAL A 1 358 ? -0.918 -2.766 -2.709 1.00 89.75 358 VAL A C 1
ATOM 2702 O O . VAL A 1 358 ? -0.998 -3.982 -2.871 1.00 89.75 358 VAL A O 1
ATOM 2705 N N . PHE A 1 359 ? -0.735 -1.905 -3.710 1.00 91.62 359 PHE A N 1
ATOM 2706 C CA . PHE A 1 359 ? -0.545 -2.314 -5.094 1.00 91.62 359 PHE A CA 1
ATOM 2707 C C . PHE A 1 359 ? 0.689 -3.207 -5.248 1.00 91.62 359 PHE A C 1
ATOM 2709 O O . PHE A 1 359 ? 0.561 -4.334 -5.719 1.00 91.62 359 PHE A O 1
ATOM 2716 N N . GLU A 1 360 ? 1.853 -2.743 -4.786 1.00 86.88 360 GLU A N 1
ATOM 2717 C CA . GLU A 1 360 ? 3.114 -3.488 -4.848 1.00 86.88 360 GLU A CA 1
ATOM 2718 C C . GLU A 1 360 ? 2.993 -4.849 -4.150 1.00 86.88 360 GLU A C 1
ATOM 2720 O O . GLU A 1 360 ? 3.308 -5.880 -4.741 1.00 86.88 360 GLU A O 1
ATOM 2725 N N . ALA A 1 361 ? 2.447 -4.885 -2.928 1.00 86.69 361 ALA A N 1
ATOM 2726 C CA . ALA A 1 361 ? 2.213 -6.126 -2.192 1.00 86.69 361 ALA A CA 1
ATOM 2727 C C . ALA A 1 361 ? 1.247 -7.076 -2.923 1.00 86.69 361 ALA A C 1
ATOM 2729 O O . ALA A 1 361 ? 1.458 -8.289 -2.917 1.00 86.69 361 ALA A O 1
ATOM 2730 N N . GLY A 1 362 ? 0.203 -6.542 -3.564 1.00 90.50 362 GLY A N 1
ATOM 2731 C CA . GLY A 1 362 ? -0.755 -7.316 -4.350 1.00 90.50 362 GLY A CA 1
ATOM 2732 C C . GLY A 1 362 ? -0.141 -7.913 -5.619 1.00 90.50 362 GLY A C 1
ATOM 2733 O O . GLY A 1 362 ? -0.321 -9.104 -5.873 1.00 90.50 362 GLY A O 1
ATOM 2734 N N . VAL A 1 363 ? 0.635 -7.127 -6.375 1.00 89.88 363 VAL A N 1
ATOM 2735 C CA . VAL A 1 363 ? 1.387 -7.600 -7.553 1.00 89.88 363 VAL A CA 1
ATOM 2736 C C . VAL A 1 363 ? 2.415 -8.649 -7.142 1.00 89.88 363 VAL A C 1
ATOM 2738 O O . VAL A 1 363 ? 2.502 -9.703 -7.767 1.00 89.88 363 VAL A O 1
ATOM 2741 N N . LEU A 1 364 ? 3.145 -8.404 -6.054 1.00 86.88 364 LEU A N 1
ATOM 2742 C CA . LEU A 1 364 ? 4.110 -9.347 -5.505 1.00 86.88 364 LEU A CA 1
ATOM 2743 C C . LEU A 1 364 ? 3.438 -10.677 -5.122 1.00 86.88 364 LEU A C 1
ATOM 2745 O O . LEU A 1 364 ? 3.952 -11.744 -5.452 1.00 86.88 364 LEU A O 1
ATOM 2749 N N . ASN A 1 365 ? 2.266 -10.624 -4.479 1.00 88.44 365 ASN A N 1
ATOM 2750 C CA . ASN A 1 365 ? 1.461 -11.801 -4.139 1.00 88.44 365 ASN A CA 1
ATOM 2751 C C . ASN A 1 365 ? 1.007 -12.582 -5.376 1.00 88.44 365 ASN A C 1
ATOM 2753 O O . ASN A 1 365 ? 1.125 -13.805 -5.418 1.00 88.44 365 ASN A O 1
ATO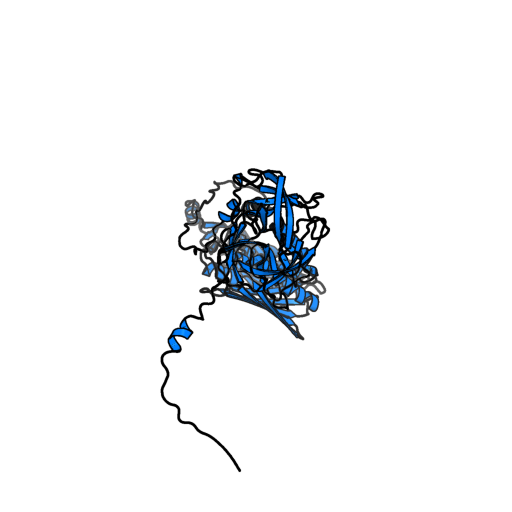M 2757 N N . PHE A 1 366 ? 0.532 -11.866 -6.395 1.00 90.06 366 PHE A N 1
ATOM 2758 C CA . PHE A 1 366 ? 0.139 -12.440 -7.675 1.00 90.06 366 PHE A CA 1
ATOM 2759 C C . PHE A 1 366 ? 1.316 -13.141 -8.369 1.00 90.06 366 PHE A C 1
ATOM 2761 O O . PHE A 1 366 ? 1.206 -14.311 -8.730 1.00 90.06 366 PHE A O 1
ATOM 2768 N N . LEU A 1 367 ? 2.459 -12.465 -8.500 1.00 87.62 367 LEU A N 1
ATOM 2769 C CA . LEU A 1 367 ? 3.660 -13.000 -9.148 1.00 87.62 367 LEU A CA 1
ATOM 2770 C C . LEU A 1 367 ? 4.288 -14.168 -8.379 1.00 87.62 367 LEU A C 1
ATOM 2772 O O . LEU A 1 367 ? 4.809 -15.093 -8.999 1.00 87.62 367 LEU A O 1
ATOM 2776 N N . ALA A 1 368 ? 4.204 -14.172 -7.047 1.00 85.62 368 ALA A N 1
ATOM 2777 C CA . ALA A 1 368 ? 4.658 -15.296 -6.233 1.00 85.62 368 ALA A CA 1
ATOM 2778 C C . ALA A 1 368 ? 3.896 -16.587 -6.562 1.00 85.62 368 ALA A C 1
ATOM 2780 O O . ALA A 1 368 ? 4.517 -17.643 -6.674 1.00 85.62 368 ALA A O 1
ATOM 2781 N N . GLU A 1 369 ? 2.578 -16.499 -6.779 1.00 84.38 369 GLU A N 1
ATOM 2782 C CA . GLU A 1 369 ? 1.796 -17.639 -7.265 1.00 84.38 369 GLU A CA 1
ATOM 2783 C C . GLU A 1 369 ? 2.246 -18.063 -8.670 1.00 84.38 369 GLU A C 1
ATOM 2785 O O . GLU A 1 369 ? 2.382 -19.259 -8.937 1.00 84.38 369 GLU A O 1
ATOM 2790 N N . VAL A 1 370 ? 2.480 -17.095 -9.569 1.00 86.12 370 VAL A N 1
ATOM 2791 C CA . VAL A 1 370 ? 2.966 -17.387 -10.928 1.00 86.12 370 VAL A CA 1
ATOM 2792 C C . VAL A 1 370 ? 4.233 -18.230 -10.866 1.00 86.12 370 VAL A C 1
ATOM 2794 O O . VAL A 1 370 ? 4.277 -19.311 -11.455 1.00 86.12 370 VAL A O 1
ATOM 2797 N N . MET A 1 371 ? 5.212 -17.770 -10.089 1.00 83.44 371 MET A N 1
ATOM 2798 C CA . MET A 1 371 ? 6.501 -18.428 -9.915 1.00 83.44 371 MET A CA 1
ATOM 2799 C C . MET A 1 371 ? 6.373 -19.814 -9.266 1.00 83.44 371 MET A C 1
ATOM 2801 O O . MET A 1 371 ? 7.021 -20.751 -9.724 1.00 83.44 371 MET A O 1
ATOM 2805 N N . GLU A 1 372 ? 5.532 -19.984 -8.238 1.00 83.00 372 GLU A N 1
ATOM 2806 C CA . GLU A 1 372 ? 5.340 -21.289 -7.580 1.00 83.00 372 GLU A CA 1
ATOM 2807 C C . GLU A 1 372 ? 4.864 -22.366 -8.563 1.00 83.00 372 GLU A C 1
ATOM 2809 O O . GLU A 1 372 ? 5.227 -23.536 -8.441 1.00 83.00 372 GLU A O 1
ATOM 2814 N N . ARG A 1 373 ? 4.070 -21.974 -9.565 1.00 80.62 373 ARG A N 1
ATOM 2815 C CA . ARG A 1 373 ? 3.534 -22.899 -10.564 1.00 80.62 373 ARG A CA 1
ATOM 2816 C C . ARG A 1 373 ? 4.428 -23.063 -11.791 1.00 80.62 373 ARG A C 1
ATOM 2818 O O . ARG A 1 373 ? 4.368 -24.115 -12.426 1.00 80.62 373 ARG A O 1
ATOM 2825 N N . SER A 1 374 ? 5.194 -22.037 -12.160 1.00 78.81 374 SER A N 1
ATOM 2826 C CA . SER A 1 374 ? 6.017 -22.048 -13.372 1.00 78.81 374 SER A CA 1
ATOM 2827 C C . SER A 1 374 ? 7.457 -22.501 -13.145 1.00 78.81 374 SER A C 1
ATOM 2829 O O . SER A 1 374 ? 8.055 -23.027 -14.078 1.00 78.81 374 SER A O 1
ATOM 2831 N N . GLY A 1 375 ? 8.016 -22.306 -11.946 1.00 78.38 375 GLY A N 1
ATOM 2832 C CA . GLY A 1 375 ? 9.463 -22.389 -11.738 1.00 78.38 375 GLY A CA 1
ATOM 2833 C C . GLY A 1 375 ? 10.198 -21.350 -12.593 1.00 78.38 375 GLY A C 1
ATOM 2834 O O . GLY A 1 375 ? 9.715 -20.222 -12.734 1.00 78.38 375 GLY A O 1
ATOM 2835 N N . ASP A 1 376 ? 11.324 -21.755 -13.184 1.00 78.06 376 ASP A N 1
ATOM 2836 C CA . ASP A 1 376 ? 12.105 -20.958 -14.137 1.00 78.06 376 ASP A CA 1
ATOM 2837 C C . ASP A 1 376 ? 11.254 -20.646 -15.378 1.00 78.06 376 ASP A C 1
ATOM 2839 O O . ASP A 1 376 ? 10.884 -21.543 -16.138 1.00 78.06 376 ASP A O 1
ATOM 2843 N N . ALA A 1 377 ? 10.924 -19.373 -15.590 1.00 81.56 377 ALA A N 1
ATOM 2844 C CA . ALA A 1 377 ? 10.047 -18.965 -16.681 1.00 81.56 377 ALA A CA 1
ATOM 2845 C C . ALA A 1 377 ? 10.366 -17.558 -17.182 1.00 81.56 377 ALA A C 1
ATOM 2847 O O . ALA A 1 377 ? 10.928 -16.724 -16.467 1.00 81.56 377 ALA A O 1
ATOM 2848 N N . THR A 1 378 ? 9.948 -17.288 -18.414 1.00 85.75 378 THR A N 1
ATOM 2849 C CA . THR A 1 378 ? 9.837 -15.938 -18.954 1.00 85.75 378 THR A CA 1
ATOM 2850 C C . THR A 1 378 ? 8.385 -15.484 -18.828 1.00 85.75 378 THR A C 1
ATOM 2852 O O . THR A 1 378 ? 7.470 -16.097 -19.377 1.00 85.75 378 THR A O 1
ATOM 2855 N N . VAL A 1 379 ? 8.153 -14.390 -18.108 1.00 88.50 379 VAL A N 1
ATOM 2856 C CA . VAL A 1 379 ? 6.826 -13.816 -17.881 1.00 88.50 379 VAL A CA 1
ATOM 2857 C C . VAL A 1 379 ? 6.712 -12.487 -18.613 1.00 88.50 379 VAL A C 1
ATOM 2859 O O . VAL A 1 379 ? 7.476 -11.549 -18.376 1.00 88.50 379 VAL A O 1
ATOM 2862 N N . ARG A 1 380 ? 5.722 -12.390 -19.501 1.00 90.31 380 ARG A N 1
ATOM 2863 C CA . ARG A 1 380 ? 5.315 -11.131 -20.128 1.00 90.31 380 ARG A CA 1
ATOM 2864 C C . ARG A 1 380 ? 4.183 -10.525 -19.317 1.00 90.31 380 ARG A C 1
ATOM 2866 O O . ARG A 1 380 ? 3.074 -11.053 -19.322 1.00 90.31 380 ARG A O 1
ATOM 2873 N N . LEU A 1 381 ? 4.453 -9.410 -18.652 1.00 90.75 381 LEU A N 1
ATOM 2874 C CA . LEU A 1 381 ? 3.457 -8.651 -17.912 1.00 90.75 381 LEU A CA 1
ATOM 2875 C C . LEU A 1 381 ? 2.995 -7.464 -18.757 1.00 90.75 381 LEU A C 1
ATOM 2877 O O . LEU A 1 381 ? 3.787 -6.643 -19.214 1.00 90.75 381 LEU A O 1
ATOM 2881 N N . THR A 1 382 ? 1.692 -7.386 -18.972 1.00 93.25 382 THR A N 1
ATOM 2882 C CA . THR A 1 382 ? 1.022 -6.255 -19.613 1.00 93.25 382 THR A CA 1
ATOM 2883 C C . THR A 1 382 ? -0.019 -5.708 -18.661 1.00 93.25 382 THR A C 1
ATOM 2885 O O . THR A 1 382 ? -0.649 -6.480 -17.948 1.00 93.25 382 THR A O 1
ATOM 2888 N N . GLY A 1 383 ? -0.217 -4.401 -18.624 1.00 93.94 383 GLY A N 1
ATOM 2889 C CA . GLY A 1 383 ? -1.222 -3.819 -17.751 1.00 93.94 383 GLY A CA 1
ATOM 2890 C C . GLY A 1 383 ? -1.694 -2.458 -18.214 1.00 93.94 383 GLY A C 1
ATOM 2891 O O . GLY A 1 383 ? -1.103 -1.837 -19.099 1.00 93.94 383 GLY A O 1
ATOM 2892 N N . THR A 1 384 ? -2.807 -2.017 -17.651 1.00 97.06 384 THR A N 1
ATOM 2893 C CA . THR A 1 384 ? -3.425 -0.728 -17.942 1.00 97.06 384 THR A CA 1
ATOM 2894 C C . THR A 1 384 ? -3.987 -0.151 -16.651 1.00 97.06 384 THR A C 1
ATOM 2896 O O . THR A 1 384 ? -4.780 -0.785 -15.963 1.00 97.06 384 THR A O 1
ATOM 2899 N N . ILE A 1 385 ? -3.545 1.055 -16.313 1.00 97.44 385 ILE A N 1
ATOM 2900 C CA . ILE A 1 385 ? -4.067 1.859 -15.214 1.00 97.44 385 ILE A CA 1
ATOM 2901 C C . ILE A 1 385 ? -5.034 2.858 -15.841 1.00 97.44 385 ILE A C 1
ATOM 2903 O O . ILE A 1 385 ? -4.627 3.762 -16.577 1.00 97.44 385 ILE A O 1
ATOM 2907 N N . HIS A 1 386 ? -6.321 2.677 -15.568 1.00 98.00 386 HIS A N 1
ATOM 2908 C CA . HIS A 1 386 ? -7.373 3.546 -16.069 1.00 98.00 386 HIS A CA 1
ATOM 2909 C C . HIS A 1 386 ? -7.480 4.784 -15.184 1.00 98.00 386 HIS A C 1
ATOM 2911 O O . HIS A 1 386 ? -7.670 4.681 -13.971 1.00 98.00 386 HIS A O 1
ATOM 2917 N N . LEU A 1 387 ? -7.346 5.957 -15.796 1.00 97.19 387 LEU A N 1
ATOM 2918 C CA . LEU A 1 387 ? -7.422 7.247 -15.126 1.00 97.19 387 LEU A CA 1
ATOM 2919 C C . LEU A 1 387 ? -8.689 7.969 -15.571 1.00 97.19 387 LEU A C 1
ATOM 2921 O O . LEU A 1 387 ? -9.012 7.999 -16.757 1.00 97.19 387 LEU A O 1
ATOM 2925 N N . LYS A 1 388 ? -9.387 8.588 -14.623 1.00 95.69 388 LYS A N 1
ATOM 2926 C CA . LYS A 1 388 ? -10.519 9.447 -14.949 1.00 95.69 388 LYS A CA 1
ATOM 2927 C C . LYS A 1 388 ? -10.017 10.719 -15.631 1.00 95.69 388 LYS A C 1
ATOM 2929 O O . LYS A 1 388 ? -9.075 11.335 -15.138 1.00 95.69 388 LYS A O 1
ATOM 2934 N N . ASP A 1 389 ? -10.674 11.122 -16.715 1.00 94.50 389 ASP A N 1
ATOM 2935 C CA . ASP A 1 389 ? -10.414 12.369 -17.452 1.00 94.50 389 ASP A CA 1
ATOM 2936 C C . ASP A 1 389 ? -8.979 12.499 -18.021 1.00 94.50 389 ASP A C 1
ATOM 2938 O O . ASP A 1 389 ? -8.581 13.574 -18.464 1.00 94.50 389 ASP A O 1
ATOM 2942 N N . HIS A 1 390 ? -8.213 11.401 -18.065 1.00 95.12 390 HIS A N 1
ATOM 2943 C CA . HIS A 1 390 ? -6.845 11.349 -18.584 1.00 95.12 390 HIS A CA 1
ATOM 2944 C C . HIS A 1 390 ? -6.609 10.075 -19.417 1.00 95.12 390 HIS A C 1
ATOM 2946 O O . HIS A 1 390 ? -7.297 9.071 -19.216 1.00 95.12 390 HIS A O 1
ATOM 2952 N N . PRO A 1 391 ? -5.627 10.066 -20.339 1.00 96.06 391 PRO A N 1
ATOM 2953 C CA . PRO A 1 391 ? -5.215 8.842 -21.022 1.00 96.06 391 PRO A CA 1
ATOM 2954 C C . PRO A 1 391 ? -4.715 7.773 -20.033 1.00 96.06 391 PRO A C 1
ATOM 2956 O O . PRO A 1 391 ? -4.150 8.119 -18.993 1.00 96.06 391 PRO A O 1
ATOM 2959 N N . PRO A 1 392 ? -4.873 6.475 -20.343 1.00 96.81 392 PRO A N 1
ATOM 2960 C CA . PRO A 1 392 ? -4.399 5.418 -19.462 1.00 96.81 392 PRO A CA 1
ATOM 2961 C C . PRO A 1 392 ? -2.867 5.343 -19.426 1.00 96.81 392 PRO A C 1
ATOM 2963 O O . PRO A 1 392 ? -2.180 5.650 -20.407 1.00 96.81 392 PRO A O 1
ATOM 2966 N N . VAL A 1 393 ? -2.338 4.854 -18.303 1.00 94.69 393 VAL A N 1
ATOM 2967 C CA . VAL A 1 393 ? -0.930 4.447 -18.190 1.00 94.69 393 VAL A CA 1
ATOM 2968 C C . VAL A 1 393 ? -0.829 2.958 -18.501 1.00 94.69 393 VAL A C 1
ATOM 2970 O O . VAL A 1 393 ? -1.611 2.150 -18.005 1.00 94.69 393 VAL A O 1
ATOM 2973 N N . THR A 1 394 ? 0.121 2.585 -19.345 1.00 93.06 394 THR A N 1
ATOM 2974 C CA . THR A 1 394 ? 0.331 1.226 -19.835 1.00 93.06 394 THR A CA 1
ATOM 2975 C C . THR A 1 394 ? 1.582 0.627 -19.219 1.00 93.06 394 THR A C 1
ATOM 2977 O O . THR A 1 394 ? 2.616 1.276 -19.089 1.00 93.06 394 THR A O 1
ATOM 2980 N N . LEU A 1 395 ? 1.482 -0.644 -18.853 1.00 88.19 395 LEU A N 1
ATOM 2981 C CA . LEU A 1 395 ? 2.566 -1.426 -18.281 1.00 88.19 395 LEU A CA 1
ATOM 2982 C C . LEU A 1 395 ? 2.953 -2.483 -19.310 1.00 88.19 395 LEU A C 1
ATOM 2984 O O . LEU A 1 395 ? 2.093 -3.210 -19.810 1.00 88.19 395 LEU A O 1
ATOM 2988 N N . LYS A 1 396 ? 4.237 -2.566 -19.650 1.00 88.19 396 LYS A N 1
ATOM 2989 C CA . LYS A 1 396 ? 4.784 -3.596 -20.540 1.00 88.19 396 LYS A CA 1
ATOM 2990 C C . LYS A 1 396 ? 6.135 -4.018 -20.006 1.00 88.19 396 LYS A C 1
ATOM 2992 O O . LYS A 1 396 ? 7.078 -3.232 -20.059 1.00 88.19 396 LYS A O 1
ATOM 2997 N N . ARG A 1 397 ? 6.214 -5.237 -19.483 1.00 85.31 397 ARG A N 1
ATOM 2998 C CA . ARG A 1 397 ? 7.430 -5.820 -18.920 1.00 85.31 397 ARG A CA 1
ATOM 2999 C C . ARG A 1 397 ? 7.627 -7.226 -19.440 1.00 85.31 397 ARG A C 1
ATOM 3001 O O . ARG A 1 397 ? 6.673 -7.975 -19.655 1.00 85.31 397 ARG A O 1
ATOM 3008 N N . LEU A 1 398 ? 8.887 -7.574 -19.632 1.00 85.31 398 LEU A N 1
ATOM 3009 C CA . LEU A 1 398 ? 9.309 -8.945 -19.832 1.00 85.31 398 LEU A CA 1
ATOM 3010 C C . LEU A 1 398 ? 10.327 -9.226 -18.741 1.00 85.31 398 LEU A C 1
ATOM 3012 O O . LEU A 1 398 ? 11.293 -8.480 -18.607 1.00 85.31 398 LEU A O 1
ATOM 3016 N N . VAL A 1 399 ? 10.098 -10.274 -17.967 1.00 80.88 399 VAL A N 1
ATOM 3017 C CA . VAL A 1 399 ? 11.034 -10.733 -16.946 1.00 80.88 399 VAL A CA 1
ATOM 3018 C C . VAL A 1 399 ? 11.346 -12.195 -17.205 1.00 80.88 399 VAL A C 1
ATOM 3020 O O . VAL A 1 399 ? 10.469 -12.953 -17.615 1.00 80.88 399 VAL A O 1
ATOM 3023 N N . SER A 1 400 ? 12.586 -12.593 -16.972 1.00 81.31 400 SER A N 1
ATOM 3024 C CA . SER A 1 400 ? 12.963 -14.000 -16.932 1.00 81.31 400 SER A CA 1
ATOM 3025 C C . SER A 1 400 ? 13.861 -14.191 -15.731 1.00 81.31 400 SER A C 1
ATOM 3027 O O . SER A 1 400 ? 14.880 -13.511 -15.622 1.00 81.31 400 SER A O 1
ATOM 3029 N N . GLY A 1 401 ? 13.524 -15.121 -14.847 1.00 72.00 401 GLY A N 1
ATOM 3030 C CA . GLY A 1 401 ? 14.362 -15.405 -13.691 1.00 72.00 401 GLY A CA 1
ATOM 3031 C C . GLY A 1 401 ? 14.264 -16.852 -13.237 1.00 72.00 401 GLY A C 1
ATOM 3032 O O . GLY A 1 401 ? 13.240 -17.510 -13.412 1.00 72.00 401 GLY A O 1
ATOM 3033 N N . GLU A 1 402 ? 15.366 -17.313 -12.661 1.00 67.19 402 GLU A N 1
ATOM 3034 C CA . GLU A 1 402 ? 15.450 -18.501 -11.819 1.00 67.19 402 GLU A CA 1
ATOM 3035 C C . GLU A 1 402 ? 15.436 -17.921 -10.384 1.00 67.19 402 GLU A C 1
ATOM 3037 O O . GLU A 1 402 ? 16.195 -16.992 -10.116 1.00 67.19 402 GLU A O 1
ATOM 3042 N N . ASP A 1 403 ? 14.531 -18.356 -9.499 1.00 70.56 403 ASP A N 1
ATOM 3043 C CA . ASP A 1 403 ? 14.333 -17.890 -8.098 1.00 70.56 403 ASP A CA 1
ATOM 3044 C C . ASP A 1 403 ? 13.372 -16.714 -7.826 1.00 70.56 403 ASP A C 1
ATOM 3046 O O . ASP A 1 403 ? 12.777 -16.114 -8.701 1.00 70.56 403 ASP A O 1
ATOM 3050 N N . PHE A 1 404 ? 13.181 -16.379 -6.546 1.00 73.69 404 PHE A N 1
ATOM 3051 C CA . PHE A 1 404 ? 12.228 -15.359 -6.093 1.00 73.69 404 PHE A CA 1
ATOM 3052 C C . PHE A 1 404 ? 12.658 -13.910 -6.386 1.00 73.69 404 PHE A C 1
ATOM 3054 O O . PHE A 1 404 ? 11.843 -12.995 -6.298 1.00 73.69 404 PHE A O 1
ATOM 3061 N N . ALA A 1 405 ? 13.935 -13.669 -6.695 1.00 72.19 405 ALA A N 1
ATOM 3062 C CA . ALA A 1 405 ? 14.472 -12.312 -6.835 1.00 72.19 405 ALA A CA 1
ATOM 3063 C C . ALA A 1 405 ? 13.768 -11.520 -7.950 1.00 72.19 405 ALA A C 1
ATOM 3065 O O . ALA A 1 405 ? 13.331 -10.395 -7.722 1.00 72.19 405 ALA A O 1
ATOM 3066 N N . TRP A 1 406 ? 13.537 -12.151 -9.106 1.00 74.88 406 TRP A N 1
ATOM 3067 C CA . TRP A 1 406 ? 12.866 -11.498 -10.232 1.00 74.88 406 TRP A CA 1
ATOM 3068 C C . TRP A 1 406 ? 11.412 -11.112 -9.928 1.00 74.88 406 TRP A C 1
ATOM 3070 O O . TRP A 1 406 ? 10.903 -10.143 -10.488 1.00 74.88 406 TRP A O 1
ATOM 3080 N N . VAL A 1 407 ? 10.741 -11.850 -9.035 1.00 78.88 407 VAL A N 1
ATOM 3081 C CA . VAL A 1 407 ? 9.376 -11.543 -8.582 1.00 78.88 407 VAL A CA 1
ATOM 3082 C C . VAL A 1 407 ? 9.364 -10.235 -7.794 1.00 78.88 407 VAL A C 1
ATOM 3084 O O . VAL A 1 407 ? 8.486 -9.399 -8.008 1.00 78.88 407 VAL A O 1
ATOM 3087 N N . ALA A 1 408 ? 10.344 -10.049 -6.907 1.00 73.44 408 ALA A N 1
ATOM 3088 C CA . ALA A 1 408 ? 10.488 -8.824 -6.130 1.00 73.44 408 ALA A CA 1
ATOM 3089 C C . ALA A 1 408 ? 10.850 -7.626 -7.019 1.00 73.44 408 ALA A C 1
ATOM 3091 O O . ALA A 1 408 ? 10.196 -6.589 -6.922 1.00 73.44 408 ALA A O 1
ATOM 3092 N N . ASP A 1 409 ? 11.818 -7.793 -7.923 1.00 73.69 409 ASP A N 1
ATOM 3093 C CA . ASP A 1 409 ? 12.259 -6.724 -8.824 1.00 73.69 409 ASP A CA 1
ATOM 3094 C C . ASP A 1 409 ? 11.133 -6.278 -9.770 1.00 73.69 409 ASP A C 1
ATOM 3096 O O . ASP A 1 409 ? 10.894 -5.082 -9.926 1.00 73.69 409 ASP A O 1
ATOM 3100 N N . LEU A 1 410 ? 10.377 -7.223 -10.347 1.00 78.38 410 LEU A N 1
ATOM 3101 C CA . LEU A 1 410 ? 9.248 -6.895 -11.221 1.00 78.38 410 LEU A CA 1
ATOM 3102 C C . LEU A 1 410 ? 8.104 -6.205 -10.460 1.00 78.38 410 LEU A C 1
ATOM 3104 O O . LEU A 1 410 ? 7.469 -5.291 -10.994 1.00 78.38 410 LEU A O 1
ATOM 3108 N N . ALA A 1 411 ? 7.818 -6.632 -9.226 1.00 79.38 411 ALA A N 1
ATOM 3109 C CA . ALA A 1 411 ? 6.796 -5.989 -8.405 1.00 79.38 411 ALA A CA 1
ATOM 3110 C C . ALA A 1 411 ? 7.182 -4.543 -8.059 1.00 79.38 411 ALA A C 1
ATOM 3112 O O . ALA A 1 411 ? 6.347 -3.649 -8.203 1.00 79.38 411 ALA A O 1
ATOM 3113 N N . ALA A 1 412 ? 8.441 -4.313 -7.673 1.00 76.06 412 ALA A N 1
ATOM 3114 C CA . ALA A 1 412 ? 8.967 -2.979 -7.395 1.00 76.06 412 ALA A CA 1
ATOM 3115 C C . ALA A 1 412 ? 8.911 -2.082 -8.643 1.00 76.06 412 ALA A C 1
ATOM 3117 O O . ALA A 1 412 ? 8.375 -0.978 -8.580 1.00 76.06 412 ALA A O 1
ATOM 3118 N N . ASP A 1 413 ? 9.361 -2.591 -9.793 1.00 76.12 413 ASP A N 1
ATOM 3119 C CA . ASP A 1 413 ? 9.370 -1.853 -11.062 1.00 76.12 413 ASP A CA 1
ATOM 3120 C C . ASP A 1 413 ? 7.966 -1.477 -11.565 1.00 76.12 413 ASP A C 1
ATOM 3122 O O . ASP A 1 413 ? 7.792 -0.432 -12.185 1.00 76.12 413 ASP A O 1
ATOM 3126 N N . THR A 1 414 ? 6.952 -2.304 -11.283 1.00 79.69 414 THR A N 1
ATOM 3127 C CA . THR A 1 414 ? 5.543 -1.982 -11.587 1.00 79.69 414 THR A CA 1
ATOM 3128 C C . THR A 1 414 ? 4.955 -0.986 -10.573 1.00 79.69 414 THR A C 1
ATOM 3130 O O . THR A 1 414 ? 3.984 -0.280 -10.850 1.00 79.69 414 THR A O 1
ATOM 3133 N N . GLY A 1 415 ? 5.508 -0.939 -9.358 1.00 81.31 415 GLY A N 1
ATOM 3134 C CA . GLY A 1 415 ? 5.106 -0.001 -8.313 1.00 81.31 415 GLY A CA 1
ATOM 3135 C C . GLY A 1 415 ? 5.490 1.449 -8.623 1.00 81.31 415 GLY A C 1
ATOM 3136 O O . GLY A 1 415 ? 4.829 2.368 -8.132 1.00 81.31 415 GLY A O 1
ATOM 3137 N N . ASP A 1 416 ? 6.506 1.670 -9.459 1.00 79.50 416 ASP A N 1
ATOM 3138 C CA . ASP A 1 416 ? 7.004 3.001 -9.816 1.00 79.50 416 ASP A CA 1
ATOM 3139 C C . ASP A 1 416 ? 5.953 3.863 -10.528 1.00 79.50 416 ASP A C 1
ATOM 3141 O O . ASP A 1 416 ? 5.833 5.052 -10.220 1.00 79.50 416 ASP A O 1
ATOM 3145 N N . GLU A 1 417 ? 5.125 3.288 -11.410 1.00 85.31 417 GLU A N 1
ATOM 3146 C CA . GLU A 1 417 ? 4.036 4.028 -12.059 1.00 85.31 417 GLU A CA 1
ATOM 3147 C C . GLU A 1 417 ? 3.004 4.519 -11.040 1.00 85.31 417 GLU A C 1
ATOM 3149 O O . GLU A 1 417 ? 2.605 5.686 -11.058 1.00 85.31 417 GLU A O 1
ATOM 3154 N N . ILE A 1 418 ? 2.589 3.648 -10.116 1.00 88.81 418 ILE A N 1
ATOM 3155 C CA . ILE A 1 418 ? 1.619 4.005 -9.076 1.00 88.81 418 ILE A CA 1
ATOM 3156 C C . ILE A 1 418 ? 2.223 5.039 -8.121 1.00 88.81 418 ILE A C 1
ATOM 3158 O O . ILE A 1 418 ? 1.558 6.017 -7.772 1.00 88.81 418 ILE A O 1
ATOM 3162 N N . ASN A 1 419 ? 3.494 4.882 -7.745 1.00 85.06 419 ASN A N 1
ATOM 3163 C CA . ASN A 1 419 ? 4.213 5.875 -6.952 1.00 85.06 419 ASN A CA 1
ATOM 3164 C C . ASN A 1 419 ? 4.244 7.237 -7.653 1.00 85.06 419 ASN A C 1
ATOM 3166 O O . ASN A 1 419 ? 3.916 8.242 -7.026 1.00 85.06 419 ASN A O 1
ATOM 3170 N N . ALA A 1 420 ? 4.563 7.295 -8.945 1.00 84.81 420 ALA A N 1
ATOM 3171 C CA . ALA A 1 420 ? 4.583 8.548 -9.694 1.00 84.81 420 ALA A CA 1
ATOM 3172 C C . ALA A 1 420 ? 3.199 9.224 -9.756 1.00 84.81 420 ALA A C 1
ATOM 3174 O O . ALA A 1 420 ? 3.079 10.436 -9.554 1.00 84.81 420 ALA A O 1
ATOM 3175 N N . LEU A 1 421 ? 2.131 8.447 -9.958 1.00 89.56 421 LEU A N 1
ATOM 3176 C CA . LEU A 1 421 ? 0.759 8.964 -9.984 1.00 89.56 421 LEU A CA 1
ATOM 3177 C C . LEU A 1 421 ? 0.296 9.516 -8.623 1.00 89.56 421 LEU A C 1
ATOM 3179 O O . LEU A 1 421 ? -0.445 10.495 -8.592 1.00 89.56 421 LEU A O 1
ATOM 3183 N N . TYR A 1 422 ? 0.739 8.952 -7.496 1.00 86.50 422 TYR A N 1
ATOM 3184 C CA . TYR A 1 422 ? 0.348 9.433 -6.160 1.00 86.50 422 TYR A CA 1
ATOM 3185 C C . TYR A 1 422 ? 1.281 10.499 -5.571 1.00 86.50 422 TYR A C 1
ATOM 3187 O O . TYR A 1 422 ? 0.838 11.359 -4.799 1.00 86.50 422 TYR A O 1
ATOM 3195 N N . LEU A 1 423 ? 2.576 10.434 -5.879 1.00 82.94 423 LEU A N 1
ATOM 3196 C CA . LEU A 1 423 ? 3.605 11.271 -5.259 1.00 82.94 423 LEU A CA 1
ATOM 3197 C C . LEU A 1 423 ? 3.962 12.521 -6.071 1.00 82.94 423 LEU A C 1
ATOM 3199 O O . LEU A 1 423 ? 4.733 13.333 -5.568 1.00 82.94 423 LEU A O 1
ATOM 3203 N N . ASN A 1 424 ? 3.397 12.714 -7.266 1.00 85.88 424 ASN A N 1
ATOM 3204 C CA . ASN A 1 424 ? 3.575 13.959 -8.016 1.00 85.88 424 ASN A CA 1
ATOM 3205 C C . ASN A 1 424 ? 2.894 15.167 -7.338 1.00 85.88 424 ASN A C 1
ATOM 3207 O O . ASN A 1 424 ? 1.949 15.020 -6.557 1.00 85.88 424 ASN A O 1
ATOM 3211 N N . ASP A 1 425 ? 3.360 16.360 -7.715 1.00 82.81 425 ASP A N 1
ATOM 3212 C CA . ASP A 1 425 ? 2.863 17.656 -7.233 1.00 82.81 425 ASP A CA 1
ATOM 3213 C C . ASP A 1 425 ? 2.016 18.403 -8.289 1.00 82.81 425 ASP A C 1
ATOM 3215 O O . ASP A 1 425 ? 1.717 19.584 -8.128 1.00 82.81 425 ASP A O 1
ATOM 3219 N N . LEU A 1 426 ? 1.646 17.742 -9.394 1.00 85.38 426 LEU A N 1
ATOM 3220 C CA . LEU A 1 426 ? 0.968 18.362 -10.540 1.00 85.38 426 LEU A CA 1
ATOM 3221 C C . LEU A 1 426 ? -0.551 18.278 -10.417 1.00 85.38 426 LEU A C 1
ATOM 3223 O O . LEU A 1 426 ? -1.256 19.280 -10.521 1.00 85.38 426 LEU A O 1
ATOM 3227 N N . VAL A 1 427 ? -1.060 17.061 -10.231 1.00 89.38 427 VAL A N 1
ATOM 3228 C CA . VAL A 1 427 ? -2.491 16.780 -10.173 1.00 89.38 427 VAL A CA 1
ATOM 3229 C C . VAL A 1 427 ? -2.752 15.582 -9.272 1.00 89.38 427 VAL A C 1
ATOM 3231 O O . VAL A 1 427 ? -1.974 14.630 -9.203 1.00 89.38 427 VAL A O 1
ATOM 3234 N N . LYS A 1 428 ? -3.899 15.601 -8.594 1.00 89.81 428 LYS A N 1
ATOM 3235 C CA . LYS A 1 428 ? -4.414 14.412 -7.922 1.00 89.81 428 LYS A CA 1
ATOM 3236 C C . LYS A 1 428 ? -5.113 13.526 -8.953 1.00 89.81 428 LYS A C 1
ATOM 3238 O O . LYS A 1 428 ? -6.285 13.749 -9.250 1.00 89.81 428 LYS A O 1
ATOM 3243 N N . PHE A 1 429 ? -4.405 12.529 -9.478 1.00 92.56 429 PHE A N 1
ATOM 3244 C CA . PHE A 1 429 ? -5.012 11.548 -10.373 1.00 92.56 429 PHE A CA 1
ATOM 3245 C C . PHE A 1 429 ? -6.096 10.744 -9.663 1.00 92.56 429 PHE A C 1
ATOM 3247 O O . PHE A 1 429 ? -5.947 10.339 -8.509 1.00 92.56 429 PHE A O 1
ATOM 3254 N N . GLN A 1 430 ? -7.183 10.490 -10.385 1.00 93.81 430 GLN A N 1
ATOM 3255 C CA . GLN A 1 430 ? -8.256 9.621 -9.938 1.00 93.81 430 GLN A CA 1
ATOM 3256 C C . GLN A 1 430 ? -8.167 8.301 -10.713 1.00 93.81 430 GLN A C 1
ATOM 3258 O O . GLN A 1 430 ? -8.672 8.199 -11.828 1.00 93.81 430 GLN A O 1
ATOM 3263 N N . ILE A 1 431 ? -7.533 7.287 -10.119 1.00 96.31 431 ILE A N 1
ATOM 3264 C CA . ILE A 1 431 ? -7.464 5.941 -10.709 1.00 96.31 431 ILE A CA 1
ATOM 3265 C C . ILE A 1 431 ? -8.859 5.305 -10.636 1.00 96.31 431 ILE A C 1
ATOM 3267 O O . ILE A 1 431 ? -9.513 5.363 -9.593 1.00 96.31 431 ILE A O 1
ATOM 3271 N N . GLU A 1 432 ? -9.357 4.761 -11.741 1.00 97.31 432 GLU A N 1
ATOM 3272 C CA . GLU A 1 432 ? -10.672 4.115 -11.831 1.00 97.31 432 GLU A CA 1
ATOM 3273 C C . GLU A 1 432 ? -10.589 2.601 -11.699 1.00 97.31 432 GLU A C 1
ATOM 3275 O O . GLU A 1 432 ? -11.465 2.007 -11.080 1.00 97.31 432 GLU A O 1
ATOM 3280 N N . SER A 1 433 ? -9.556 1.990 -12.276 1.00 98.00 433 SER A N 1
ATOM 3281 C CA . SER A 1 433 ? -9.289 0.552 -12.217 1.00 98.00 433 SER A CA 1
ATOM 3282 C C . SER A 1 433 ? -7.857 0.260 -12.661 1.00 98.00 433 SER A C 1
ATOM 3284 O O . SER A 1 433 ? -7.210 1.102 -13.296 1.00 98.00 433 SER A O 1
ATOM 3286 N N . ILE A 1 434 ? -7.351 -0.919 -12.302 1.00 97.94 434 ILE A N 1
ATOM 3287 C CA . ILE A 1 434 ? -6.052 -1.409 -12.762 1.00 97.94 434 ILE A CA 1
ATOM 3288 C C . ILE A 1 434 ? -6.202 -2.844 -13.255 1.00 97.94 434 ILE A C 1
ATOM 3290 O O . ILE A 1 434 ? -6.572 -3.735 -12.492 1.00 97.94 434 ILE A O 1
ATOM 3294 N N . ASP A 1 435 ? -5.852 -3.073 -14.512 1.00 97.44 435 ASP A N 1
ATOM 3295 C CA . ASP A 1 435 ? -5.846 -4.394 -15.124 1.00 97.44 435 ASP A CA 1
ATOM 3296 C C . ASP A 1 435 ? -4.407 -4.842 -15.366 1.00 97.44 435 ASP A C 1
ATOM 3298 O O . ASP A 1 435 ? -3.603 -4.110 -15.944 1.00 97.44 435 ASP A O 1
ATOM 3302 N N . VAL A 1 436 ? -4.067 -6.054 -14.936 1.00 95.44 436 VAL A N 1
ATOM 3303 C CA . VAL A 1 436 ? -2.749 -6.663 -15.135 1.00 95.44 436 VAL A CA 1
ATOM 3304 C C . VAL A 1 436 ? -2.927 -8.059 -15.710 1.00 95.44 436 VAL A C 1
ATOM 3306 O O . VAL A 1 436 ? -3.754 -8.850 -15.266 1.00 95.44 436 VAL A O 1
ATOM 3309 N N . LYS A 1 437 ? -2.120 -8.398 -16.704 1.00 95.38 437 LYS A N 1
ATOM 3310 C CA . LYS A 1 437 ? -2.092 -9.706 -17.339 1.00 95.38 437 LYS A CA 1
ATOM 3311 C C . LYS A 1 437 ? -0.659 -10.205 -17.428 1.00 95.38 437 LYS A C 1
ATOM 3313 O O . LYS A 1 437 ? 0.181 -9.550 -18.038 1.00 95.38 437 LYS A O 1
ATOM 3318 N N . ALA A 1 438 ? -0.408 -11.382 -16.873 1.00 93.56 438 ALA A N 1
ATOM 3319 C CA . ALA A 1 438 ? 0.839 -12.119 -17.012 1.00 93.56 438 ALA A CA 1
ATOM 3320 C C . ALA A 1 438 ? 0.654 -13.291 -17.983 1.00 93.56 438 ALA A C 1
ATOM 3322 O O . ALA A 1 438 ? -0.250 -14.110 -17.823 1.00 93.56 438 ALA A O 1
ATOM 3323 N N . GLU A 1 439 ? 1.517 -13.395 -18.985 1.00 93.38 439 GLU A N 1
ATOM 3324 C CA . GLU A 1 439 ? 1.617 -14.558 -19.865 1.00 93.38 439 GLU A CA 1
ATOM 3325 C C . GLU A 1 439 ? 2.924 -15.290 -19.572 1.00 93.38 439 GLU A C 1
ATOM 3327 O O . GLU A 1 439 ? 3.995 -14.684 -19.608 1.00 93.38 439 GLU A O 1
ATOM 3332 N N . VAL A 1 440 ? 2.827 -16.583 -19.263 1.00 91.00 440 VAL A N 1
ATOM 3333 C CA . VAL A 1 440 ? 3.965 -17.405 -18.839 1.00 91.00 440 VAL A CA 1
ATOM 3334 C C . VAL A 1 440 ? 4.454 -18.260 -20.004 1.00 91.00 440 VAL A C 1
ATOM 3336 O O . VAL A 1 440 ? 3.720 -19.119 -20.499 1.00 91.00 440 VAL A O 1
ATOM 3339 N N . ASP A 1 441 ? 5.707 -18.058 -20.399 1.00 88.12 441 ASP A N 1
ATOM 3340 C CA . ASP A 1 441 ? 6.477 -18.965 -21.248 1.00 88.12 441 ASP A CA 1
ATOM 3341 C C . ASP A 1 441 ? 7.391 -19.809 -20.334 1.00 88.12 441 ASP A C 1
ATOM 3343 O O . ASP A 1 441 ? 8.220 -19.245 -19.618 1.00 88.12 441 ASP A O 1
ATOM 3347 N N . PRO A 1 442 ? 7.253 -21.149 -20.310 1.00 81.75 442 PRO A N 1
ATOM 3348 C CA . PRO A 1 442 ? 8.056 -22.019 -19.447 1.00 81.75 442 PRO A CA 1
ATOM 3349 C C . PRO A 1 442 ? 9.526 -22.123 -19.887 1.00 81.75 442 PRO A C 1
ATOM 3351 O O . PRO A 1 442 ? 10.296 -22.864 -19.285 1.00 81.75 442 PRO A O 1
ATOM 3354 N N . THR A 1 443 ? 9.926 -21.446 -20.965 1.00 81.81 443 THR A N 1
ATOM 3355 C CA . THR A 1 443 ? 11.331 -21.357 -21.359 1.00 81.81 443 THR A CA 1
ATOM 3356 C C . THR A 1 443 ? 11.992 -20.163 -20.689 1.00 81.81 443 THR A C 1
ATOM 3358 O O . THR A 1 443 ? 11.511 -19.039 -20.776 1.00 81.81 443 THR A O 1
ATOM 3361 N N . TYR A 1 444 ? 13.122 -20.406 -20.033 1.00 79.38 444 TYR A N 1
ATOM 3362 C CA . TYR A 1 444 ? 13.910 -19.359 -19.402 1.00 79.38 444 TYR A CA 1
ATOM 3363 C C . TYR A 1 444 ? 14.838 -18.689 -20.422 1.00 79.38 444 TYR A C 1
ATOM 3365 O O . TYR A 1 444 ? 15.759 -19.318 -20.948 1.00 79.38 444 TYR A O 1
ATOM 3373 N N . ARG A 1 445 ? 14.592 -17.406 -20.716 1.00 83.00 445 ARG A N 1
ATOM 3374 C CA . ARG A 1 445 ? 15.390 -16.618 -21.671 1.00 83.00 445 ARG A CA 1
ATOM 3375 C C . ARG A 1 445 ? 15.909 -15.334 -21.040 1.00 83.00 445 ARG A C 1
ATOM 3377 O O . ARG A 1 445 ? 15.316 -14.266 -21.182 1.00 83.00 445 ARG A O 1
ATOM 3384 N N . HIS A 1 446 ? 17.036 -15.451 -20.355 1.00 85.50 446 HIS A N 1
ATOM 3385 C CA . HIS A 1 446 ? 17.729 -14.339 -19.717 1.00 85.50 446 HIS A CA 1
ATOM 3386 C C . HIS A 1 446 ? 19.177 -14.261 -20.199 1.00 85.50 446 HIS A C 1
ATOM 3388 O O . HIS A 1 446 ? 19.840 -15.289 -20.338 1.00 85.50 446 HIS A O 1
ATOM 3394 N N . TRP A 1 447 ? 19.699 -13.053 -20.389 1.00 86.69 447 TRP A N 1
ATOM 3395 C CA . TRP A 1 447 ? 21.095 -12.831 -20.750 1.00 86.69 447 TRP A CA 1
ATOM 3396 C C . TRP A 1 447 ? 21.712 -11.688 -19.952 1.00 86.69 447 TRP A C 1
ATOM 3398 O O . TRP A 1 447 ? 21.061 -10.684 -19.688 1.00 86.69 447 TRP A O 1
ATOM 3408 N N . LYS A 1 448 ? 23.004 -11.805 -19.631 1.00 90.00 448 LYS A N 1
ATOM 3409 C CA . LYS A 1 448 ? 23.793 -10.686 -19.096 1.00 90.00 448 LYS A CA 1
ATOM 3410 C C . LYS A 1 448 ? 24.721 -10.124 -20.163 1.00 90.00 448 LYS A C 1
ATOM 3412 O O . LYS A 1 448 ? 25.363 -10.897 -20.879 1.00 90.00 448 LYS A O 1
ATOM 3417 N N . ILE A 1 449 ? 24.818 -8.798 -20.246 1.00 92.81 449 ILE A N 1
ATOM 3418 C CA . ILE A 1 449 ? 25.809 -8.120 -21.089 1.00 92.81 449 ILE A CA 1
ATOM 3419 C C . ILE A 1 449 ? 27.197 -8.356 -20.490 1.00 92.81 449 ILE A C 1
ATOM 3421 O O . ILE A 1 449 ? 27.518 -7.866 -19.407 1.00 92.81 449 ILE A O 1
ATOM 3425 N N . GLU A 1 450 ? 28.035 -9.109 -21.194 1.00 92.81 450 GLU A N 1
ATOM 3426 C CA . GLU A 1 450 ? 29.363 -9.494 -20.712 1.00 92.81 450 GLU A CA 1
ATOM 3427 C C . GLU A 1 450 ? 30.460 -8.618 -21.322 1.00 92.81 450 GLU A C 1
ATOM 3429 O O . GLU A 1 450 ? 31.334 -8.108 -20.613 1.00 92.81 450 GLU A O 1
ATOM 3434 N N . GLU A 1 451 ? 30.386 -8.405 -22.634 1.00 94.06 451 GLU A N 1
ATOM 3435 C CA . GLU A 1 451 ? 31.416 -7.725 -23.414 1.00 94.06 451 GLU A CA 1
ATOM 3436 C C . GLU A 1 451 ? 30.787 -6.912 -24.546 1.00 94.06 451 GLU A C 1
ATOM 3438 O O . GLU A 1 451 ? 29.760 -7.295 -25.110 1.00 94.06 451 GLU A O 1
ATOM 3443 N N . LEU A 1 452 ? 31.424 -5.787 -24.861 1.00 96.25 452 LEU A N 1
ATOM 3444 C CA . LEU A 1 452 ? 31.125 -4.929 -25.998 1.00 96.25 452 LEU A CA 1
ATOM 3445 C C . LEU A 1 452 ? 32.441 -4.710 -26.738 1.00 96.25 452 LEU A C 1
ATOM 3447 O O . LEU A 1 452 ? 33.376 -4.175 -26.146 1.00 96.25 452 LEU A O 1
ATOM 3451 N N . GLU A 1 453 ? 32.485 -5.081 -28.012 1.00 96.44 453 GLU A N 1
ATOM 3452 C CA . GLU A 1 453 ? 33.630 -4.817 -28.880 1.00 96.44 453 GLU A CA 1
ATOM 3453 C C . GLU A 1 453 ? 33.177 -4.006 -30.097 1.00 96.44 453 GLU A C 1
ATOM 3455 O O . GLU A 1 453 ? 32.101 -4.242 -30.660 1.00 96.44 453 GLU A O 1
ATOM 3460 N N . VAL A 1 454 ? 33.999 -3.030 -30.482 1.00 96.19 454 VAL A N 1
ATOM 3461 C CA . VAL A 1 454 ? 33.656 -1.988 -31.454 1.00 96.19 454 VAL A CA 1
ATOM 3462 C C . VAL A 1 454 ? 34.803 -1.785 -32.443 1.00 96.19 454 VAL A C 1
ATOM 3464 O O . VAL A 1 454 ? 35.963 -1.662 -32.045 1.00 96.19 454 VAL A O 1
ATOM 3467 N N . PHE A 1 455 ? 34.473 -1.719 -33.733 1.00 93.38 455 PHE A N 1
ATOM 3468 C CA . PHE A 1 455 ? 35.412 -1.543 -34.836 1.00 93.38 455 PHE A CA 1
ATOM 3469 C C . PHE A 1 455 ? 34.847 -0.621 -35.937 1.00 93.38 455 PHE A C 1
ATOM 3471 O O . PHE A 1 455 ? 33.681 -0.754 -36.306 1.00 93.38 455 PHE A O 1
ATOM 3478 N N . PRO A 1 456 ? 35.669 0.247 -36.550 1.00 93.56 456 PRO A N 1
ATOM 3479 C CA . PRO A 1 456 ? 37.048 0.563 -36.171 1.00 93.56 456 PRO A CA 1
ATOM 3480 C C . PRO A 1 456 ? 37.120 1.362 -34.852 1.00 93.56 456 PRO A C 1
ATOM 3482 O O . PRO A 1 456 ? 36.135 1.946 -34.411 1.00 93.56 456 PRO A O 1
ATOM 3485 N N . LYS A 1 457 ? 38.296 1.377 -34.203 1.00 93.56 457 LYS A N 1
ATOM 3486 C CA . LYS A 1 457 ? 38.534 2.169 -32.971 1.00 93.56 457 LYS A CA 1
ATOM 3487 C C . LYS A 1 457 ? 38.756 3.662 -33.253 1.00 93.56 457 LYS A C 1
ATOM 3489 O O . LYS A 1 457 ? 38.771 4.470 -32.330 1.00 93.56 457 LYS A O 1
ATOM 3494 N N . GLU A 1 458 ? 38.908 4.009 -34.526 1.00 94.38 458 GLU A N 1
ATOM 3495 C CA . GLU A 1 458 ? 39.000 5.368 -35.046 1.00 94.38 458 GLU A CA 1
ATOM 3496 C C . GLU A 1 458 ? 38.023 5.499 -36.218 1.00 94.38 458 GLU A C 1
ATOM 3498 O O . GLU A 1 458 ? 37.982 4.596 -37.053 1.00 94.38 458 GLU A O 1
ATOM 3503 N N . ALA A 1 459 ? 37.258 6.586 -36.283 1.00 93.56 459 ALA A N 1
ATOM 3504 C CA . ALA A 1 459 ? 36.280 6.826 -37.345 1.00 93.56 459 ALA A CA 1
ATOM 3505 C C . ALA A 1 459 ? 36.175 8.320 -37.684 1.00 93.56 459 ALA A C 1
ATOM 3507 O O . ALA A 1 459 ? 36.579 9.174 -36.894 1.00 93.56 459 ALA A O 1
ATOM 3508 N N . HIS A 1 460 ? 35.599 8.637 -38.837 1.00 93.69 460 HIS A N 1
ATOM 3509 C CA . HIS A 1 460 ? 35.247 10.001 -39.235 1.00 93.69 460 HIS A CA 1
ATOM 3510 C C . HIS A 1 460 ? 33.729 10.244 -39.149 1.00 93.69 460 HIS A C 1
ATOM 3512 O O . HIS A 1 460 ? 32.938 9.295 -39.228 1.00 93.69 460 HIS A O 1
ATOM 3518 N N . PRO A 1 461 ? 33.276 11.504 -39.011 1.00 91.81 461 PRO A N 1
ATOM 3519 C CA . PRO A 1 461 ? 31.857 11.834 -39.126 1.00 91.81 461 PRO A CA 1
ATOM 3520 C C . PRO A 1 461 ? 31.260 11.321 -40.449 1.00 91.81 461 PRO A C 1
ATOM 3522 O O . PRO A 1 461 ? 31.887 11.412 -41.503 1.00 91.81 461 PRO A O 1
ATOM 3525 N N . GLY A 1 462 ? 30.053 10.752 -40.402 1.00 90.25 462 GLY A N 1
ATOM 3526 C CA . GLY A 1 462 ? 29.394 10.114 -41.551 1.00 90.25 462 GLY A CA 1
ATOM 3527 C C . GLY A 1 462 ? 29.725 8.626 -41.750 1.00 90.25 462 GLY A C 1
ATOM 3528 O O . GLY A 1 462 ? 28.956 7.922 -42.418 1.00 90.25 462 GLY A O 1
ATOM 3529 N N . GLU A 1 463 ? 30.816 8.120 -41.159 1.00 93.62 463 GLU A N 1
ATOM 3530 C CA . GLU A 1 463 ? 31.199 6.707 -41.247 1.00 93.62 463 GLU A CA 1
ATOM 3531 C C . GLU A 1 463 ? 30.313 5.802 -40.378 1.00 93.62 463 GLU A C 1
ATOM 3533 O O . GLU A 1 463 ? 29.585 6.238 -39.485 1.00 93.62 463 GLU A O 1
ATOM 3538 N N . THR A 1 464 ? 30.342 4.500 -40.665 1.00 93.00 464 THR A N 1
ATOM 3539 C CA . THR A 1 464 ? 29.624 3.492 -39.876 1.00 93.00 464 THR A CA 1
ATOM 3540 C C . THR A 1 464 ? 30.602 2.712 -39.021 1.00 93.00 464 THR A C 1
ATOM 3542 O O . THR A 1 464 ? 31.551 2.125 -39.532 1.00 93.00 464 THR A O 1
ATOM 3545 N N . VAL A 1 465 ? 30.318 2.667 -37.725 1.00 93.19 465 VAL A N 1
ATOM 3546 C CA . VAL A 1 465 ? 31.014 1.819 -36.765 1.00 93.19 465 VAL A CA 1
ATOM 3547 C C . VAL A 1 465 ? 30.198 0.557 -36.548 1.00 93.19 465 VAL A C 1
ATOM 3549 O O . VAL A 1 465 ? 28.976 0.597 -36.387 1.00 93.19 465 VAL A O 1
ATOM 3552 N N . GLU A 1 466 ? 30.874 -0.579 -36.555 1.00 95.44 466 GLU A N 1
ATOM 3553 C CA . GLU A 1 466 ? 30.287 -1.897 -36.376 1.00 95.44 466 GLU A CA 1
ATOM 3554 C C . GLU A 1 466 ? 30.826 -2.535 -35.100 1.00 95.44 466 GLU A C 1
ATOM 3556 O O . GLU A 1 466 ? 31.860 -2.151 -34.562 1.00 95.44 466 GLU A O 1
ATOM 3561 N N . GLY A 1 467 ? 30.130 -3.533 -34.586 1.00 95.25 467 GLY A N 1
ATOM 3562 C CA . GLY A 1 467 ? 30.601 -4.226 -33.402 1.00 95.25 467 GLY A CA 1
ATOM 3563 C C . GLY A 1 467 ? 29.701 -5.376 -33.030 1.00 95.25 467 GLY A C 1
ATOM 3564 O O . GLY A 1 467 ? 28.743 -5.709 -33.736 1.00 95.25 467 GLY A O 1
ATOM 3565 N N . TRP A 1 468 ? 30.010 -5.986 -31.899 1.00 95.81 468 TRP A N 1
ATOM 3566 C CA . TRP A 1 468 ? 29.185 -7.033 -31.332 1.00 95.81 468 TRP A CA 1
ATOM 3567 C C . TRP A 1 468 ? 29.122 -6.915 -29.818 1.00 95.81 468 TRP A C 1
ATOM 3569 O O . TRP A 1 468 ? 30.049 -6.460 -29.151 1.00 95.81 468 TRP A O 1
ATOM 3579 N N . VAL A 1 469 ? 27.987 -7.347 -29.286 1.00 96.00 469 VAL A N 1
ATOM 3580 C CA . VAL A 1 469 ? 27.758 -7.494 -27.853 1.00 96.00 469 VAL A CA 1
ATOM 3581 C C . VAL A 1 469 ? 27.736 -8.975 -27.555 1.00 96.00 469 VAL A C 1
ATOM 3583 O O . VAL A 1 469 ? 26.939 -9.705 -28.148 1.00 96.00 469 VAL A O 1
ATOM 3586 N N . ALA A 1 470 ? 28.597 -9.430 -26.653 1.00 93.62 470 ALA A N 1
ATOM 3587 C CA . ALA A 1 470 ? 28.492 -10.783 -26.151 1.00 93.62 470 ALA A CA 1
ATOM 3588 C C . ALA A 1 470 ? 27.561 -10.835 -24.946 1.00 93.62 470 ALA A C 1
ATOM 3590 O O . ALA A 1 470 ? 27.705 -10.109 -23.959 1.00 93.62 470 ALA A O 1
ATOM 3591 N N . LEU A 1 471 ? 26.614 -11.750 -25.058 1.00 92.56 471 LEU A N 1
ATOM 3592 C CA . LEU A 1 471 ? 25.606 -12.068 -24.079 1.00 92.56 471 LEU A CA 1
ATOM 3593 C C . LEU A 1 471 ? 25.944 -13.423 -23.466 1.00 92.56 471 LEU A C 1
ATOM 3595 O O . LEU A 1 471 ? 26.104 -14.417 -24.185 1.00 92.56 471 LEU A O 1
ATOM 3599 N N . ARG A 1 472 ? 26.028 -13.469 -22.136 1.00 86.56 472 ARG A N 1
ATOM 3600 C CA . ARG A 1 472 ? 26.211 -14.717 -21.395 1.00 86.56 472 ARG A CA 1
ATOM 3601 C C . ARG A 1 472 ? 24.843 -15.269 -20.984 1.00 86.56 472 ARG A C 1
ATOM 3603 O O . ARG A 1 472 ? 24.211 -14.670 -20.107 1.00 86.56 472 ARG A O 1
ATOM 3610 N N . PRO A 1 473 ? 24.357 -16.367 -21.594 1.00 76.44 473 PRO A N 1
ATOM 3611 C CA . PRO A 1 473 ? 23.197 -17.078 -21.072 1.00 76.44 473 PRO A CA 1
ATOM 3612 C C . PRO A 1 473 ? 23.581 -17.877 -19.808 1.00 76.44 473 PRO A C 1
ATOM 3614 O O . PRO A 1 473 ? 24.757 -18.194 -19.614 1.00 76.44 473 PRO A O 1
ATOM 3617 N N . PRO A 1 474 ? 22.617 -18.237 -18.947 1.00 66.25 474 PRO A N 1
ATOM 3618 C CA . PRO A 1 474 ? 22.903 -18.993 -17.724 1.00 66.25 474 PRO A CA 1
ATOM 3619 C C . PRO A 1 474 ? 23.315 -20.451 -17.947 1.00 66.25 474 PRO A C 1
ATOM 3621 O O . PRO A 1 474 ? 24.095 -20.973 -17.154 1.00 66.25 474 PRO A O 1
ATOM 3624 N N . ARG A 1 475 ? 22.828 -21.104 -19.014 1.00 67.44 475 ARG A N 1
ATOM 3625 C CA . ARG A 1 475 ? 23.036 -22.550 -19.247 1.00 67.44 475 ARG A CA 1
ATOM 3626 C C . ARG A 1 475 ? 23.531 -22.919 -20.657 1.00 67.44 475 ARG A C 1
ATOM 3628 O O . ARG A 1 475 ? 23.728 -24.098 -20.925 1.00 67.44 475 ARG A O 1
ATOM 3635 N N . ASP A 1 476 ? 23.770 -21.935 -21.527 1.00 64.12 476 ASP A N 1
ATOM 3636 C CA . ASP A 1 476 ? 24.057 -22.140 -22.959 1.00 64.12 476 ASP A CA 1
ATOM 3637 C C . ASP A 1 476 ? 25.384 -21.515 -23.430 1.00 64.12 476 ASP A C 1
ATOM 3639 O O . ASP A 1 476 ? 26.116 -20.869 -22.676 1.00 64.12 476 ASP A O 1
ATOM 3643 N N . GLN A 1 477 ? 25.708 -21.710 -24.712 1.00 68.44 477 GLN A N 1
ATOM 3644 C CA . GLN A 1 477 ? 26.842 -21.052 -25.359 1.00 68.44 477 GLN A CA 1
ATOM 3645 C C . GLN A 1 477 ? 26.623 -19.540 -25.495 1.00 68.44 477 GLN A C 1
ATOM 3647 O O . GLN A 1 477 ? 25.524 -19.065 -25.781 1.00 68.44 477 GLN A O 1
ATOM 3652 N N . ARG A 1 478 ? 27.714 -18.787 -25.321 1.00 82.12 478 ARG A N 1
ATOM 3653 C CA . ARG A 1 478 ? 27.790 -17.332 -25.503 1.00 82.12 478 ARG A CA 1
ATOM 3654 C C . ARG A 1 478 ? 27.120 -16.915 -26.817 1.00 82.12 478 ARG A C 1
ATOM 3656 O O . ARG A 1 478 ? 27.478 -17.416 -27.881 1.00 82.12 478 ARG A O 1
ATOM 3663 N N . ARG A 1 479 ? 26.180 -15.973 -26.747 1.00 88.31 479 ARG A N 1
ATOM 3664 C CA . ARG A 1 479 ? 25.496 -15.412 -27.920 1.00 88.31 479 ARG A CA 1
ATOM 3665 C C . ARG A 1 479 ? 26.117 -14.068 -28.263 1.00 88.31 479 ARG A C 1
ATOM 3667 O O . ARG A 1 479 ? 26.319 -13.250 -27.375 1.00 88.31 479 ARG A O 1
ATOM 3674 N N . THR A 1 480 ? 26.381 -13.811 -29.537 1.00 91.94 480 THR A N 1
ATOM 3675 C CA . THR A 1 480 ? 26.851 -12.502 -30.003 1.00 91.94 480 THR A CA 1
ATOM 3676 C C . THR A 1 480 ? 25.758 -11.798 -30.794 1.00 91.94 480 THR A C 1
ATOM 3678 O O . THR A 1 480 ? 25.103 -12.391 -31.651 1.00 91.94 480 THR A O 1
ATOM 3681 N N . VAL A 1 481 ? 25.535 -10.521 -30.488 1.00 94.12 481 VAL A N 1
ATOM 3682 C CA . VAL A 1 481 ? 24.566 -9.671 -31.185 1.00 94.12 481 VAL A CA 1
ATOM 3683 C C . VAL A 1 481 ? 25.335 -8.592 -31.941 1.00 94.12 481 VAL A C 1
ATOM 3685 O O . VAL A 1 481 ? 25.917 -7.716 -31.298 1.00 94.12 481 VAL A O 1
ATOM 3688 N N . PRO A 1 482 ? 25.375 -8.640 -33.284 1.00 95.38 482 PRO A N 1
ATOM 3689 C CA . PRO A 1 482 ? 26.051 -7.619 -34.066 1.00 95.38 482 PRO A CA 1
ATOM 3690 C C . PRO A 1 482 ? 25.237 -6.322 -34.103 1.00 95.38 482 PRO A C 1
ATOM 3692 O O . PRO A 1 482 ? 24.001 -6.334 -34.128 1.00 95.38 482 PRO A O 1
ATOM 3695 N N . PHE A 1 483 ? 25.928 -5.191 -34.178 1.00 94.69 483 PHE A N 1
ATOM 3696 C CA . PHE A 1 483 ? 25.314 -3.880 -34.355 1.00 94.69 483 PHE A CA 1
ATOM 3697 C C . PHE A 1 483 ? 26.102 -3.025 -35.353 1.00 94.69 483 PHE A C 1
ATOM 3699 O O . PHE A 1 483 ? 27.264 -3.296 -35.650 1.00 94.69 483 PHE A O 1
ATOM 3706 N N . LYS A 1 484 ? 25.430 -2.002 -35.892 1.00 94.50 484 LYS A N 1
ATOM 3707 C CA . LYS A 1 484 ? 26.007 -1.005 -36.799 1.00 94.50 484 LYS A CA 1
ATOM 3708 C C . LYS A 1 484 ? 25.423 0.360 -36.459 1.00 94.50 484 LYS A C 1
ATOM 3710 O O . LYS A 1 484 ? 24.202 0.504 -36.470 1.00 94.50 484 LYS A O 1
ATOM 3715 N N . ILE A 1 485 ? 26.274 1.331 -36.163 1.00 92.00 485 ILE A N 1
ATOM 3716 C CA . ILE A 1 485 ? 25.907 2.701 -35.806 1.00 92.00 485 ILE A CA 1
ATOM 3717 C C . ILE A 1 485 ? 26.525 3.626 -36.849 1.00 92.00 485 ILE A C 1
ATOM 3719 O O . ILE A 1 485 ? 27.744 3.667 -36.997 1.00 92.00 485 ILE A O 1
ATOM 3723 N N . LYS A 1 486 ? 25.687 4.366 -37.581 1.00 92.50 486 LYS A N 1
ATOM 3724 C CA . LYS A 1 486 ? 26.159 5.425 -38.477 1.00 92.50 486 LYS A CA 1
ATOM 3725 C C . LYS A 1 486 ? 26.400 6.686 -37.657 1.00 92.50 486 LYS A C 1
ATOM 3727 O O . LYS A 1 486 ? 25.458 7.192 -37.055 1.00 92.50 486 LYS A O 1
ATOM 3732 N N . ILE A 1 487 ? 27.632 7.176 -37.649 1.00 90.56 487 ILE A N 1
ATOM 3733 C CA . ILE A 1 487 ? 28.019 8.407 -36.966 1.00 90.56 487 ILE A CA 1
ATOM 3734 C C . ILE A 1 487 ? 27.486 9.596 -37.780 1.00 90.56 487 ILE A C 1
ATOM 3736 O O . ILE A 1 487 ? 27.749 9.658 -38.982 1.00 90.56 487 ILE A O 1
ATOM 3740 N N . PRO A 1 488 ? 26.731 10.532 -37.184 1.00 89.12 488 PRO A N 1
ATOM 3741 C CA . PRO A 1 488 ? 26.245 11.713 -37.888 1.00 89.12 488 PRO A CA 1
ATOM 3742 C C . PRO A 1 488 ? 27.385 12.606 -38.376 1.00 89.12 488 PRO A C 1
ATOM 3744 O O . PRO A 1 488 ? 28.465 12.634 -37.781 1.00 89.12 488 PRO A O 1
ATOM 3747 N N . GLU A 1 489 ? 27.152 13.329 -39.467 1.00 88.31 489 GLU A N 1
ATOM 3748 C CA . GLU A 1 489 ? 28.168 14.165 -40.123 1.00 88.31 489 GLU A CA 1
ATOM 3749 C C . GLU A 1 489 ? 28.581 15.365 -39.254 1.00 88.31 489 GLU A C 1
ATOM 3751 O O . GLU A 1 489 ? 29.687 15.880 -39.374 1.00 88.31 489 GLU A O 1
ATOM 3756 N N . GLU A 1 490 ? 27.714 15.773 -38.330 1.00 83.94 490 GLU A N 1
ATOM 3757 C CA . GLU A 1 490 ? 27.903 16.859 -37.372 1.00 83.94 490 GLU A CA 1
ATOM 3758 C C . GLU A 1 490 ? 28.670 16.460 -36.096 1.00 83.94 490 GLU A C 1
ATOM 3760 O O . GLU A 1 490 ? 28.866 17.293 -35.206 1.00 83.94 490 GLU A O 1
ATOM 3765 N N . THR A 1 491 ? 29.098 15.198 -35.979 1.00 84.56 491 THR A N 1
ATOM 3766 C CA . THR A 1 491 ? 29.846 14.707 -34.810 1.00 84.56 491 THR A CA 1
ATOM 3767 C C . THR A 1 491 ? 31.192 15.419 -34.701 1.00 84.56 491 THR A C 1
ATOM 3769 O O . THR A 1 491 ? 31.934 15.517 -35.677 1.00 84.56 491 THR A O 1
ATOM 3772 N N . ARG A 1 492 ? 31.542 15.916 -33.508 1.00 85.19 492 ARG A N 1
ATOM 3773 C CA . ARG A 1 492 ? 32.801 16.651 -33.313 1.00 85.19 492 ARG A CA 1
ATOM 3774 C C . ARG A 1 492 ? 33.991 15.683 -33.255 1.00 85.19 492 ARG A C 1
ATOM 3776 O O . ARG A 1 492 ? 33.829 14.578 -32.733 1.00 85.19 492 ARG A O 1
ATOM 3783 N N . PRO A 1 493 ? 35.194 16.094 -33.693 1.00 88.75 493 PRO A N 1
ATOM 3784 C CA . PRO A 1 493 ? 36.416 15.350 -33.405 1.00 88.75 493 PRO A CA 1
ATOM 3785 C C . PRO A 1 493 ? 36.633 15.195 -31.893 1.00 88.75 493 PRO A C 1
ATOM 3787 O O . PRO A 1 493 ? 36.369 16.127 -31.129 1.00 88.75 493 PRO A O 1
ATOM 3790 N N . GLY A 1 494 ? 37.119 14.032 -31.462 1.00 89.50 494 GLY A N 1
ATOM 3791 C CA . GLY A 1 494 ? 37.349 13.707 -30.052 1.00 89.50 494 GLY A CA 1
ATOM 3792 C C . GLY A 1 494 ? 36.818 12.334 -29.644 1.00 89.50 494 GLY A C 1
ATOM 3793 O O . GLY A 1 494 ? 36.499 11.494 -30.482 1.00 89.50 494 GLY A O 1
ATOM 3794 N N . ASP A 1 495 ? 36.733 12.098 -28.338 1.00 90.88 495 ASP A N 1
ATOM 3795 C CA . ASP A 1 495 ? 36.254 10.826 -27.800 1.00 90.88 495 ASP A CA 1
ATOM 3796 C C . ASP A 1 495 ? 34.742 10.668 -28.025 1.00 90.88 495 ASP A C 1
ATOM 3798 O O . ASP A 1 495 ? 33.951 11.535 -27.645 1.00 90.88 495 ASP A O 1
ATOM 3802 N N . LEU A 1 496 ? 34.341 9.534 -28.601 1.00 90.75 496 LEU A N 1
ATOM 3803 C CA . LEU A 1 496 ? 32.951 9.094 -28.692 1.00 90.75 496 LEU A CA 1
ATOM 3804 C C . LEU A 1 496 ? 32.809 7.771 -27.938 1.00 90.75 496 LEU A C 1
ATOM 3806 O O . LEU A 1 496 ? 33.494 6.790 -28.225 1.00 90.75 496 LEU A O 1
ATOM 3810 N N . GLU A 1 497 ? 31.922 7.735 -26.953 1.00 92.88 497 GLU A N 1
ATOM 3811 C CA . GLU A 1 497 ? 31.653 6.545 -26.159 1.00 92.88 497 GLU A CA 1
ATOM 3812 C C . GLU A 1 497 ? 30.432 5.807 -26.712 1.00 92.88 497 GLU A C 1
ATOM 3814 O O . GLU A 1 497 ? 29.305 6.300 -26.670 1.00 92.88 497 GLU A O 1
ATOM 3819 N N . ILE A 1 498 ? 30.648 4.596 -27.217 1.00 93.31 498 ILE A N 1
ATOM 3820 C CA . ILE A 1 498 ? 29.577 3.671 -27.571 1.00 93.31 498 ILE A CA 1
ATOM 3821 C C . ILE A 1 498 ? 29.162 2.935 -26.304 1.00 93.31 498 ILE A C 1
ATOM 3823 O O . ILE A 1 498 ? 29.941 2.176 -25.732 1.00 93.31 498 ILE A O 1
ATOM 3827 N N . ARG A 1 499 ? 27.929 3.150 -25.858 1.00 93.25 499 ARG A N 1
ATOM 3828 C CA . ARG A 1 499 ? 27.331 2.482 -24.703 1.00 93.25 499 ARG A CA 1
ATOM 3829 C C . ARG A 1 499 ? 26.281 1.491 -25.177 1.00 93.25 499 ARG A C 1
ATOM 3831 O O . ARG A 1 499 ? 25.532 1.778 -26.106 1.00 93.25 499 ARG A O 1
ATOM 3838 N N . VAL A 1 500 ? 26.202 0.352 -24.504 1.00 95.06 500 VAL A N 1
ATOM 3839 C CA . VAL A 1 500 ? 25.090 -0.591 -24.604 1.00 95.06 500 VAL A CA 1
ATOM 3840 C C . VAL A 1 500 ? 24.506 -0.824 -23.216 1.00 95.06 500 VAL A C 1
ATOM 3842 O O . VAL A 1 500 ? 25.254 -0.995 -22.249 1.00 95.06 500 VAL A O 1
ATOM 3845 N N . SER A 1 501 ? 23.183 -0.838 -23.107 1.00 93.25 501 SER A N 1
ATOM 3846 C CA . SER A 1 501 ? 22.479 -1.112 -21.856 1.00 93.25 501 SER A CA 1
ATOM 3847 C C . SER A 1 501 ? 21.199 -1.913 -22.071 1.00 93.25 501 SER A C 1
ATOM 3849 O O . SER A 1 501 ? 20.658 -1.994 -23.177 1.00 93.25 501 SER A O 1
ATOM 3851 N N . ASP A 1 502 ? 20.704 -2.476 -20.976 1.00 89.75 502 ASP A N 1
ATOM 3852 C CA . ASP A 1 502 ? 19.311 -2.883 -20.821 1.00 89.75 502 ASP A CA 1
ATOM 3853 C C . ASP A 1 502 ? 18.345 -1.675 -20.782 1.00 89.75 502 ASP A C 1
ATOM 3855 O O . ASP A 1 502 ? 18.744 -0.515 -20.955 1.00 89.75 502 ASP A O 1
ATOM 3859 N N . SER A 1 503 ? 17.051 -1.952 -20.576 1.00 85.88 503 SER A N 1
ATOM 3860 C CA . SER A 1 503 ? 16.001 -0.931 -20.495 1.00 85.88 503 SER A CA 1
ATOM 3861 C C . SER A 1 503 ? 16.153 0.005 -19.298 1.00 85.88 503 SER A C 1
ATOM 3863 O O . SER A 1 503 ? 15.835 1.184 -19.418 1.00 85.88 503 SER A O 1
ATOM 3865 N N . HIS A 1 504 ? 16.649 -0.487 -18.157 1.00 80.75 504 HIS A N 1
ATOM 3866 C CA . HIS A 1 504 ? 16.830 0.339 -16.963 1.00 80.75 504 HIS A CA 1
ATOM 3867 C C . HIS A 1 504 ? 17.945 1.366 -17.177 1.00 80.75 504 HIS A C 1
ATOM 3869 O O . HIS A 1 504 ? 17.735 2.555 -16.952 1.00 80.75 504 HIS A O 1
ATOM 3875 N N . GLY A 1 505 ? 19.097 0.936 -17.700 1.00 82.06 505 GLY A N 1
ATOM 3876 C CA . GLY A 1 505 ? 20.188 1.841 -18.058 1.00 82.06 505 GLY A CA 1
ATOM 3877 C C . GLY A 1 505 ? 19.804 2.825 -19.168 1.00 82.06 505 GLY A C 1
ATOM 3878 O O . GLY A 1 505 ? 20.251 3.970 -19.144 1.00 82.06 505 GLY A O 1
ATOM 3879 N N . ALA A 1 506 ? 18.941 2.418 -20.104 1.00 85.19 506 ALA A N 1
ATOM 3880 C CA . ALA A 1 506 ? 18.396 3.295 -21.141 1.00 85.19 506 ALA A CA 1
ATOM 3881 C C . ALA A 1 506 ? 17.462 4.367 -20.552 1.00 85.19 506 ALA A C 1
ATOM 3883 O O . ALA A 1 506 ? 17.607 5.555 -20.846 1.00 85.19 506 ALA A O 1
ATOM 3884 N N . ASP A 1 507 ? 16.535 3.969 -19.675 1.00 80.12 507 ASP A N 1
ATOM 3885 C CA . ASP A 1 507 ? 15.644 4.887 -18.962 1.00 80.12 507 ASP A CA 1
ATOM 3886 C C . ASP A 1 507 ? 16.429 5.854 -18.054 1.00 80.12 507 ASP A C 1
ATOM 3888 O O . ASP A 1 507 ? 16.133 7.050 -18.044 1.00 80.12 507 ASP A O 1
ATOM 3892 N N . GLU A 1 508 ? 17.452 5.379 -17.333 1.00 75.31 508 GLU A N 1
ATOM 3893 C CA . GLU A 1 508 ? 18.359 6.208 -16.519 1.00 75.31 508 GLU A CA 1
ATOM 3894 C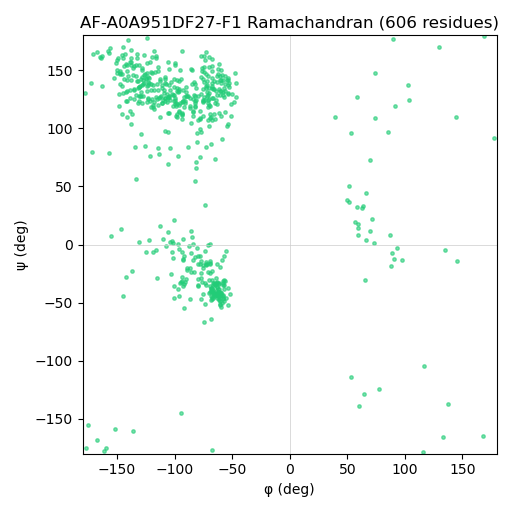 C . GLU A 1 508 ? 19.086 7.233 -17.397 1.00 75.31 508 GLU A C 1
ATOM 3896 O O . GLU A 1 508 ? 19.029 8.440 -17.145 1.00 75.31 508 GLU A O 1
ATOM 3901 N N . MET A 1 509 ? 19.709 6.766 -18.482 1.00 75.69 509 MET A N 1
ATOM 3902 C CA . MET A 1 509 ? 20.484 7.610 -19.386 1.00 75.69 509 MET A CA 1
ATOM 3903 C C . MET A 1 509 ? 19.625 8.683 -20.040 1.00 75.69 509 MET A C 1
ATOM 3905 O O . MET A 1 509 ? 20.101 9.795 -20.255 1.00 75.69 509 MET A O 1
ATOM 3909 N N . GLU A 1 510 ? 18.359 8.394 -20.326 1.00 75.06 510 GLU A N 1
ATOM 3910 C CA . GLU A 1 510 ? 17.411 9.346 -20.902 1.00 75.06 510 GLU A CA 1
ATOM 3911 C C . GLU A 1 510 ? 16.660 10.189 -19.864 1.00 75.06 510 GLU A C 1
ATOM 3913 O O . GLU A 1 510 ? 15.915 11.095 -20.237 1.00 75.06 510 GLU A O 1
ATOM 3918 N N . GLY A 1 511 ? 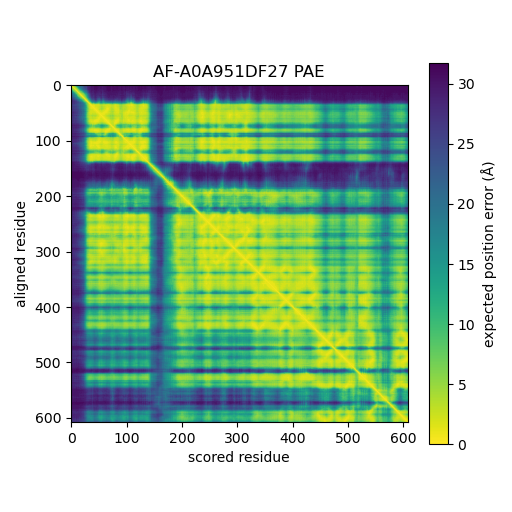16.903 9.964 -18.569 1.00 65.19 511 GLY A N 1
ATOM 3919 C CA . GLY A 1 511 ? 16.218 10.673 -17.491 1.00 65.19 511 GLY A CA 1
ATOM 3920 C C . GLY A 1 511 ? 14.717 10.383 -17.468 1.00 65.19 511 GLY A C 1
ATOM 3921 O O . GLY A 1 511 ? 13.929 11.273 -17.164 1.00 65.19 511 GLY A O 1
ATOM 3922 N N . ARG A 1 512 ? 14.316 9.166 -17.849 1.00 64.88 512 ARG A N 1
ATOM 3923 C CA . ARG A 1 512 ? 12.929 8.675 -17.788 1.00 64.88 512 ARG A CA 1
ATOM 3924 C C . ARG A 1 512 ? 12.578 8.129 -16.399 1.00 64.88 512 ARG A C 1
ATOM 3926 O O . ARG A 1 512 ? 11.404 7.963 -16.084 1.00 64.88 512 ARG A O 1
ATOM 3933 N N . PHE A 1 513 ? 13.581 7.911 -15.545 1.00 57.22 513 PHE A N 1
ATOM 3934 C CA . PHE A 1 513 ? 13.392 7.597 -14.130 1.00 57.22 513 PHE A CA 1
ATOM 3935 C C . PHE A 1 513 ? 13.161 8.872 -13.307 1.00 57.22 513 PHE A C 1
ATOM 3937 O O . PHE A 1 513 ? 14.047 9.719 -13.181 1.00 57.22 513 PHE A O 1
ATOM 3944 N N . MET A 1 514 ? 11.990 8.978 -12.673 1.00 51.62 514 MET A N 1
ATOM 3945 C CA . MET A 1 514 ? 11.580 10.149 -11.876 1.00 51.62 514 MET A CA 1
ATOM 3946 C C . MET A 1 514 ? 12.360 10.350 -10.564 1.00 51.62 514 MET A C 1
ATOM 3948 O O . MET A 1 514 ? 12.113 11.313 -9.839 1.00 51.62 514 MET A O 1
ATOM 3952 N N . GLY A 1 515 ? 13.323 9.472 -10.264 1.00 47.34 515 GLY A N 1
ATOM 3953 C CA . GLY A 1 515 ? 14.258 9.625 -9.146 1.00 47.34 515 GLY A CA 1
ATOM 3954 C C . GLY A 1 515 ? 15.391 10.626 -9.402 1.00 47.34 515 GLY A C 1
ATOM 3955 O O . GLY A 1 515 ? 16.054 11.038 -8.451 1.00 47.34 515 GLY A O 1
ATOM 3956 N N . PHE A 1 516 ? 15.608 11.046 -10.654 1.00 40.53 516 PHE A N 1
ATOM 3957 C CA . PHE A 1 516 ? 16.663 11.992 -11.009 1.00 40.53 516 PHE A CA 1
ATOM 3958 C C . PHE A 1 516 ? 16.098 13.388 -11.265 1.00 40.53 516 PHE A C 1
ATOM 3960 O O . PHE A 1 516 ? 15.133 13.572 -12.002 1.00 40.53 516 PHE A O 1
ATOM 3967 N N . ALA A 1 517 ? 16.744 14.389 -10.667 1.00 44.94 517 ALA A N 1
ATOM 3968 C CA . ALA A 1 517 ? 16.359 15.798 -10.690 1.00 44.94 517 ALA A CA 1
ATOM 3969 C C . ALA A 1 517 ? 16.221 16.418 -12.096 1.00 44.94 517 ALA A C 1
ATOM 3971 O O . ALA A 1 517 ? 15.700 17.524 -12.194 1.00 44.94 517 ALA A O 1
ATOM 3972 N N . VAL A 1 518 ? 16.637 15.717 -13.156 1.00 48.62 518 VAL A N 1
ATOM 3973 C CA . VAL A 1 518 ? 16.854 16.261 -14.504 1.00 48.62 518 VAL A CA 1
ATOM 3974 C C . VAL A 1 518 ? 15.576 16.436 -15.323 1.00 48.62 518 VAL A C 1
ATOM 3976 O O . VAL A 1 518 ? 15.509 17.378 -16.103 1.00 48.62 518 VAL A O 1
ATOM 3979 N N . ASN A 1 519 ? 14.543 15.612 -15.100 1.00 54.50 519 ASN A N 1
ATOM 3980 C CA . ASN A 1 519 ? 13.280 15.708 -15.838 1.00 54.50 519 ASN A CA 1
ATOM 3981 C C . ASN A 1 519 ? 12.063 15.613 -14.908 1.00 54.50 519 ASN A C 1
ATOM 3983 O O . ASN A 1 519 ? 11.485 14.541 -14.722 1.00 54.50 519 ASN A O 1
ATOM 3987 N N . LYS A 1 520 ? 11.653 16.731 -14.301 1.00 66.50 520 LYS A N 1
ATOM 3988 C CA . LYS A 1 520 ? 10.362 16.775 -13.601 1.00 66.50 520 LYS A CA 1
ATOM 3989 C C . LYS A 1 520 ? 9.260 17.028 -14.632 1.00 66.50 520 LYS A C 1
ATOM 3991 O O . LYS A 1 520 ? 9.382 17.985 -15.395 1.00 66.50 520 LYS A O 1
ATOM 3996 N N . PRO A 1 521 ? 8.194 16.216 -14.690 1.00 74.69 521 PRO A N 1
ATOM 3997 C CA . PRO A 1 521 ? 7.074 16.515 -15.574 1.00 74.69 521 PRO A CA 1
ATOM 3998 C C . PRO A 1 521 ? 6.447 17.860 -15.185 1.00 74.69 521 PRO A C 1
ATOM 4000 O O . PRO A 1 521 ? 6.334 18.172 -13.999 1.00 74.69 521 PRO A O 1
ATOM 4003 N N . HIS A 1 522 ? 6.034 18.650 -16.176 1.00 79.81 522 HIS A N 1
ATOM 4004 C CA . HIS A 1 522 ? 5.405 19.959 -15.976 1.00 79.81 522 HIS A CA 1
ATOM 4005 C C . HIS A 1 522 ? 3.880 19.918 -16.140 1.00 79.81 522 HIS A C 1
ATOM 4007 O O . HIS A 1 522 ? 3.190 20.879 -15.802 1.00 79.81 522 HIS A O 1
ATOM 4013 N N . SER A 1 523 ? 3.338 18.814 -16.658 1.00 87.06 523 SER A N 1
ATOM 4014 C CA . SER A 1 523 ? 1.900 18.598 -16.823 1.00 87.06 523 SER A CA 1
ATOM 4015 C C . SER A 1 523 ? 1.519 17.137 -16.596 1.00 87.06 523 SER A C 1
ATOM 4017 O O . SER A 1 523 ? 2.361 16.240 -16.673 1.00 87.06 523 SER A O 1
ATOM 4019 N N . ALA A 1 524 ? 0.236 16.900 -16.320 1.00 89.06 524 ALA A N 1
ATOM 4020 C CA . ALA A 1 524 ? -0.313 15.559 -16.148 1.00 89.06 524 ALA A CA 1
ATOM 4021 C C . ALA A 1 524 ? -0.099 14.684 -17.396 1.00 89.06 524 ALA A C 1
ATOM 4023 O O . ALA A 1 524 ? 0.334 13.540 -17.286 1.00 89.06 524 ALA A O 1
ATOM 4024 N N . ASP A 1 525 ? -0.334 15.250 -18.581 1.00 89.69 525 ASP A N 1
ATOM 4025 C CA . ASP A 1 525 ? -0.180 14.541 -19.853 1.00 89.69 525 ASP A CA 1
ATOM 4026 C C . ASP A 1 525 ? 1.285 14.206 -20.143 1.00 89.69 525 ASP A C 1
ATOM 4028 O O . ASP A 1 525 ? 1.592 13.125 -20.642 1.00 89.69 525 ASP A O 1
ATOM 4032 N N . GLU A 1 526 ? 2.210 15.101 -19.788 1.00 85.50 526 GLU A N 1
ATOM 4033 C CA . GLU A 1 526 ? 3.643 14.837 -19.904 1.00 85.50 526 GLU A CA 1
ATOM 4034 C C . GLU A 1 526 ? 4.096 13.713 -18.967 1.00 85.50 526 GLU A C 1
ATOM 4036 O O . GLU A 1 526 ? 4.849 12.840 -19.392 1.00 85.50 526 GLU A O 1
ATOM 4041 N N . LEU A 1 527 ? 3.610 13.700 -17.724 1.00 87.56 527 LEU A N 1
ATOM 4042 C CA . LEU A 1 527 ? 3.864 12.617 -16.777 1.00 87.56 527 LEU A CA 1
ATOM 4043 C C . LEU A 1 527 ? 3.367 11.273 -17.332 1.00 87.56 527 LEU A C 1
ATOM 4045 O O . LEU A 1 527 ? 4.131 10.312 -17.388 1.00 87.56 527 LEU A O 1
ATOM 4049 N N . ILE A 1 528 ? 2.119 11.214 -17.807 1.00 91.06 528 ILE A N 1
ATOM 4050 C CA . ILE A 1 528 ? 1.548 10.000 -18.413 1.00 91.06 528 ILE A CA 1
ATOM 4051 C C . ILE A 1 528 ? 2.361 9.559 -19.634 1.00 91.06 528 ILE A C 1
ATOM 4053 O O . ILE A 1 528 ? 2.626 8.369 -19.799 1.00 91.06 528 ILE A O 1
ATOM 4057 N N . ARG A 1 529 ? 2.790 10.503 -20.479 1.00 88.19 529 ARG A N 1
ATOM 4058 C CA . ARG A 1 529 ? 3.638 10.210 -21.638 1.00 88.19 529 ARG A CA 1
ATOM 4059 C C . ARG A 1 529 ? 4.968 9.588 -21.214 1.00 88.19 529 ARG A C 1
ATOM 4061 O O . ARG A 1 529 ? 5.316 8.541 -21.745 1.00 88.19 529 ARG A O 1
ATOM 4068 N N . ILE A 1 530 ? 5.668 10.176 -20.241 1.00 83.38 530 ILE A N 1
ATOM 4069 C CA . ILE A 1 530 ? 6.945 9.647 -19.728 1.00 83.38 530 ILE A CA 1
ATOM 4070 C C . ILE A 1 530 ? 6.768 8.214 -19.208 1.00 83.38 530 ILE A C 1
ATOM 4072 O O . ILE A 1 530 ? 7.572 7.344 -19.533 1.00 83.38 530 ILE A O 1
ATOM 4076 N N . LEU A 1 531 ? 5.692 7.951 -18.457 1.00 85.88 531 LEU A N 1
ATOM 4077 C CA . LEU A 1 531 ? 5.382 6.608 -17.956 1.00 85.88 531 LEU A CA 1
ATOM 4078 C C . LEU A 1 531 ? 5.097 5.608 -19.089 1.00 85.88 531 LEU A C 1
ATOM 4080 O O . LEU A 1 531 ? 5.547 4.466 -19.035 1.00 85.88 531 LEU A O 1
ATOM 4084 N N . ASN A 1 532 ? 4.386 6.036 -20.134 1.00 90.25 532 ASN A N 1
ATOM 4085 C CA . ASN A 1 532 ? 4.043 5.200 -21.288 1.00 90.25 532 ASN A CA 1
ATOM 4086 C C . ASN A 1 532 ? 5.210 4.952 -22.253 1.00 90.25 532 ASN A C 1
ATOM 4088 O O . ASN A 1 532 ? 5.166 4.003 -23.035 1.00 90.25 532 ASN A O 1
ATOM 4092 N N . GLU A 1 533 ? 6.238 5.795 -22.220 1.00 85.75 533 GLU A N 1
ATOM 4093 C CA . GLU A 1 533 ? 7.400 5.708 -23.102 1.00 85.75 533 GLU A CA 1
ATOM 4094 C C . GLU A 1 533 ? 8.557 4.901 -22.494 1.00 85.75 533 GLU A C 1
ATOM 4096 O O . GLU A 1 533 ? 9.611 4.819 -23.114 1.00 85.75 533 GLU A O 1
ATOM 4101 N N . ARG A 1 534 ? 8.412 4.275 -21.319 1.00 82.38 534 ARG A N 1
ATOM 4102 C CA . ARG A 1 534 ? 9.485 3.450 -20.731 1.00 82.38 534 ARG A CA 1
ATOM 4103 C C . ARG A 1 534 ? 9.988 2.364 -21.689 1.00 82.38 534 ARG A C 1
ATOM 4105 O O . ARG A 1 534 ? 9.217 1.747 -22.427 1.00 82.38 534 ARG A O 1
ATOM 4112 N N . HIS A 1 535 ? 11.298 2.136 -21.669 1.00 86.88 535 HIS A N 1
ATOM 4113 C CA . HIS A 1 535 ? 11.950 1.192 -22.568 1.00 86.88 535 HIS A CA 1
ATOM 4114 C C . HIS A 1 535 ? 11.549 -0.266 -22.280 1.00 86.88 535 HIS A C 1
ATOM 4116 O O . HIS A 1 535 ? 11.465 -0.706 -21.136 1.00 86.88 535 HIS A O 1
ATOM 4122 N N . GLU A 1 536 ? 11.332 -1.051 -23.338 1.00 86.31 536 GLU A N 1
ATOM 4123 C CA . GLU A 1 536 ? 11.007 -2.478 -23.238 1.00 86.31 536 GLU A CA 1
ATOM 4124 C C . GLU A 1 536 ? 12.231 -3.309 -22.820 1.00 86.31 536 GLU A C 1
ATOM 4126 O O . GLU A 1 536 ? 13.321 -3.137 -23.371 1.00 86.31 536 GLU A O 1
ATOM 4131 N N . SER A 1 537 ? 12.034 -4.257 -21.899 1.00 84.31 537 SER A N 1
ATOM 4132 C CA . SER A 1 537 ? 13.091 -5.083 -21.283 1.00 84.31 537 SER A CA 1
ATOM 4133 C C . SER A 1 537 ? 13.685 -6.170 -22.193 1.00 84.31 537 SER A C 1
ATOM 4135 O O . SER A 1 537 ? 14.634 -6.854 -21.812 1.00 84.31 537 SER A O 1
ATOM 4137 N N . ASN A 1 538 ? 13.133 -6.360 -23.394 1.00 86.94 538 ASN A N 1
ATOM 4138 C CA . ASN A 1 538 ? 13.596 -7.347 -24.373 1.00 86.94 538 ASN A CA 1
ATOM 4139 C C . ASN A 1 538 ? 14.453 -6.728 -25.486 1.00 86.94 538 ASN A C 1
ATOM 4141 O O . ASN A 1 538 ? 14.539 -7.284 -26.581 1.00 86.94 538 ASN A O 1
ATOM 4145 N N . LYS A 1 539 ? 15.044 -5.553 -25.250 1.00 91.44 539 LYS A N 1
ATOM 4146 C CA . LYS A 1 539 ? 15.871 -4.853 -26.235 1.00 91.44 539 LYS A CA 1
ATOM 4147 C C . LYS A 1 539 ? 17.219 -4.466 -25.636 1.00 91.44 539 LYS A C 1
ATOM 4149 O O . LYS A 1 539 ? 17.306 -4.093 -24.472 1.00 91.44 539 LYS A O 1
ATOM 4154 N N . LEU A 1 540 ? 18.259 -4.531 -26.463 1.00 92.44 540 LEU A N 1
ATOM 4155 C CA . LEU A 1 540 ? 19.534 -3.863 -26.219 1.00 92.44 540 LEU A CA 1
ATOM 4156 C C . LEU A 1 540 ? 19.450 -2.444 -26.763 1.00 92.44 540 LEU A C 1
ATOM 4158 O O . LEU A 1 540 ? 19.155 -2.267 -27.949 1.00 92.44 540 LEU A O 1
ATOM 4162 N N . TYR A 1 541 ? 19.748 -1.461 -25.925 1.00 93.19 541 TYR A N 1
ATOM 4163 C CA . TYR A 1 541 ? 19.790 -0.057 -26.310 1.00 93.19 541 TYR A CA 1
ATOM 4164 C C . TYR A 1 541 ? 21.232 0.370 -26.495 1.00 93.19 541 TYR A C 1
ATOM 4166 O O . TYR A 1 541 ? 22.066 0.126 -25.626 1.00 93.19 541 TYR A O 1
ATOM 4174 N N . PHE A 1 542 ? 21.524 0.994 -27.632 1.00 92.81 542 PHE A N 1
ATOM 4175 C CA . PHE A 1 542 ? 22.844 1.520 -27.932 1.00 92.81 542 PHE A CA 1
ATOM 4176 C C . PHE A 1 542 ? 22.793 3.029 -28.055 1.00 92.81 542 PHE A C 1
ATOM 4178 O O . PHE A 1 542 ? 21.907 3.585 -28.714 1.00 92.81 542 PHE A O 1
ATOM 4185 N N . TYR A 1 543 ? 23.806 3.656 -27.477 1.00 90.31 543 TYR A N 1
ATOM 4186 C CA . TYR A 1 543 ? 23.994 5.092 -27.467 1.00 90.31 543 TYR A CA 1
ATOM 4187 C C . TYR A 1 543 ? 25.404 5.409 -27.941 1.00 90.31 543 TYR A C 1
ATOM 4189 O O . TYR A 1 543 ? 26.366 4.826 -27.450 1.00 90.31 543 TYR A O 1
ATOM 4197 N N . ALA A 1 544 ? 25.528 6.342 -28.877 1.00 89.56 544 ALA A N 1
ATOM 4198 C CA . ALA A 1 544 ? 26.797 6.999 -29.158 1.00 89.56 544 ALA A CA 1
ATOM 4199 C C . ALA A 1 544 ? 26.793 8.337 -28.419 1.00 89.56 544 ALA A C 1
ATOM 4201 O O . ALA A 1 544 ? 26.007 9.225 -28.761 1.00 89.56 544 ALA A O 1
ATOM 4202 N N . VAL A 1 545 ? 27.611 8.445 -27.376 1.00 87.81 545 VAL A N 1
ATOM 4203 C CA . VAL A 1 545 ? 27.625 9.582 -26.456 1.00 87.81 545 VAL A CA 1
ATOM 4204 C C . VAL A 1 545 ? 28.942 10.325 -26.589 1.00 87.81 545 VAL A C 1
ATOM 4206 O O . VAL A 1 545 ? 30.012 9.735 -26.461 1.00 87.81 545 VAL A O 1
ATOM 4209 N N . GLN A 1 546 ? 28.860 11.626 -26.835 1.00 84.81 546 GLN A N 1
ATOM 4210 C CA . GLN A 1 546 ? 30.012 12.518 -26.806 1.00 84.81 546 GLN A CA 1
ATOM 4211 C C . GLN A 1 546 ? 29.886 13.454 -25.605 1.00 84.81 546 GLN A C 1
ATOM 4213 O O . GLN A 1 546 ? 28.807 14.004 -25.364 1.00 84.81 546 GLN A O 1
ATOM 4218 N N . ASP A 1 547 ? 30.976 13.635 -24.858 1.00 79.56 547 ASP A N 1
ATOM 4219 C CA . ASP A 1 547 ? 31.026 14.632 -23.788 1.00 79.56 547 ASP A CA 1
ATOM 4220 C C . ASP A 1 547 ? 30.925 16.023 -24.427 1.00 79.56 547 ASP A C 1
ATOM 4222 O O . ASP A 1 547 ? 31.776 16.447 -25.215 1.00 79.56 547 ASP A O 1
ATOM 4226 N N . SER A 1 548 ? 29.814 16.702 -24.170 1.00 71.00 548 SER A N 1
ATOM 4227 C CA . SER A 1 548 ? 29.576 18.050 -24.647 1.00 71.00 548 SER A CA 1
ATOM 4228 C C . SER A 1 548 ? 28.718 18.799 -23.638 1.00 71.00 548 SER A C 1
ATOM 4230 O O . SER A 1 548 ? 27.606 18.359 -23.336 1.00 71.00 548 SER A O 1
ATOM 4232 N N . PRO A 1 549 ? 29.145 20.005 -23.230 1.00 67.06 549 PRO A N 1
ATOM 4233 C CA . PRO A 1 549 ? 28.298 20.898 -22.461 1.00 67.06 549 PRO A CA 1
ATOM 4234 C C . PRO A 1 549 ? 26.992 21.192 -23.221 1.00 67.06 549 PRO A C 1
ATOM 4236 O O . PRO A 1 549 ? 26.995 21.471 -24.425 1.00 67.06 549 PRO A O 1
ATOM 4239 N N . GLY A 1 550 ? 25.870 21.129 -22.515 1.00 69.00 550 GLY A N 1
ATOM 4240 C CA . GLY A 1 550 ? 24.517 21.380 -23.004 1.00 69.00 550 GLY A CA 1
ATOM 4241 C C . GLY A 1 550 ? 23.575 21.714 -21.850 1.00 69.00 550 GLY A C 1
ATOM 4242 O O . GLY A 1 550 ? 24.017 21.835 -20.708 1.00 69.00 550 GLY A O 1
ATOM 4243 N N . TYR A 1 551 ? 22.286 21.857 -22.150 1.00 68.56 551 TYR A N 1
ATOM 4244 C CA . TYR A 1 551 ? 21.248 22.076 -21.138 1.00 68.56 551 TYR A CA 1
ATOM 4245 C C . TYR A 1 551 ? 20.029 21.197 -21.404 1.00 68.56 551 TYR A C 1
ATOM 4247 O O . TYR A 1 551 ? 19.744 20.842 -22.546 1.00 68.56 551 TYR A O 1
ATOM 4255 N N . VAL A 1 552 ? 19.281 20.865 -20.359 1.00 66.44 552 VAL A N 1
ATOM 4256 C CA . VAL A 1 552 ? 17.885 20.443 -20.465 1.00 66.44 552 VAL A CA 1
ATOM 4257 C C . VAL A 1 552 ? 17.018 21.668 -20.239 1.00 66.44 552 VAL A C 1
ATOM 4259 O O . VAL A 1 552 ? 17.121 22.296 -19.189 1.00 66.44 552 VAL A O 1
ATOM 4262 N N . LEU A 1 553 ? 16.175 21.993 -21.218 1.00 65.94 553 LEU A N 1
ATOM 4263 C CA . LEU A 1 553 ? 15.147 23.022 -21.108 1.00 65.94 553 LEU A CA 1
ATOM 4264 C C . LEU A 1 553 ? 13.784 22.353 -21.294 1.00 65.94 553 LEU A C 1
ATOM 4266 O O . LEU A 1 553 ? 13.511 21.807 -22.362 1.00 65.94 553 LEU A O 1
ATOM 4270 N N . ARG A 1 554 ? 12.923 22.384 -20.266 1.00 64.25 554 ARG A N 1
ATOM 4271 C CA . ARG A 1 554 ? 11.566 21.785 -20.304 1.00 64.25 554 ARG A CA 1
ATOM 4272 C C . ARG A 1 554 ? 11.559 20.318 -20.769 1.00 64.25 554 ARG A C 1
ATOM 4274 O O . ARG A 1 554 ? 10.856 19.960 -21.713 1.00 64.25 554 ARG A O 1
ATOM 4281 N N . ASN A 1 555 ? 12.408 19.490 -20.156 1.00 60.78 555 ASN A N 1
ATOM 4282 C CA . ASN A 1 555 ? 12.633 18.075 -20.496 1.00 60.78 555 ASN A CA 1
ATOM 4283 C C . ASN A 1 555 ? 13.128 17.805 -21.931 1.00 60.78 555 ASN A C 1
ATOM 4285 O O . ASN A 1 555 ? 13.249 16.649 -22.339 1.00 60.78 555 ASN A O 1
ATOM 4289 N N . GLN A 1 556 ? 13.467 18.844 -22.702 1.00 64.69 556 GLN A N 1
ATOM 4290 C CA . GLN A 1 556 ? 14.157 18.699 -23.977 1.00 64.69 556 GLN A CA 1
ATOM 4291 C C . GLN A 1 556 ? 15.651 18.891 -23.768 1.00 64.69 556 GLN A C 1
ATOM 4293 O O . GLN A 1 556 ? 16.114 19.945 -23.329 1.00 64.69 556 GLN A O 1
ATOM 4298 N N . ARG A 1 557 ? 16.420 17.853 -24.096 1.00 65.62 557 ARG A N 1
ATOM 4299 C CA . ARG A 1 557 ? 17.878 17.927 -24.088 1.00 65.62 557 ARG A CA 1
ATOM 4300 C C . ARG A 1 557 ? 18.340 18.736 -25.289 1.00 65.62 557 ARG A C 1
ATOM 4302 O O . ARG A 1 557 ? 18.033 18.391 -26.426 1.00 65.62 557 ARG A O 1
ATOM 4309 N N . MET A 1 558 ? 19.113 19.773 -25.015 1.00 71.31 558 MET A N 1
ATOM 4310 C CA . MET A 1 558 ? 19.777 20.627 -25.989 1.00 71.31 558 MET A CA 1
ATOM 4311 C C . MET A 1 558 ? 21.289 20.415 -25.849 1.00 71.31 558 MET A C 1
ATOM 4313 O O . MET A 1 558 ? 21.977 21.201 -25.184 1.00 71.31 558 MET A O 1
ATOM 4317 N N . PRO A 1 559 ? 21.817 19.304 -26.392 1.00 68.00 559 PRO A N 1
ATOM 4318 C CA . PRO A 1 559 ? 23.248 19.071 -26.396 1.00 68.00 559 PRO A CA 1
ATOM 4319 C C . PRO A 1 559 ? 23.956 20.078 -27.304 1.00 68.00 559 PRO A C 1
ATOM 4321 O O . PRO A 1 559 ? 23.384 20.567 -28.277 1.00 68.00 559 PRO A O 1
ATOM 4324 N N . SER A 1 560 ? 25.226 20.358 -27.005 1.00 66.69 560 SER A N 1
ATOM 4325 C CA . SER A 1 560 ? 26.113 21.079 -27.926 1.00 66.69 560 SER A CA 1
ATOM 4326 C C . SER A 1 560 ? 25.679 22.516 -28.265 1.00 66.69 560 SER A C 1
ATOM 4328 O O . SER A 1 560 ? 25.986 23.012 -29.350 1.00 66.69 560 SER A O 1
ATOM 4330 N N . LEU A 1 561 ? 25.026 23.207 -27.322 1.00 67.69 561 LEU A N 1
ATOM 4331 C CA . LEU A 1 561 ? 24.595 24.602 -27.477 1.00 67.69 561 LEU A CA 1
ATOM 4332 C C . LEU A 1 561 ? 25.782 25.559 -27.737 1.00 67.69 561 LEU A C 1
ATOM 4334 O O . LEU A 1 561 ? 26.821 25.425 -27.082 1.00 67.69 561 LEU A O 1
ATOM 4338 N N . PRO A 1 562 ? 25.644 26.542 -28.655 1.00 73.06 562 PRO A N 1
ATOM 4339 C CA . PRO A 1 562 ? 26.652 27.580 -28.868 1.00 73.06 562 PRO A CA 1
ATOM 4340 C C . PRO A 1 562 ? 26.968 28.348 -27.580 1.00 73.06 562 PRO A C 1
ATOM 4342 O O . PRO A 1 562 ? 26.067 28.614 -26.783 1.00 73.06 562 PRO A O 1
ATOM 4345 N N . GLY A 1 563 ? 28.231 28.753 -27.402 1.00 69.50 563 GLY A N 1
ATOM 4346 C CA . GLY A 1 563 ? 28.702 29.424 -26.181 1.00 69.50 563 GLY A CA 1
ATOM 4347 C C . GLY A 1 563 ? 27.881 30.657 -25.789 1.00 69.50 563 GLY A C 1
ATOM 4348 O O . GLY A 1 563 ? 27.570 30.821 -24.619 1.00 69.50 563 GLY A O 1
ATOM 4349 N N . SER A 1 564 ? 27.420 31.443 -26.766 1.00 73.56 564 SER A N 1
ATOM 4350 C CA . SER A 1 564 ? 26.580 32.626 -26.534 1.00 73.56 564 SER A CA 1
ATOM 4351 C C . SER A 1 564 ? 25.180 32.311 -25.993 1.00 73.56 564 SER A C 1
ATOM 4353 O O . SER A 1 564 ? 24.617 33.111 -25.253 1.00 73.56 564 SER A O 1
ATOM 4355 N N . ILE A 1 565 ? 24.603 31.155 -26.343 1.00 73.19 565 ILE A N 1
ATOM 4356 C CA . ILE A 1 565 ? 23.314 30.707 -25.792 1.00 73.19 565 ILE A CA 1
ATOM 4357 C C . ILE A 1 565 ? 23.522 30.113 -24.398 1.00 73.19 565 ILE A C 1
ATOM 4359 O O . ILE A 1 565 ? 22.671 30.298 -23.535 1.00 73.19 565 ILE A O 1
ATOM 4363 N N . ARG A 1 566 ? 24.653 29.430 -24.162 1.00 68.94 566 ARG A N 1
ATOM 4364 C CA . ARG A 1 566 ? 25.006 28.947 -22.820 1.00 68.94 566 ARG A CA 1
ATOM 4365 C C . ARG A 1 566 ? 25.158 30.103 -21.839 1.00 68.94 566 ARG A C 1
ATOM 4367 O O . ARG A 1 566 ? 24.546 30.062 -20.788 1.00 68.94 566 ARG A O 1
ATOM 4374 N N . GLU A 1 567 ? 25.896 31.139 -22.226 1.00 69.44 567 GLU A N 1
ATOM 4375 C CA . GLU A 1 567 ? 26.127 32.323 -21.396 1.00 69.44 567 GLU A CA 1
ATOM 4376 C C . GLU A 1 567 ? 24.803 33.017 -21.042 1.00 69.44 567 GLU A C 1
ATOM 4378 O O . GLU A 1 567 ? 24.572 33.310 -19.881 1.00 69.44 567 GLU A O 1
ATOM 4383 N N . LEU A 1 568 ? 23.866 33.138 -21.994 1.00 73.94 568 LEU A N 1
ATOM 4384 C CA . LEU A 1 568 ? 22.511 33.651 -21.738 1.00 73.94 568 LEU A CA 1
ATOM 4385 C C . LEU A 1 568 ? 21.693 32.773 -20.767 1.00 73.94 568 LEU A C 1
ATOM 4387 O O . LEU A 1 568 ? 20.888 33.287 -19.995 1.00 73.94 568 LEU A O 1
ATOM 4391 N N . LEU A 1 569 ? 21.849 31.449 -20.843 1.00 69.69 569 LEU A N 1
ATOM 4392 C CA . LEU A 1 569 ? 21.165 30.497 -19.960 1.00 69.69 569 LEU A CA 1
ATOM 4393 C C . LEU A 1 569 ? 21.805 30.434 -18.563 1.00 69.69 569 LEU A C 1
ATOM 4395 O O . LEU A 1 569 ? 21.095 30.159 -17.598 1.00 69.69 569 LEU A O 1
ATOM 4399 N N . ASP A 1 570 ? 23.108 30.703 -18.464 1.00 67.50 570 ASP A N 1
ATOM 4400 C CA . ASP A 1 570 ? 23.862 30.802 -17.211 1.00 67.50 570 ASP A CA 1
ATOM 4401 C C . ASP A 1 570 ? 23.593 32.137 -16.480 1.00 67.50 570 ASP A C 1
ATOM 4403 O O . ASP A 1 570 ? 23.565 32.156 -15.249 1.00 67.50 570 ASP A O 1
ATOM 4407 N N . ASP A 1 571 ? 23.332 33.232 -17.212 1.00 63.97 571 ASP A N 1
ATOM 4408 C CA . ASP A 1 571 ? 23.110 34.589 -16.667 1.00 63.97 571 ASP A CA 1
ATOM 4409 C C . ASP A 1 571 ? 21.685 34.844 -16.118 1.00 63.97 571 ASP A C 1
ATOM 4411 O O . ASP A 1 571 ? 21.421 35.912 -15.562 1.00 63.97 571 ASP A O 1
ATOM 4415 N N . GLU A 1 572 ? 20.753 33.880 -16.212 1.00 57.69 572 GLU A N 1
ATOM 4416 C CA . GLU A 1 572 ? 19.445 33.919 -15.522 1.00 57.69 572 GLU A CA 1
ATOM 4417 C C . GLU A 1 572 ? 19.394 32.951 -14.311 1.00 57.69 572 GLU A C 1
ATOM 4419 O O . GLU A 1 572 ? 18.647 31.960 -14.324 1.00 57.69 572 GLU A O 1
ATOM 4424 N N . PRO A 1 573 ? 20.134 33.216 -13.215 1.00 43.44 573 PRO A N 1
ATOM 4425 C CA . PRO A 1 573 ? 20.070 32.399 -12.009 1.00 43.44 573 PRO A CA 1
ATOM 4426 C C . PRO A 1 573 ? 18.673 32.515 -11.376 1.00 43.44 573 PRO A C 1
ATOM 4428 O O . PRO A 1 573 ? 18.296 33.546 -10.822 1.00 43.44 573 PRO A O 1
ATOM 4431 N N . GLY A 1 574 ? 17.873 31.448 -11.476 1.00 50.19 574 GLY A N 1
ATOM 4432 C CA . GLY A 1 574 ? 16.555 31.359 -10.831 1.00 50.19 574 GLY A CA 1
ATOM 4433 C C . GLY A 1 574 ? 15.478 30.595 -11.604 1.00 50.19 574 GLY A C 1
ATOM 4434 O O . GLY A 1 574 ? 14.461 30.209 -11.017 1.00 50.19 574 GLY A O 1
ATOM 4435 N N . ARG A 1 575 ? 15.671 30.305 -12.898 1.00 55.44 575 ARG A N 1
ATOM 4436 C CA . ARG A 1 575 ? 14.746 29.434 -13.639 1.00 55.44 575 ARG A CA 1
ATOM 4437 C C . ARG A 1 575 ? 15.002 27.965 -13.299 1.00 55.44 575 ARG A C 1
ATOM 4439 O O . ARG A 1 575 ? 15.927 27.349 -13.808 1.00 55.44 575 ARG A O 1
ATOM 4446 N N . ARG A 1 576 ? 14.088 27.357 -12.534 1.00 51.91 576 ARG A N 1
ATOM 4447 C CA . ARG A 1 576 ? 14.019 25.896 -12.281 1.00 51.91 576 ARG A CA 1
ATOM 4448 C C . ARG A 1 576 ? 13.934 25.022 -13.554 1.00 51.91 576 ARG A C 1
ATOM 4450 O O . ARG A 1 576 ? 13.921 23.802 -13.438 1.00 51.91 576 ARG A O 1
ATOM 4457 N N . GLU A 1 577 ? 13.818 25.625 -14.739 1.00 56.28 577 GLU A N 1
ATOM 4458 C CA . GLU A 1 577 ? 13.590 24.964 -16.033 1.00 56.28 577 GLU A CA 1
ATOM 4459 C C . GLU A 1 577 ? 14.872 24.651 -16.821 1.00 56.28 577 GLU A C 1
ATOM 4461 O O . GLU A 1 577 ? 14.764 24.000 -17.857 1.00 56.28 577 GLU A O 1
ATOM 4466 N N . VAL A 1 578 ? 16.048 25.103 -16.368 1.00 56.59 578 VAL A N 1
ATOM 4467 C CA . VAL A 1 578 ? 17.327 24.945 -17.079 1.00 56.59 578 VAL A CA 1
ATOM 4468 C C . VAL A 1 578 ? 18.292 24.133 -16.220 1.00 56.59 578 VAL A C 1
ATOM 4470 O O . VAL A 1 578 ? 18.607 24.533 -15.102 1.00 56.59 578 VAL A O 1
ATOM 4473 N N . GLN A 1 579 ? 18.757 22.988 -16.725 1.00 60.94 579 GLN A N 1
ATOM 4474 C CA . GLN A 1 579 ? 19.753 22.160 -16.032 1.00 60.94 579 GLN A CA 1
ATOM 4475 C C . GLN A 1 579 ? 20.936 21.845 -16.940 1.00 60.94 579 GLN A C 1
ATOM 4477 O O . GLN A 1 579 ? 20.710 21.355 -18.048 1.00 60.94 579 GLN A O 1
ATOM 4482 N N . PRO A 1 580 ? 22.185 22.094 -16.513 1.00 60.94 580 PRO A N 1
ATOM 4483 C CA . PRO A 1 580 ? 23.346 21.762 -17.319 1.00 60.94 580 PRO A CA 1
ATOM 4484 C C . PRO A 1 580 ? 23.474 20.242 -17.475 1.00 60.94 580 PRO A C 1
ATOM 4486 O O . PRO A 1 580 ? 23.247 19.474 -16.542 1.00 60.94 580 PRO A O 1
ATOM 4489 N N . ILE A 1 581 ? 23.858 19.812 -18.673 1.00 69.12 581 ILE A N 1
ATOM 4490 C CA . ILE A 1 581 ? 24.236 18.431 -18.983 1.00 69.12 581 ILE A CA 1
ATOM 4491 C C . ILE A 1 581 ? 25.593 18.425 -19.674 1.00 69.12 581 ILE A C 1
ATOM 4493 O O . ILE A 1 581 ? 25.947 19.378 -20.365 1.00 69.12 581 ILE A O 1
ATOM 4497 N N . HIS A 1 582 ? 26.337 17.337 -19.507 1.00 63.22 582 HIS A N 1
ATOM 4498 C CA . HIS A 1 582 ? 27.641 17.137 -20.143 1.00 63.22 582 HIS A CA 1
ATOM 4499 C C . HIS A 1 582 ? 27.611 16.048 -21.220 1.00 63.22 582 HIS A C 1
ATOM 4501 O O . HIS A 1 582 ? 28.630 15.724 -21.800 1.00 63.22 582 HIS A O 1
ATOM 4507 N N . GLU A 1 583 ? 26.453 15.474 -21.545 1.00 66.94 583 GLU A N 1
ATOM 4508 C CA . GLU A 1 583 ? 26.382 14.371 -22.507 1.00 66.94 583 GLU A CA 1
ATOM 4509 C C . GLU A 1 583 ? 25.479 14.709 -23.694 1.00 66.94 583 GLU A C 1
ATOM 4511 O O . GLU A 1 583 ? 24.289 15.003 -23.535 1.00 66.94 583 GLU A O 1
ATOM 4516 N N . ALA A 1 584 ? 26.042 14.618 -24.900 1.00 65.12 584 ALA A N 1
ATOM 4517 C CA . ALA A 1 584 ? 25.320 14.682 -26.161 1.00 65.12 584 ALA A CA 1
ATOM 4518 C C . ALA A 1 584 ? 25.072 13.277 -26.714 1.00 65.12 584 ALA A C 1
ATOM 4520 O O . ALA A 1 584 ? 26.007 12.522 -26.975 1.00 65.12 584 ALA A O 1
ATOM 4521 N N . HIS A 1 585 ? 23.796 12.942 -26.920 1.00 68.25 585 HIS A N 1
ATOM 4522 C CA . HIS A 1 585 ? 23.385 11.709 -27.593 1.00 68.25 585 HIS A CA 1
ATOM 4523 C C . HIS A 1 585 ? 23.416 11.948 -29.091 1.00 68.25 585 HIS A C 1
ATOM 4525 O O . HIS A 1 585 ? 22.589 12.698 -29.604 1.00 68.25 585 HIS A O 1
ATOM 4531 N N . VAL A 1 586 ? 24.361 11.318 -29.776 1.00 64.56 586 VAL A N 1
ATOM 4532 C CA . VAL A 1 586 ? 24.580 11.537 -31.208 1.00 64.56 586 VAL A CA 1
ATOM 4533 C C . VAL A 1 586 ? 23.828 10.484 -32.031 1.00 64.56 586 VAL A C 1
ATOM 4535 O O . VAL A 1 586 ? 23.299 10.783 -33.094 1.00 64.56 586 VAL A O 1
ATOM 4538 N N . VAL A 1 587 ? 23.680 9.259 -31.511 1.00 75.31 587 VAL A N 1
ATOM 4539 C CA . VAL A 1 587 ? 22.865 8.198 -32.134 1.00 75.31 587 VAL A CA 1
ATOM 4540 C C . VAL A 1 587 ? 22.175 7.354 -31.074 1.00 75.31 587 VAL A C 1
ATOM 4542 O O . VAL A 1 587 ? 22.780 7.033 -30.051 1.00 75.31 587 VAL A O 1
ATOM 4545 N N . LYS A 1 588 ? 20.934 6.944 -31.359 1.00 84.69 588 LYS A N 1
ATOM 4546 C CA . LYS A 1 588 ? 20.179 5.955 -30.584 1.00 84.69 588 LYS A CA 1
ATOM 4547 C C . LYS A 1 588 ? 19.742 4.812 -31.486 1.00 84.69 588 LYS A C 1
ATOM 4549 O O . LYS A 1 588 ? 19.184 5.046 -32.558 1.00 84.69 588 LYS A O 1
ATOM 4554 N N . MET A 1 589 ? 19.954 3.579 -31.046 1.00 89.56 589 MET A N 1
ATOM 4555 C CA . MET A 1 589 ? 19.413 2.402 -31.722 1.00 89.56 589 MET A CA 1
ATOM 4556 C C . MET A 1 589 ? 18.955 1.361 -30.701 1.00 89.56 589 MET A C 1
ATOM 4558 O O . MET A 1 589 ? 19.492 1.292 -29.599 1.00 89.56 589 MET A O 1
ATOM 4562 N N . ALA A 1 590 ? 18.010 0.510 -31.093 1.00 91.81 590 ALA A N 1
ATOM 4563 C CA . ALA A 1 590 ? 17.593 -0.636 -30.296 1.00 91.81 590 ALA A CA 1
ATOM 4564 C C . ALA A 1 590 ? 17.691 -1.931 -31.111 1.00 91.81 590 ALA A C 1
ATOM 4566 O O . ALA A 1 590 ? 17.468 -1.936 -32.326 1.00 91.81 590 ALA A O 1
ATOM 4567 N N . ARG A 1 591 ? 18.015 -3.041 -30.446 1.00 91.19 591 ARG A N 1
ATOM 4568 C CA . ARG A 1 591 ? 17.990 -4.392 -31.022 1.00 91.19 591 ARG A CA 1
ATOM 4569 C C . ARG A 1 591 ? 17.100 -5.297 -30.192 1.00 91.19 591 ARG A C 1
ATOM 4571 O O . ARG A 1 591 ? 17.347 -5.467 -29.006 1.00 91.19 591 ARG A O 1
ATOM 4578 N N . GLU A 1 592 ? 16.093 -5.878 -30.832 1.00 90.50 592 GLU A N 1
ATOM 4579 C CA . GLU A 1 592 ? 15.177 -6.824 -30.198 1.00 90.50 592 GLU A CA 1
ATOM 4580 C C . GLU A 1 592 ? 15.837 -8.171 -29.913 1.00 90.50 592 GLU A C 1
ATOM 4582 O O . GLU A 1 592 ? 16.605 -8.699 -30.720 1.00 90.50 592 GLU A O 1
ATOM 4587 N N . LEU A 1 593 ? 15.489 -8.719 -28.755 1.00 86.94 593 LEU A N 1
ATOM 4588 C CA . LEU A 1 593 ? 15.830 -10.046 -28.282 1.00 86.94 593 LEU A CA 1
ATOM 4589 C C . LEU A 1 593 ? 14.540 -10.827 -27.991 1.00 86.94 593 LEU A C 1
ATOM 4591 O O . LEU A 1 593 ? 13.470 -10.273 -27.729 1.00 86.94 593 LEU A O 1
ATOM 4595 N N . ASP A 1 594 ? 14.658 -12.147 -28.009 1.00 81.12 594 ASP A N 1
ATOM 4596 C CA . ASP A 1 594 ? 13.600 -13.125 -27.743 1.00 81.12 594 ASP A CA 1
ATOM 4597 C C . ASP A 1 594 ? 13.423 -13.450 -26.246 1.00 81.12 594 ASP A C 1
ATOM 4599 O O . ASP A 1 594 ? 12.706 -14.386 -25.897 1.00 81.12 594 ASP A O 1
ATOM 4603 N N . GLY A 1 595 ? 14.047 -12.656 -25.374 1.00 81.00 595 GLY A N 1
ATOM 4604 C CA . GLY A 1 595 ? 14.099 -12.782 -23.916 1.00 81.00 595 GLY A CA 1
ATOM 4605 C C . GLY A 1 595 ? 14.656 -11.504 -23.282 1.00 81.00 595 GLY A C 1
ATOM 4606 O O . GLY A 1 595 ? 14.777 -10.478 -23.951 1.00 81.00 595 GLY A O 1
ATOM 4607 N N . THR A 1 596 ? 14.990 -11.552 -22.000 1.00 86.62 596 THR A N 1
ATOM 4608 C CA . THR A 1 596 ? 15.395 -10.376 -21.218 1.00 86.62 596 THR A CA 1
ATOM 4609 C C . THR A 1 596 ? 16.901 -10.209 -21.161 1.00 86.62 596 THR A C 1
ATOM 4611 O O . THR A 1 596 ? 17.642 -11.193 -21.167 1.00 86.62 596 THR A O 1
ATOM 4614 N N . VAL A 1 597 ? 17.356 -8.962 -21.056 1.00 88.31 597 VAL A N 1
ATOM 4615 C CA . VAL A 1 597 ? 18.776 -8.636 -20.929 1.00 88.31 597 VAL A CA 1
ATOM 4616 C C . VAL A 1 597 ? 19.034 -7.730 -19.733 1.00 88.31 597 VAL A C 1
ATOM 4618 O O . VAL A 1 597 ? 18.242 -6.835 -19.458 1.00 88.31 597 VAL A O 1
ATOM 4621 N N . GLU A 1 598 ? 20.145 -7.972 -19.044 1.00 88.44 598 GLU A N 1
ATOM 4622 C CA . GLU A 1 598 ? 20.590 -7.214 -17.874 1.00 88.44 598 GLU A CA 1
ATOM 4623 C C . GLU A 1 598 ? 22.033 -6.729 -18.065 1.00 88.44 598 GLU A C 1
ATOM 4625 O O . GLU A 1 598 ? 22.916 -7.478 -18.505 1.00 88.44 598 GLU A O 1
ATOM 4630 N N . GLY A 1 599 ? 22.290 -5.486 -17.667 1.00 88.81 599 GLY A N 1
ATOM 4631 C CA . GLY A 1 599 ? 23.624 -4.920 -17.536 1.00 88.81 599 GLY A CA 1
ATOM 4632 C C . GLY A 1 599 ? 23.903 -3.768 -18.493 1.00 88.81 599 GLY A C 1
ATOM 4633 O O . GLY A 1 599 ? 23.064 -3.333 -19.281 1.00 88.81 599 GLY A O 1
ATOM 4634 N N . ARG A 1 600 ? 25.134 -3.259 -18.408 1.00 94.00 600 ARG A N 1
ATOM 4635 C CA . ARG A 1 600 ? 25.631 -2.163 -19.241 1.00 94.00 600 ARG A CA 1
ATOM 4636 C C . ARG A 1 600 ? 27.122 -2.298 -19.515 1.00 94.00 600 ARG A C 1
ATOM 4638 O O . ARG A 1 600 ? 27.878 -2.761 -18.657 1.00 94.00 600 ARG A O 1
ATOM 4645 N N . LYS A 1 601 ? 27.546 -1.866 -20.698 1.00 95.44 601 LYS A N 1
ATOM 4646 C CA . LYS A 1 601 ? 28.952 -1.767 -21.105 1.00 95.44 601 LYS A CA 1
ATOM 4647 C C . LYS A 1 601 ? 29.161 -0.520 -21.942 1.00 95.44 601 LYS A C 1
ATOM 4649 O O . LYS A 1 601 ? 28.236 -0.041 -22.592 1.00 95.44 601 LYS A O 1
ATOM 4654 N N . SER A 1 602 ? 30.387 -0.027 -21.950 1.00 94.19 602 SER A N 1
ATOM 4655 C CA . SER A 1 602 ? 30.782 1.051 -22.835 1.00 94.19 602 SER A CA 1
ATOM 4656 C C . SER A 1 602 ? 32.159 0.804 -23.428 1.00 94.19 602 SER A C 1
ATOM 4658 O O . SER A 1 602 ? 32.970 0.059 -22.874 1.00 94.19 602 SER A O 1
ATOM 4660 N N . PHE A 1 603 ? 32.385 1.392 -24.594 1.00 94.62 603 PHE A N 1
ATOM 4661 C CA . PHE A 1 603 ? 33.629 1.322 -25.333 1.00 94.62 603 PHE A CA 1
ATOM 4662 C C . PHE A 1 603 ? 33.888 2.677 -25.983 1.00 94.62 603 PHE A C 1
ATOM 4664 O O . PHE A 1 603 ? 33.009 3.244 -26.630 1.00 94.62 603 PHE A O 1
ATOM 4671 N N . LYS A 1 604 ? 35.101 3.199 -25.826 1.00 94.62 604 LYS A N 1
ATOM 4672 C CA . LYS A 1 604 ? 35.486 4.507 -26.353 1.00 94.62 604 LYS A CA 1
ATOM 4673 C C . LYS A 1 604 ? 36.200 4.357 -27.696 1.00 94.62 604 LYS A C 1
ATOM 4675 O O . LYS A 1 604 ? 37.133 3.564 -27.809 1.00 94.62 604 LYS A O 1
ATOM 4680 N N . ILE A 1 605 ? 35.773 5.136 -28.684 1.00 93.50 605 ILE A N 1
ATOM 4681 C CA . ILE A 1 605 ? 36.430 5.289 -29.986 1.00 93.50 605 ILE A CA 1
ATOM 4682 C C . ILE A 1 605 ? 36.834 6.751 -30.198 1.00 93.50 605 ILE A C 1
ATOM 4684 O O . ILE A 1 605 ? 36.307 7.647 -29.538 1.00 93.50 605 ILE A O 1
ATOM 4688 N N . THR A 1 606 ? 37.755 7.000 -31.126 1.00 94.62 606 THR A N 1
ATOM 4689 C CA . THR A 1 606 ? 38.223 8.355 -31.453 1.00 94.62 606 THR A CA 1
ATOM 4690 C C . THR A 1 606 ? 37.652 8.826 -32.787 1.00 94.62 606 THR A C 1
ATOM 4692 O O . THR A 1 606 ? 37.819 8.157 -33.806 1.00 94.62 606 THR A O 1
ATOM 4695 N N . ILE A 1 607 ? 37.014 9.996 -32.789 1.00 92.62 607 ILE A N 1
ATOM 4696 C CA . ILE A 1 607 ? 36.546 10.685 -33.994 1.00 92.62 607 ILE A CA 1
ATOM 4697 C C . ILE A 1 607 ? 37.632 11.635 -34.487 1.00 92.62 607 ILE A C 1
ATOM 4699 O O . ILE A 1 607 ? 38.096 12.481 -33.717 1.00 92.62 607 ILE A O 1
ATOM 4703 N N . LYS A 1 608 ? 38.046 11.472 -35.746 1.00 89.88 608 LYS A N 1
ATOM 4704 C CA . LYS A 1 608 ? 39.108 12.261 -36.387 1.00 89.88 608 LYS A CA 1
ATOM 4705 C C . LYS A 1 608 ? 38.577 13.341 -37.313 1.00 89.88 608 LYS A C 1
ATOM 4707 O O . LYS A 1 608 ? 37.636 13.048 -38.088 1.00 89.88 608 LYS A O 1
#

Secondary structure (DSSP, 8-state):
-------------SSTTTTTTSS--------PPPPB--GGG--TT-EEEEEEESSBT-EEEEEEEEEEEESSTTSTT--EEEEEE---TTSS----BT-TT-EEEETTEEEEEEEE--TT-SS-EEEEEEHHHHHTS------SSS---------PPP------SS---SSHHHHHHHHHHHTSPPTTBPP-EEEEES--TTTHHHHHHHHHHTT-EEEE-S--B-SS-------TT-EEEEEEEEESSEEEEEEEEEEEETTEEEESSS-SS--EEEEEEEEEEEEEEEE--SS--EEEEEEEEEEEEEEEE-SS-EEEEESPPPPEEEEEEEEE-SS-EEEEEEEEE--TTTHHHHHHHHHHHHHHHHHHHHSSEEEEEEEEEEETTSPPEEEEEEEEESSSHHHHHHHHHHHHHHHHHHH-SS----EEEEEEEEEEESS--EEEEEEEEEE-SEE-TT-EEEEEEEEE-SSSPPEEEEEEEEPPTTPPSEEEEEEEE-HHHHHHHHT-STTSTT---SSHHHHHHHHHTPPPTTEEEEEEEEEEEEEEETTEEEET--HHHHHHHHS-TT-TTEEEEEEEEEEEEEEE-SSEEE-EEEEEEEE-

Solvent-accessible surface area (backbone atoms only — not comparable to full-atom values): 32798 Å² total; per-residue (Å²): 135,84,90,82,92,86,86,90,86,84,89,89,83,90,70,70,74,71,67,66,72,73,76,72,74,77,75,70,82,76,44,70,60,71,54,72,42,58,73,92,75,66,53,59,70,43,61,30,41,34,27,32,48,62,45,48,63,52,67,43,75,42,41,30,33,31,68,35,75,39,77,38,71,83,37,91,93,30,54,32,37,33,29,34,56,73,53,52,95,82,79,69,54,70,83,30,23,30,47,22,2,15,23,28,25,44,94,79,16,40,38,18,11,33,23,27,33,58,66,70,59,92,61,44,52,33,28,22,28,38,40,70,62,35,65,72,49,63,69,70,84,69,73,92,78,76,77,75,74,82,80,75,76,81,82,79,80,83,87,85,89,85,86,75,90,78,77,96,72,76,55,70,56,49,53,52,48,50,51,49,58,74,48,41,72,58,85,45,45,47,55,59,38,30,34,36,17,75,64,49,84,82,44,58,80,61,52,34,61,56,38,41,75,73,59,37,43,54,40,88,35,99,41,45,76,54,91,63,93,70,85,49,74,89,42,63,8,23,40,29,24,44,40,49,28,44,63,59,40,29,30,33,34,43,21,10,24,33,41,41,44,66,46,39,36,35,25,28,22,31,38,82,68,48,71,37,76,46,50,35,29,25,22,27,25,34,28,72,37,68,48,86,46,69,70,67,25,30,56,44,44,27,48,52,55,76,48,7,22,30,35,22,23,33,66,45,18,26,19,17,35,54,58,70,62,52,71,57,32,42,35,44,38,35,40,39,46,92,90,50,73,50,78,44,48,32,32,32,26,68,36,77,83,51,34,38,56,52,48,26,54,44,47,32,38,53,43,48,54,52,41,75,76,52,53,46,20,22,37,40,37,39,33,39,39,38,36,62,101,49,80,63,38,53,44,69,44,49,46,38,37,77,69,69,62,51,41,52,53,52,20,53,63,61,25,49,60,50,39,52,54,54,70,51,92,79,56,87,70,49,67,60,35,36,42,38,38,36,40,49,40,73,59,68,34,45,31,35,58,72,47,67,50,67,40,65,57,58,45,44,55,56,40,72,40,34,36,38,35,37,28,44,39,91,86,59,76,75,44,74,48,76,49,75,49,67,40,47,69,84,55,69,69,41,68,35,35,42,34,39,21,14,22,66,56,45,27,54,74,70,40,62,43,80,89,46,90,78,35,74,67,90,43,67,68,52,41,44,47,49,59,54,62,59,55,52,28,32,28,46,35,37,38,36,36,31,82,27,61,24,33,27,48,80,73,41,77,41,47,65,56,56,68,74,60,46,52,59,63,64,73,52,86,79,58,92,53,63,43,82,39,52,65,21,82,71,42,79,50,74,43,85,52,99,35,22,47,44,53,66,47,71,44,78,30,39,32,96

Nearest PDB structures (foldseek):
  5jpm-assembly1_B  TM=2.441E-01  e=8.258E+00  Homo sapiens
  6bxz-assembly1_A  TM=1.272E-01  e=4.569E+00  Sus scrofa
  6bxz-assembly1_C  TM=1.260E-01  e=3.685E+00  Sus scrofa

Foldseek 3Di:
DDDDDDDDDDDDDDDVVVVVVPPPPPPDPFDDWFAADDLVNDDFFFKKKWWADFFFFDIDIFIKTFHAKDAQPQHHPWIKTKIFTPDDPFVQLEDAAQQFQTFMDGPRHTQFTFWWAAFLDPTNMTIGGGVVVLVPADQDPPDPPDPPPPPPDPDDDDDDDDDDDDDPPDDPVCVLLVLQVVLARPNGTRAQEWEKPLFDPVCCVPQQVVCVSSNHRYDHAPEAADPDADDRDQARRGKKWFWFKHFSIGIIGIHTWNIDGRFKTWIRQAFNRQPFFFWTFMWGKGFHRWADDSGGIHTRIHTHDRQWTFTTGHGRTTMTGGDDHGDWAKEWEKEDEPVDIDITIMTGGPGLVRVLSSQLSVQLRVVVVVCVVQAFWKKWKWKWFDWPPADIFIDTAIFTDHDSPRSNVVSVVVSQLVNLQRVDPADNIDTRYMYMYIYIDSDGDEWEFDDKDKPDLEDAAQDKIKTWTWTDDPPDDIDIDIDIDGHHNPDDFFKKKKKKFFQVVVCVVLVLRPVDLQADQPHPRSSSVSSNPRDYQQKIKIWTKDFFKWKQANSDTGGNDDPVVVVVVVVPPPPSRIDIDGIDGRDIDMDGHPHGYHDMDMDMGGYD

Radius of gyration: 31.25 Å; Cα contacts (8 Å, |Δi|>4): 1404; chains: 1; bounding box: 114×65×84 Å